Protein AF-0000000075252808 (afdb_homodimer)

Nearest PDB structures (foldseek):
  4cqo-assembly1_C  TM=2.650E-01  e=9.625E+00  Homo sapiens

pLDDT: mean 73.55, std 28.65, range [17.86, 97.75]

Organism: NCBI:txid864142

Secondary structure (DSSP, 8-state):
-HHHHHHHHT-HHHHHHHHTT--GGGTT---HHHHTT-TT--SS-THHHHHHHHHHHHHHHHH---HHHHHHHHHHHHHHHHHHHHHHHHH-TT-HHHHHHHHHHHHHHHHHHT--TT---PPP-----HHHHHHHHHHHHHHHHIIIIIT-HHHHH-HHHHHHHHHHHHHHHHHHHHHHHT--S-EEE-TTTTB-SSS-BGGGHHHHT---PPPP-----------TT-----------------------SGGGGGGGSGGGGSHHHHHHHHHHHHHHHHHHHHHTTTTTHHHHTTS--/-HHHHHHHHT-HHHHHHHHTT--GGGTT---HHHHTT-TT--SS-THHHHHHHHHHHHHHHHH---HHHHHHHHHHHHHHHHHHHHHHHHH-TT-HHHHHHHHHHHHHHHHHHT--TT---PPP-----HHHHHHHHHHHHHHHHIIIIIT-HHHHH-HHHHHHHHHHHHHHHHHHHHHHHT--S-EEE-TTTTB-SSS-BGGGHHHHT---PPPP-----------TTGGGTTTS----------------SGGGGGGGSGGGGSHHHHHHHHHHHHHHHHHHHHHHHHHHHHHHTTS--

Structure (mmCIF, N/CA/C/O backbone):
data_AF-0000000075252808-model_v1
#
loop_
_entity.id
_entity.type
_entity.pdbx_description
1 polymer 'PIR Superfamily Protein'
#
loop_
_atom_site.group_PDB
_atom_site.id
_atom_site.type_symbol
_atom_site.label_atom_id
_atom_site.label_alt_id
_atom_site.label_comp_id
_atom_site.label_asym_id
_atom_site.label_entity_id
_atom_site.label_seq_id
_atom_site.pdbx_PDB_ins_code
_atom_site.Cartn_x
_atom_site.Cartn_y
_atom_site.Cartn_z
_atom_site.occupancy
_atom_site.B_iso_or_equiv
_atom_site.auth_seq_id
_atom_site.auth_comp_id
_atom_site.auth_asym_id
_atom_site.auth_atom_id
_atom_site.pdbx_PDB_model_num
ATOM 1 N N . MET A 1 1 ? 24.047 12.023 12.789 1 57.78 1 MET A N 1
ATOM 2 C CA . MET A 1 1 ? 22.703 11.469 12.672 1 57.78 1 MET A CA 1
ATOM 3 C C . MET A 1 1 ? 21.688 12.336 13.406 1 57.78 1 MET A C 1
ATOM 5 O O . MET A 1 1 ? 20.672 12.742 12.828 1 57.78 1 MET A O 1
ATOM 9 N N . ALA A 1 2 ? 21.953 12.781 14.562 1 61.34 2 ALA A N 1
ATOM 10 C CA . ALA A 1 2 ? 21.047 13.586 15.367 1 61.34 2 ALA A CA 1
ATOM 11 C C . ALA A 1 2 ? 20.812 14.953 14.727 1 61.34 2 ALA A C 1
ATOM 13 O O . ALA A 1 2 ? 19.672 15.43 14.664 1 61.34 2 ALA A O 1
ATOM 14 N N . LYS A 1 3 ? 21.875 15.523 14.156 1 70.06 3 LYS A N 1
ATOM 15 C CA . LYS A 1 3 ? 21.734 16.844 13.547 1 70.06 3 LYS A CA 1
ATOM 16 C C . LYS A 1 3 ? 20.828 16.766 12.305 1 70.06 3 LYS A C 1
ATOM 18 O O . LYS A 1 3 ? 20.016 17.656 12.086 1 70.06 3 LYS A O 1
ATOM 23 N N . ASN A 1 4 ? 20.984 15.734 11.539 1 73.81 4 ASN A N 1
ATOM 24 C CA . ASN A 1 4 ? 20.188 15.578 10.328 1 73.81 4 ASN A CA 1
ATOM 25 C C . ASN A 1 4 ? 18.719 15.312 10.648 1 73.81 4 ASN A C 1
ATOM 27 O O . ASN A 1 4 ? 17.828 15.805 9.945 1 73.81 4 ASN A O 1
ATOM 31 N N . GLU A 1 5 ? 18.516 14.625 11.742 1 80.38 5 GLU A N 1
ATOM 32 C CA . GLU A 1 5 ? 17.141 14.43 12.203 1 80.38 5 GLU A CA 1
ATOM 33 C C . GLU A 1 5 ? 16.5 15.75 12.625 1 80.38 5 GLU A C 1
ATOM 35 O O . GLU A 1 5 ? 15.312 15.961 12.414 1 80.38 5 GLU A O 1
ATOM 40 N N . SER A 1 6 ? 17.391 16.594 13.055 1 82.69 6 SER A N 1
ATOM 41 C CA . SER A 1 6 ? 16.922 17.922 13.453 1 82.69 6 SER A CA 1
ATOM 42 C C . SER A 1 6 ? 16.469 18.734 12.242 1 82.69 6 SER A C 1
ATOM 44 O O . SER A 1 6 ? 15.461 19.438 12.297 1 82.69 6 SER A O 1
ATOM 46 N N . LYS A 1 7 ? 17.141 18.594 11.062 1 88.38 7 LYS A N 1
ATOM 47 C CA . LYS A 1 7 ? 16.781 19.312 9.859 1 88.38 7 LYS A CA 1
ATOM 48 C C . LYS A 1 7 ? 15.391 18.906 9.367 1 88.38 7 LYS A C 1
ATOM 50 O O . LYS A 1 7 ? 14.641 19.734 8.844 1 88.38 7 LYS A O 1
ATOM 55 N N . ILE A 1 8 ? 15.07 17.672 9.555 1 90.06 8 ILE A N 1
ATOM 56 C CA . ILE A 1 8 ? 13.773 17.156 9.133 1 90.06 8 ILE A CA 1
ATOM 57 C C . ILE A 1 8 ? 12.695 17.625 10.102 1 90.06 8 ILE A C 1
ATOM 59 O O . ILE A 1 8 ? 11.617 18.047 9.68 1 90.06 8 ILE A O 1
ATOM 63 N N . SER A 1 9 ? 13.008 17.625 11.422 1 90.06 9 SER A N 1
ATOM 64 C CA . SER A 1 9 ? 12.039 18.047 12.43 1 90.06 9 SER A CA 1
ATOM 65 C C . SER A 1 9 ? 11.781 19.547 12.352 1 90.06 9 SER A C 1
ATOM 67 O O . SER A 1 9 ? 10.758 20.031 12.844 1 90.06 9 SER A O 1
ATOM 69 N N . ASP A 1 10 ? 12.758 20.266 11.734 1 91.19 10 ASP A N 1
ATOM 70 C CA . ASP A 1 10 ? 12.656 21.734 11.664 1 91.19 10 ASP A CA 1
ATOM 71 C C . ASP A 1 10 ? 11.891 22.156 10.414 1 91.19 10 ASP A C 1
ATOM 73 O O . ASP A 1 10 ? 11.703 23.359 10.18 1 91.19 10 ASP A O 1
ATOM 77 N N . ILE A 1 11 ? 11.422 21.203 9.625 1 92 11 ILE A N 1
ATOM 78 C CA . ILE A 1 11 ? 10.57 21.531 8.492 1 92 11 ILE A CA 1
ATOM 79 C C . ILE A 1 11 ? 9.281 22.203 8.992 1 92 11 ILE A C 1
ATOM 81 O O . ILE A 1 11 ? 8.594 21.656 9.859 1 92 11 ILE A O 1
ATOM 85 N N . PRO A 1 12 ? 8.992 23.344 8.492 1 91.44 12 PRO A N 1
ATOM 86 C CA . PRO A 1 12 ? 7.871 24.125 9.023 1 91.44 12 PRO A CA 1
ATOM 87 C C . PRO A 1 12 ? 6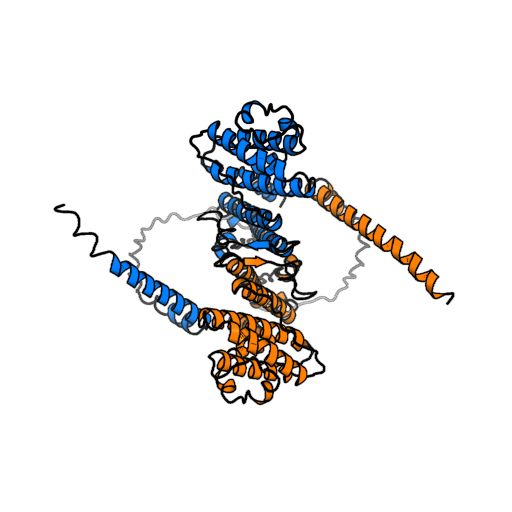.562 23.328 9.055 1 91.44 12 PRO A C 1
ATOM 89 O O . PRO A 1 12 ? 5.824 23.391 10.039 1 91.44 12 PRO A O 1
ATOM 92 N N . GLU A 1 13 ? 6.305 22.547 8.008 1 92.12 13 GLU A N 1
ATOM 93 C CA . GLU A 1 13 ? 5.078 21.75 7.938 1 92.12 13 GLU A CA 1
ATOM 94 C C . GLU A 1 13 ? 5.031 20.703 9.047 1 92.12 13 GLU A C 1
ATOM 96 O O . GLU A 1 13 ? 3.957 20.375 9.555 1 92.12 13 GLU A O 1
ATOM 101 N N . PHE A 1 14 ? 6.156 20.25 9.375 1 93.69 14 PHE A N 1
ATOM 102 C CA . PHE A 1 14 ? 6.223 19.25 10.438 1 93.69 14 PHE A CA 1
ATOM 103 C C . PHE A 1 14 ? 5.977 19.891 11.797 1 93.69 14 PHE A C 1
ATOM 105 O O . PHE A 1 14 ? 5.301 19.312 12.648 1 93.69 14 PHE A O 1
ATOM 112 N N . ILE A 1 15 ? 6.547 21.031 11.984 1 92.19 15 ILE A N 1
ATOM 113 C CA . ILE A 1 15 ? 6.309 21.781 13.211 1 92.19 15 ILE A CA 1
ATOM 114 C C . ILE A 1 15 ? 4.816 22.078 13.352 1 92.19 15 ILE A C 1
ATOM 116 O O . ILE A 1 15 ? 4.238 21.891 14.43 1 92.19 15 ILE A O 1
ATOM 120 N N . PHE A 1 16 ? 4.219 22.547 12.266 1 93.94 16 PHE A N 1
ATOM 121 C CA . PHE A 1 16 ? 2.783 22.812 12.281 1 93.94 16 PHE A CA 1
ATOM 122 C C . PHE A 1 16 ? 2.008 21.562 12.672 1 93.94 16 PHE A C 1
ATOM 124 O O . PHE A 1 16 ? 1.173 21.609 13.578 1 93.94 16 PHE A O 1
ATOM 131 N N . TYR A 1 17 ? 2.328 20.453 12.023 1 95.56 17 TYR A N 1
ATOM 132 C CA . TYR A 1 17 ? 1.595 19.219 12.273 1 95.56 17 TYR A CA 1
ATOM 133 C C . TYR A 1 17 ? 1.733 18.781 13.727 1 95.56 17 TYR A C 1
ATOM 135 O O . TYR A 1 17 ? 0.749 18.406 14.359 1 95.56 17 TYR A O 1
ATOM 143 N N . ASN A 1 18 ? 2.885 18.844 14.242 1 93.56 18 ASN A N 1
ATOM 144 C CA . ASN A 1 18 ? 3.129 18.422 15.617 1 93.56 18 ASN A CA 1
ATOM 145 C C . ASN A 1 18 ? 2.381 19.297 16.609 1 93.56 18 ASN A C 1
ATOM 147 O O . ASN A 1 18 ? 1.974 18.828 17.672 1 93.56 18 ASN A O 1
ATOM 151 N N . ASN A 1 19 ? 2.17 20.453 16.281 1 93.75 19 ASN A N 1
ATOM 152 C CA . ASN A 1 19 ? 1.507 21.406 17.172 1 93.75 19 ASN A CA 1
ATOM 153 C C . ASN A 1 19 ? -0.006 21.203 17.172 1 93.75 19 ASN A C 1
ATOM 155 O O . ASN A 1 19 ? -0.709 21.766 18.031 1 93.75 19 ASN A O 1
ATOM 159 N N . LEU A 1 20 ? -0.493 20.438 16.219 1 96.06 20 LEU A N 1
ATOM 160 C CA . LEU A 1 20 ? -1.932 20.203 16.141 1 96.06 20 LEU A CA 1
ATOM 161 C C . LEU A 1 20 ? -2.42 19.422 17.359 1 96.06 20 LEU A C 1
ATOM 163 O O . LEU A 1 20 ? -3.617 19.406 17.656 1 96.06 20 LEU A O 1
ATOM 167 N N . GLU A 1 21 ? -1.544 18.734 18.031 1 92.62 21 GLU A N 1
ATOM 168 C CA . GLU A 1 21 ? -1.899 17.875 19.156 1 92.62 21 GLU A CA 1
ATOM 169 C C . GLU A 1 21 ? -2.053 18.703 20.438 1 92.62 21 GLU A C 1
ATOM 171 O O . GLU A 1 21 ? -2.562 18.203 21.438 1 92.62 21 GLU A O 1
ATOM 176 N N . GLU A 1 22 ? -1.665 19.891 20.359 1 84.75 22 GLU A N 1
ATOM 177 C CA . GLU A 1 22 ? -1.722 20.75 21.547 1 84.75 22 GLU A CA 1
ATOM 178 C C . GLU A 1 22 ? -3.162 20.969 22 1 84.75 22 GLU A C 1
ATOM 180 O O . GLU A 1 22 ? -4.012 21.375 21.203 1 84.75 22 GLU A O 1
ATOM 185 N N . THR A 1 23 ? -3.443 20.734 23.203 1 84.25 23 THR A N 1
ATOM 186 C CA . THR A 1 23 ? -4.824 20.797 23.656 1 84.25 23 THR A CA 1
ATOM 187 C C . THR A 1 23 ? -5.008 21.906 24.688 1 84.25 23 THR A C 1
ATOM 189 O O . THR A 1 23 ? -6.121 22.406 24.891 1 84.25 23 THR A O 1
ATOM 192 N N . THR A 1 24 ? -4 22.297 25.344 1 86.56 24 THR A N 1
ATOM 193 C CA . THR A 1 24 ? -4.129 23.188 26.484 1 86.56 24 THR A CA 1
ATOM 194 C C . THR A 1 24 ? -4.645 24.562 26.031 1 86.56 24 THR A C 1
ATOM 196 O O . THR A 1 24 ? -5.527 25.141 26.672 1 86.56 24 THR A O 1
ATOM 199 N N . GLN A 1 25 ? -4.219 25 24.984 1 86.31 25 GLN A N 1
ATOM 200 C CA . GLN A 1 25 ? -4.539 26.359 24.547 1 86.31 25 GLN A CA 1
ATOM 201 C C . GLN A 1 25 ? -5.934 26.422 23.922 1 86.31 25 GLN A C 1
ATOM 203 O O . GLN A 1 25 ? -6.5 27.516 23.781 1 86.31 25 GLN A O 1
ATOM 208 N N . SER A 1 26 ? -6.496 25.297 23.594 1 89.5 26 SER A N 1
ATOM 209 C CA . SER A 1 26 ? -7.805 25.281 22.953 1 89.5 26 SER A CA 1
ATOM 210 C C . SER A 1 26 ? -8.93 25.297 23.984 1 89.5 26 SER A C 1
ATOM 212 O O . SER A 1 26 ? -10.086 25.547 23.641 1 89.5 26 SER A O 1
ATOM 214 N N . ARG A 1 27 ? -8.648 25.125 25.25 1 88.75 27 ARG A N 1
ATOM 215 C CA . ARG A 1 27 ? -9.664 24.922 26.266 1 88.75 27 ARG A CA 1
ATOM 216 C C . ARG A 1 27 ? -10.492 26.188 26.484 1 88.75 27 ARG A C 1
ATOM 218 O O . ARG A 1 27 ? -11.68 26.109 26.797 1 88.75 27 ARG A O 1
ATOM 225 N N . ASP A 1 28 ? -9.93 27.312 26.219 1 87.69 28 ASP A N 1
ATOM 226 C CA . ASP A 1 28 ? -10.586 28.562 26.547 1 87.69 28 ASP A CA 1
ATOM 227 C C . ASP A 1 28 ? -11.281 29.172 25.328 1 87.69 28 ASP A C 1
ATOM 229 O O . ASP A 1 28 ? -11.805 30.281 25.391 1 87.69 28 ASP A O 1
ATOM 233 N N . ILE A 1 29 ? -11.312 28.453 24.312 1 91.19 29 ILE A N 1
ATOM 234 C CA . ILE A 1 29 ? -11.945 28.953 23.094 1 91.19 29 ILE A CA 1
ATOM 235 C C . ILE A 1 29 ? -13.461 29 23.297 1 91.19 29 ILE A C 1
ATOM 237 O O . ILE A 1 29 ? -14.062 28.031 23.75 1 91.19 29 ILE A O 1
ATOM 241 N N . ASP A 1 30 ? -13.977 30.109 23.062 1 90.25 30 ASP A N 1
ATOM 242 C CA . ASP A 1 30 ? -15.43 30.234 23.047 1 90.25 30 ASP A CA 1
ATOM 243 C C . ASP A 1 30 ? -16.016 29.719 21.734 1 90.25 30 ASP A C 1
ATOM 245 O O . ASP A 1 30 ? -15.812 30.312 20.672 1 90.25 30 ASP A O 1
ATOM 249 N N . ILE A 1 31 ? -16.781 28.688 21.797 1 93.12 31 ILE A N 1
ATOM 250 C CA . ILE A 1 31 ? -17.234 28.016 20.594 1 93.12 31 ILE A CA 1
ATOM 251 C C . ILE A 1 31 ? -18.531 28.641 20.109 1 93.12 31 ILE A C 1
ATOM 253 O O . ILE A 1 31 ? -18.969 28.422 18.969 1 93.12 31 ILE A O 1
ATOM 257 N N . LYS A 1 32 ? -19.141 29.5 20.906 1 90.5 32 LYS A N 1
ATOM 258 C CA . LYS A 1 32 ? -20.469 30.031 20.594 1 90.5 32 LYS A CA 1
ATOM 259 C C . LYS A 1 32 ? -20.453 30.828 19.297 1 90.5 32 LYS A C 1
ATOM 261 O O . LYS A 1 32 ? -21.406 30.734 18.5 1 90.5 32 LYS A O 1
ATOM 266 N N . GLU A 1 33 ? -19.438 31.547 19.141 1 89.25 33 GLU A N 1
ATOM 267 C CA . GLU A 1 33 ? -19.359 32.375 17.953 1 89.25 33 GLU A CA 1
ATOM 268 C C . GLU A 1 33 ? -19.328 31.547 16.672 1 89.25 33 GLU A C 1
ATOM 270 O O . GLU A 1 33 ? -19.75 32.031 15.617 1 89.25 33 GLU A O 1
ATOM 275 N N . TYR A 1 34 ? -18.953 30.312 16.828 1 92.25 34 TYR A N 1
ATOM 276 C CA . TYR A 1 34 ? -18.797 29.453 15.664 1 92.25 34 TYR A CA 1
ATOM 277 C C . TYR A 1 34 ? -20 28.516 15.508 1 92.25 34 TYR A C 1
ATOM 279 O O . TYR A 1 34 ? -20.125 27.812 14.5 1 92.25 34 TYR A O 1
ATOM 287 N N . MET A 1 35 ? -20.891 28.531 16.453 1 92.88 35 MET A N 1
ATOM 288 C CA . MET A 1 35 ? -21.984 27.562 16.469 1 92.88 35 MET A CA 1
ATOM 289 C C . MET A 1 35 ? -23.297 28.203 16.031 1 92.88 35 MET A C 1
ATOM 291 O O . MET A 1 35 ? -24.328 27.531 15.953 1 92.88 35 MET A O 1
ATOM 295 N N . ASN A 1 36 ? -23.312 29.469 15.727 1 88 36 ASN A N 1
ATOM 296 C CA . ASN A 1 36 ? -24.531 30.25 15.523 1 88 36 ASN A CA 1
ATOM 297 C C . ASN A 1 36 ? -25.422 29.625 14.453 1 88 36 ASN A C 1
ATOM 299 O O . ASN A 1 36 ? -26.656 29.625 14.586 1 88 36 ASN A O 1
ATOM 303 N N . THR A 1 37 ? -24.922 29.016 13.445 1 92.75 37 THR A N 1
ATOM 304 C CA . THR A 1 37 ? -25.734 28.469 12.359 1 92.75 37 THR A CA 1
ATOM 305 C C . THR A 1 37 ? -25.875 26.969 12.5 1 92.75 37 THR A C 1
ATOM 307 O O . THR A 1 37 ? -26.531 26.312 11.672 1 92.75 37 THR A O 1
ATOM 310 N N . CYS A 1 38 ? -25.25 26.344 13.586 1 95.75 38 CYS A N 1
ATOM 311 C CA . CYS A 1 38 ? -25.234 24.891 13.742 1 95.75 38 CYS A CA 1
ATOM 312 C C . CYS A 1 38 ? -26.375 24.422 14.625 1 95.75 38 CYS A C 1
ATOM 314 O O . CYS A 1 38 ? -26.156 23.906 15.727 1 95.75 38 CYS A O 1
ATOM 316 N N . ASN A 1 39 ? -27.578 24.344 14.109 1 94.38 39 ASN A N 1
ATOM 317 C CA . ASN A 1 39 ? -28.812 24.109 14.875 1 94.38 39 ASN A CA 1
ATOM 318 C C . ASN A 1 39 ? -28.953 22.656 15.297 1 94.38 39 ASN A C 1
ATOM 320 O O . ASN A 1 39 ? -29.609 22.344 16.281 1 94.38 39 ASN A O 1
ATOM 324 N N . THR A 1 40 ? -28.312 21.766 14.586 1 95.19 40 THR A N 1
ATOM 325 C CA . THR A 1 40 ? -28.469 20.344 14.875 1 95.19 40 THR A CA 1
ATOM 326 C C . THR A 1 40 ? -27.391 19.875 15.844 1 95.19 40 THR A C 1
ATOM 328 O O . THR A 1 40 ? -27.375 18.719 16.266 1 95.19 40 THR A O 1
ATOM 331 N N . CYS A 1 41 ? -26.469 20.828 16.125 1 96.12 41 CYS A N 1
ATOM 332 C CA . CYS A 1 41 ? -25.406 20.5 17.078 1 96.12 41 CYS A CA 1
ATOM 333 C C . CYS A 1 41 ? -25.891 20.688 18.516 1 96.12 41 CYS A C 1
ATOM 335 O O . CYS A 1 41 ? -26.141 21.812 18.938 1 96.12 41 CYS A O 1
ATOM 337 N N . ILE A 1 42 ? -26.016 19.562 19.188 1 92.81 42 ILE A N 1
ATOM 338 C CA . ILE A 1 42 ? -26.562 19.609 20.531 1 92.81 42 ILE A CA 1
ATOM 339 C C . ILE A 1 42 ? -25.438 19.469 21.547 1 92.81 42 ILE A C 1
ATOM 341 O O . ILE A 1 42 ? -24.734 18.438 21.594 1 92.81 42 ILE A O 1
ATOM 345 N N . LEU A 1 43 ? -25.391 20.469 22.438 1 90.75 43 LEU A N 1
ATOM 346 C CA . LEU A 1 43 ? -24.422 20.469 23.531 1 90.75 43 LEU A CA 1
ATOM 347 C C . LEU A 1 43 ? -25.109 20.484 24.875 1 90.75 43 LEU A C 1
ATOM 349 O O . LEU A 1 43 ? -26.25 20.938 25 1 90.75 43 LEU A O 1
ATOM 353 N N . PRO A 1 44 ? -24.531 19.922 26.016 1 92.06 44 PRO A N 1
ATOM 354 C CA . PRO A 1 44 ? -23.172 19.406 26.109 1 92.06 44 PRO A CA 1
ATOM 355 C C . PRO A 1 44 ? -23.016 18.016 25.5 1 92.06 44 PRO A C 1
ATOM 357 O O . PRO A 1 44 ? -23.953 17.203 25.547 1 92.06 44 PRO A O 1
ATOM 360 N N . SER A 1 45 ? -21.797 17.781 24.828 1 93.75 45 SER A N 1
ATOM 361 C CA . SER A 1 45 ? -21.406 16.516 24.219 1 93.75 45 SER A CA 1
ATOM 362 C C . SER A 1 45 ? -19.891 16.328 24.234 1 93.75 45 SER A C 1
ATOM 364 O O . SER A 1 45 ? -19.156 17.312 24.266 1 93.75 45 SER A O 1
ATOM 366 N N . PRO A 1 46 ? -19.5 15.055 24.219 1 95.31 46 PRO A N 1
ATOM 367 C CA . PRO A 1 46 ? -18.047 14.82 24.172 1 95.31 46 PRO A CA 1
ATOM 368 C C . PRO A 1 46 ? -17.391 15.469 22.953 1 95.31 46 PRO A C 1
ATOM 370 O O . PRO A 1 46 ? -16.172 15.695 22.969 1 95.31 46 PRO A O 1
ATOM 373 N N . VAL A 1 47 ? -18.172 15.812 21.984 1 97 47 VAL A N 1
ATOM 374 C CA . VAL A 1 47 ? -17.656 16.359 20.734 1 97 47 VAL A CA 1
ATOM 375 C C . VAL A 1 47 ? -17.141 17.781 20.969 1 97 47 VAL A C 1
ATOM 377 O O . VAL A 1 47 ? -16.375 18.312 20.156 1 97 47 VAL A O 1
ATOM 380 N N . GLU A 1 48 ? -17.516 18.406 22.078 1 96 48 GLU A N 1
ATOM 381 C CA . GLU A 1 48 ? -17.203 19.797 22.375 1 96 48 GLU A CA 1
ATOM 382 C C . GLU A 1 48 ? -15.695 20.031 22.453 1 96 48 GLU A C 1
ATOM 384 O O . GLU A 1 48 ? -15.188 21.031 21.969 1 96 48 GLU A O 1
ATOM 389 N N . SER A 1 49 ? -15.023 19.125 23.094 1 94.56 49 SER A N 1
ATOM 390 C CA . SER A 1 49 ? -13.578 19.25 23.219 1 94.56 49 SER A CA 1
ATOM 391 C C . SER A 1 49 ? -12.898 19.234 21.844 1 94.56 49 SER A C 1
ATOM 393 O O . SER A 1 49 ? -11.93 19.969 21.625 1 94.56 49 SER A O 1
ATOM 395 N N . TYR A 1 50 ? -13.383 18.422 20.969 1 95.94 50 TYR A N 1
ATOM 396 C CA . TYR A 1 50 ? -12.852 18.359 19.609 1 95.94 50 TYR A CA 1
ATOM 397 C C . TYR A 1 50 ? -13.18 19.625 18.844 1 95.94 50 TYR A C 1
ATOM 399 O O . TYR A 1 50 ? -12.352 20.125 18.078 1 95.94 50 TYR A O 1
ATOM 407 N N . ILE A 1 51 ? -14.352 20.188 19.062 1 96.81 51 ILE A N 1
ATOM 408 C CA . ILE A 1 51 ? -14.75 21.438 18.438 1 96.81 51 ILE A CA 1
ATOM 409 C C . ILE A 1 51 ? -13.75 22.531 18.812 1 96.81 51 ILE A C 1
ATOM 411 O O . ILE A 1 51 ? -13.25 23.25 17.922 1 96.81 51 ILE A O 1
ATOM 415 N N . ARG A 1 52 ? -13.453 22.672 20.047 1 96.56 52 ARG A N 1
ATOM 416 C CA . ARG A 1 52 ? -12.523 23.688 20.516 1 96.56 52 ARG A CA 1
ATOM 417 C C . ARG A 1 52 ? -11.156 23.516 19.875 1 96.56 52 ARG A C 1
ATOM 419 O O . ARG A 1 52 ? -10.555 24.484 19.406 1 96.56 52 ARG A O 1
ATOM 426 N N . ARG A 1 53 ? -10.672 22.312 19.797 1 96.75 53 ARG A N 1
ATOM 427 C CA . ARG A 1 53 ? -9.359 22.031 19.219 1 96.75 53 ARG A CA 1
ATOM 428 C C . ARG A 1 53 ? -9.344 22.328 17.719 1 96.75 53 ARG A C 1
ATOM 430 O O . ARG A 1 53 ? -8.367 22.844 17.188 1 96.75 53 ARG A O 1
ATOM 437 N N . ILE A 1 54 ? -10.422 21.969 17.047 1 96.88 54 ILE A N 1
ATOM 438 C CA . ILE A 1 54 ? -10.531 22.219 15.617 1 96.88 54 ILE A CA 1
ATOM 439 C C . ILE A 1 54 ? -10.523 23.719 15.352 1 96.88 54 ILE A C 1
ATOM 441 O O . ILE A 1 54 ? -9.812 24.188 14.469 1 96.88 54 ILE A O 1
ATOM 445 N N . ILE A 1 55 ? -11.258 24.453 16.141 1 95.56 55 ILE A N 1
ATOM 446 C CA . ILE A 1 55 ? -11.305 25.906 15.992 1 95.56 55 ILE A CA 1
ATOM 447 C C . ILE A 1 55 ? -9.914 26.484 16.219 1 95.56 55 ILE A C 1
ATOM 449 O O . ILE A 1 55 ? -9.43 27.297 15.422 1 95.56 55 ILE A O 1
ATOM 453 N N . TYR A 1 56 ? -9.297 26.062 17.266 1 95 56 TYR A N 1
ATOM 454 C CA . TYR A 1 56 ? -7.965 26.547 17.625 1 95 56 TYR A CA 1
ATOM 455 C C . TYR A 1 56 ? -6.973 26.297 16.5 1 95 56 TYR A C 1
ATOM 457 O O . TYR A 1 56 ? -6.27 27.203 16.047 1 95 56 TYR A O 1
ATOM 465 N N . ASN A 1 57 ? -6.93 25.094 16.031 1 95.12 57 ASN A N 1
ATOM 466 C CA . ASN A 1 57 ? -5.977 24.688 15.008 1 95.12 57 ASN A CA 1
ATOM 467 C C . ASN A 1 57 ? -6.285 25.344 13.664 1 95.12 57 ASN A C 1
ATOM 469 O O . ASN A 1 57 ? -5.375 25.688 12.914 1 95.12 57 ASN A O 1
ATOM 473 N N . TYR A 1 58 ? -7.551 25.5 13.336 1 93.62 58 TYR A N 1
ATOM 474 C CA . TYR A 1 58 ? -7.934 26.172 12.102 1 93.62 58 TYR A CA 1
ATOM 475 C C . TYR A 1 58 ? -7.504 27.641 12.125 1 93.62 58 TYR A C 1
ATOM 477 O O . TYR A 1 58 ? -7.012 28.172 11.125 1 93.62 58 TYR A O 1
ATOM 485 N N . ASN A 1 59 ? -7.723 28.266 13.25 1 91.12 59 ASN A N 1
ATOM 486 C CA . ASN A 1 59 ? -7.297 29.641 13.398 1 91.12 59 ASN A CA 1
ATOM 487 C C . ASN A 1 59 ? -5.781 29.781 13.273 1 91.12 59 ASN A C 1
ATOM 489 O O . ASN A 1 59 ? -5.285 30.75 12.68 1 91.12 59 ASN A O 1
ATOM 493 N N . LYS A 1 60 ? -5.117 28.859 13.836 1 90.12 60 LYS A N 1
ATOM 494 C CA . LYS A 1 60 ? -3.662 28.844 13.703 1 90.12 60 LYS A CA 1
ATOM 495 C C . LYS A 1 60 ? -3.246 28.688 12.242 1 90.12 60 LYS A C 1
ATOM 497 O O . LYS A 1 60 ? -2.299 29.344 11.789 1 90.12 60 LYS A O 1
ATOM 502 N N . LEU A 1 61 ? -3.908 27.797 11.477 1 91.56 61 LEU A N 1
ATOM 503 C CA . LEU A 1 61 ? -3.674 27.641 10.047 1 91.56 61 LEU A CA 1
ATOM 504 C C . LEU A 1 61 ? -3.85 28.969 9.312 1 91.56 61 LEU A C 1
ATOM 506 O O . LEU A 1 61 ? -3.014 29.344 8.492 1 91.56 61 LEU A O 1
ATOM 510 N N . ASN A 1 62 ? -4.816 29.672 9.656 1 87.62 62 ASN A N 1
ATOM 511 C CA . ASN A 1 62 ? -5.164 30.906 8.961 1 87.62 62 ASN A CA 1
ATOM 512 C C . ASN A 1 62 ? -4.23 32.062 9.352 1 87.62 62 ASN A C 1
ATOM 514 O O . ASN A 1 62 ? -4.074 33.031 8.602 1 87.62 62 ASN A O 1
ATOM 518 N N . SER A 1 63 ? -3.711 31.938 10.461 1 81.75 63 SER A N 1
ATOM 519 C CA . SER A 1 63 ? -2.791 32.969 10.906 1 81.75 63 SER A CA 1
ATOM 520 C C . SER A 1 63 ? -1.412 32.812 10.281 1 81.75 63 SER A C 1
ATOM 522 O O . SER A 1 63 ? -0.587 33.719 10.32 1 81.75 63 SER A O 1
ATOM 524 N N . SER A 1 64 ? -1.314 31.594 9.758 1 73.06 64 SER A N 1
ATOM 525 C CA . SER A 1 64 ? -0.025 31.359 9.117 1 73.06 64 SER A CA 1
ATOM 526 C C . SER A 1 64 ? 0.126 32.188 7.848 1 73.06 64 SER A C 1
ATOM 528 O O . SER A 1 64 ? -0.823 32.344 7.074 1 73.06 64 SER A O 1
ATOM 530 N N . LEU A 1 65 ? 1.05 32.969 7.672 1 64.31 65 LEU A N 1
ATOM 531 C CA . LEU A 1 65 ? 1.257 34 6.637 1 64.31 65 LEU A CA 1
ATOM 532 C C . LEU A 1 65 ? 1.904 33.375 5.398 1 64.31 65 LEU A C 1
ATOM 534 O O . LEU A 1 65 ? 1.962 34 4.344 1 64.31 65 LEU A O 1
ATOM 538 N N . ASP A 1 66 ? 2.297 32.281 5.5 1 73.38 66 ASP A N 1
ATOM 539 C CA . ASP A 1 66 ? 3.02 31.75 4.34 1 73.38 66 ASP A CA 1
ATOM 540 C C . ASP A 1 66 ? 2.08 31.016 3.395 1 73.38 66 ASP A C 1
ATOM 542 O O . ASP A 1 66 ? 1.62 29.906 3.707 1 73.38 66 ASP A O 1
ATOM 546 N N . GLU A 1 67 ? 1.784 31.656 2.316 1 71.56 67 GLU A N 1
ATOM 547 C CA . GLU A 1 67 ? 0.889 31.125 1.295 1 71.56 67 GLU A CA 1
ATOM 548 C C . GLU A 1 67 ? 1.417 29.812 0.736 1 71.56 67 GLU A C 1
ATOM 550 O O . GLU A 1 67 ? 0.64 28.891 0.444 1 71.56 67 GLU A O 1
ATOM 555 N N . SER A 1 68 ? 2.721 29.734 0.712 1 75.88 68 SER A N 1
ATOM 556 C CA . SER A 1 68 ? 3.332 28.578 0.051 1 75.88 68 SER A CA 1
ATOM 557 C C . SER A 1 68 ? 3.1 27.297 0.844 1 75.88 68 SER A C 1
ATOM 559 O O . SER A 1 68 ? 3.068 26.203 0.273 1 75.88 68 SER A O 1
ATOM 561 N N . THR A 1 69 ? 2.846 27.469 2.168 1 86.75 69 THR A N 1
ATOM 562 C CA . THR A 1 69 ? 2.709 26.281 2.994 1 86.75 69 THR A CA 1
ATOM 563 C C . THR A 1 69 ? 1.247 26.031 3.361 1 86.75 69 THR A C 1
ATOM 565 O O . THR A 1 69 ? 0.909 25 3.939 1 86.75 69 THR A O 1
ATOM 568 N N . TYR A 1 70 ? 0.424 26.938 2.965 1 89.5 70 TYR A N 1
ATOM 569 C CA . TYR A 1 70 ? -0.97 26.875 3.391 1 89.5 70 TYR A CA 1
ATOM 570 C C . TYR A 1 70 ? -1.619 25.578 2.922 1 89.5 70 TYR A C 1
ATOM 572 O O . TYR A 1 70 ? -2.293 24.891 3.699 1 89.5 70 TYR A O 1
ATOM 580 N N . SER A 1 71 ? -1.406 25.25 1.656 1 90.81 71 SER A N 1
ATOM 581 C CA . SER A 1 71 ? -2.039 24.062 1.094 1 90.81 71 SER A CA 1
ATOM 582 C C . SER A 1 71 ? -1.588 22.797 1.821 1 90.81 71 SER A C 1
ATOM 584 O O . SER A 1 71 ? -2.402 21.922 2.113 1 90.81 71 SER A O 1
ATOM 586 N N . ILE A 1 72 ? -0.375 22.734 2.146 1 93.56 72 ILE A N 1
ATOM 587 C CA . ILE A 1 72 ? 0.169 21.578 2.84 1 93.56 72 ILE A CA 1
ATOM 588 C C . ILE A 1 72 ? -0.349 21.531 4.277 1 93.56 72 ILE A C 1
ATOM 590 O O . ILE A 1 72 ? -0.777 20.484 4.766 1 93.56 72 ILE A O 1
ATOM 594 N N . ASN A 1 73 ? -0.331 22.703 4.883 1 94.12 73 ASN A N 1
ATOM 595 C CA . ASN A 1 73 ? -0.817 22.781 6.254 1 94.12 73 ASN A CA 1
ATOM 596 C C . ASN A 1 73 ? -2.305 22.438 6.344 1 94.12 73 ASN A C 1
ATOM 598 O O . ASN A 1 73 ? -2.754 21.828 7.309 1 94.12 73 ASN A O 1
ATOM 602 N N . CYS A 1 74 ? -2.992 22.859 5.348 1 95.06 74 CYS A N 1
ATOM 603 C CA . CYS A 1 74 ? -4.402 22.5 5.289 1 95.06 74 CYS A CA 1
ATOM 604 C C . CYS A 1 74 ? -4.566 20.984 5.223 1 95.06 74 CYS A C 1
ATOM 606 O O . CYS A 1 74 ? -5.387 20.406 5.945 1 95.06 74 CYS A O 1
ATOM 608 N N . ARG A 1 75 ? -3.797 20.297 4.41 1 94.94 75 ARG A N 1
ATOM 609 C CA . ARG A 1 75 ? -3.881 18.844 4.32 1 94.94 75 ARG A CA 1
ATOM 610 C C . ARG A 1 75 ? -3.506 18.188 5.645 1 94.94 75 ARG A C 1
ATOM 612 O O . ARG A 1 75 ? -4.172 17.266 6.094 1 94.94 75 ARG A O 1
ATOM 619 N N . TYR A 1 76 ? -2.504 18.703 6.305 1 96.44 76 TYR A N 1
ATOM 620 C CA . TYR A 1 76 ? -2.08 18.172 7.59 1 96.44 76 TYR A CA 1
ATOM 621 C C . TYR A 1 76 ? -3.168 18.344 8.641 1 96.44 76 TYR A C 1
ATOM 623 O O . TYR A 1 76 ? -3.422 17.438 9.438 1 96.44 76 TYR A O 1
ATOM 631 N N . LEU A 1 77 ? -3.777 19.484 8.602 1 96.5 77 LEU A N 1
ATOM 632 C CA . LEU A 1 77 ? -4.906 19.703 9.5 1 96.5 77 LEU A CA 1
ATOM 633 C C . LEU A 1 77 ? -6.023 18.703 9.219 1 96.5 77 LEU A C 1
ATOM 635 O O . LEU A 1 77 ? -6.602 18.141 10.148 1 96.5 77 LEU A O 1
ATOM 639 N N . LYS A 1 78 ? -6.297 18.469 7.984 1 96.62 78 LYS A N 1
ATOM 640 C CA . LYS A 1 78 ? -7.316 17.5 7.605 1 96.62 78 LYS A CA 1
ATOM 641 C C . LYS A 1 78 ? -6.965 16.109 8.109 1 96.62 78 LYS A C 1
ATOM 643 O O . LYS A 1 78 ? -7.816 15.414 8.672 1 96.62 78 LYS A O 1
ATOM 648 N N . TYR A 1 79 ? -5.691 15.719 7.867 1 97.06 79 TYR A N 1
ATOM 649 C CA . TYR A 1 79 ? -5.27 14.414 8.375 1 97.06 79 TYR A CA 1
ATOM 650 C C . TYR A 1 79 ? -5.523 14.305 9.867 1 97.06 79 TYR A C 1
ATOM 652 O O . TYR A 1 79 ? -5.996 13.273 10.352 1 97.06 79 TYR A O 1
ATOM 660 N N . TRP A 1 80 ? -5.168 15.344 10.516 1 97.62 80 TRP A N 1
ATOM 661 C CA . TRP A 1 80 ? -5.367 15.367 11.961 1 97.62 80 TRP A CA 1
ATOM 662 C C . TRP A 1 80 ? -6.848 15.25 12.312 1 97.62 80 TRP A C 1
ATOM 664 O O . TRP A 1 80 ? -7.223 14.469 13.188 1 97.62 80 TRP A O 1
ATOM 674 N N . VAL A 1 81 ? -7.688 15.977 11.633 1 97.62 81 VAL A N 1
ATOM 675 C CA . VAL A 1 81 ? -9.117 15.961 11.898 1 97.62 81 VAL A CA 1
ATOM 676 C C . VAL A 1 81 ? -9.688 14.578 11.609 1 97.62 81 VAL A C 1
ATOM 678 O O . VAL A 1 81 ? -10.508 14.062 12.375 1 97.62 81 VAL A O 1
ATOM 681 N N . TYR A 1 82 ? -9.281 13.984 10.516 1 96.62 82 TYR A N 1
ATOM 682 C CA . TYR A 1 82 ? -9.75 12.648 10.164 1 96.62 82 TYR A CA 1
ATOM 683 C C . TYR A 1 82 ? -9.367 11.641 11.242 1 96.62 82 TYR A C 1
ATOM 685 O O . TYR A 1 82 ? -10.172 10.781 11.609 1 96.62 82 TYR A O 1
ATOM 693 N N . ARG A 1 83 ? -8.18 11.758 11.703 1 96 83 ARG A N 1
ATOM 694 C CA . ARG A 1 83 ? -7.723 10.859 12.758 1 96 83 ARG A CA 1
ATOM 695 C C . ARG A 1 83 ? -8.523 11.07 14.039 1 96 83 ARG A C 1
ATOM 697 O O . ARG A 1 83 ? -8.938 10.102 14.688 1 96 83 ARG A O 1
ATOM 704 N N . GLU A 1 84 ? -8.781 12.289 14.414 1 96.31 84 GLU A N 1
ATOM 705 C CA . GLU A 1 84 ? -9.539 12.602 15.625 1 96.31 84 GLU A CA 1
ATOM 706 C C . GLU A 1 84 ? -10.984 12.125 15.508 1 96.31 84 GLU A C 1
ATOM 708 O O . GLU A 1 84 ? -11.594 11.727 16.5 1 96.3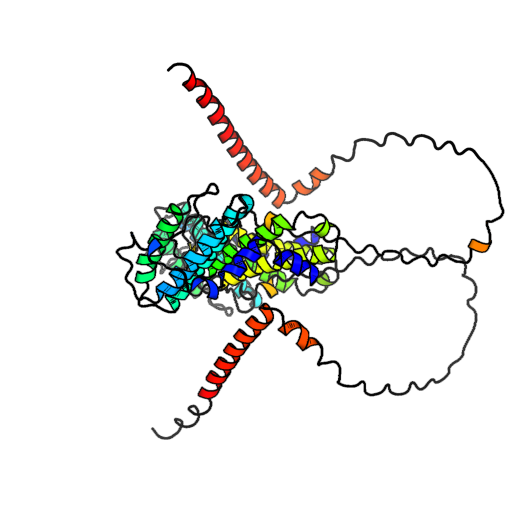1 84 GLU A O 1
ATOM 713 N N . LYS A 1 85 ? -11.469 12.242 14.32 1 96.62 85 LYS A N 1
ATOM 714 C CA . LYS A 1 85 ? -12.805 11.695 14.102 1 96.62 85 LYS A CA 1
ATOM 715 C C . LYS A 1 85 ? -12.852 10.203 14.438 1 96.62 85 LYS A C 1
ATOM 717 O O . LYS A 1 85 ? -13.766 9.742 15.125 1 96.62 85 LYS A O 1
ATOM 722 N N . LYS A 1 86 ? -11.891 9.523 13.906 1 93.81 86 LYS A N 1
ATOM 723 C CA . LYS A 1 86 ? -11.828 8.094 14.18 1 93.81 86 LYS A CA 1
ATOM 724 C C . LYS A 1 86 ? -11.664 7.824 15.672 1 93.81 86 LYS A C 1
ATOM 726 O O . LYS A 1 86 ? -12.297 6.918 16.219 1 93.81 86 LYS A O 1
ATOM 731 N N . ASN A 1 87 ? -10.875 8.586 16.328 1 93.88 87 ASN A N 1
ATOM 732 C CA . ASN A 1 87 ? -10.711 8.461 17.766 1 93.88 87 ASN A CA 1
ATOM 733 C C . ASN A 1 87 ? -12.023 8.734 18.5 1 93.88 87 ASN A C 1
ATOM 735 O O . ASN A 1 87 ? -12.359 8.023 19.453 1 93.88 87 ASN A O 1
ATOM 739 N N . TYR A 1 88 ? -12.695 9.758 18.031 1 96.25 88 TYR A N 1
ATOM 740 C CA . TYR A 1 88 ? -13.992 10.094 18.609 1 96.25 88 TYR A CA 1
ATOM 741 C C . TYR A 1 88 ? -14.969 8.93 18.469 1 96.25 88 TYR A C 1
ATOM 743 O O . TYR A 1 88 ? -15.648 8.562 19.422 1 96.25 88 TYR A O 1
ATOM 751 N N . GLU A 1 89 ? -15.016 8.328 17.312 1 94.44 89 GLU A N 1
ATOM 752 C CA . GLU A 1 89 ? -15.922 7.223 17.016 1 94.44 89 GLU A CA 1
ATOM 753 C C . GLU A 1 89 ? -15.609 6.016 17.906 1 94.44 89 GLU A C 1
ATOM 755 O O . GLU A 1 89 ? -16.531 5.348 18.391 1 94.44 89 GLU A O 1
ATOM 760 N N . ILE A 1 90 ? -14.383 5.77 18.078 1 92.44 90 ILE A N 1
ATOM 761 C CA . ILE A 1 90 ? -13.961 4.648 18.906 1 92.44 90 ILE A CA 1
ATOM 762 C C . ILE A 1 90 ? -14.344 4.906 20.359 1 92.44 90 ILE A C 1
ATOM 764 O O . ILE A 1 90 ? -14.82 4.008 21.047 1 92.44 90 ILE A O 1
ATOM 768 N N . GLY A 1 91 ? -14.219 6.09 20.812 1 94.94 91 GLY A N 1
ATOM 769 C CA . GLY A 1 91 ? -14.453 6.434 22.219 1 94.94 91 GLY A CA 1
ATOM 770 C C . GLY A 1 91 ? -15.914 6.688 22.531 1 94.94 91 GLY A C 1
ATOM 771 O O . GLY A 1 91 ? -16.312 6.641 23.703 1 94.94 91 GLY A O 1
ATOM 772 N N . ASN A 1 92 ? -16.594 7.012 21.484 1 95.5 92 ASN A N 1
ATOM 773 C CA . ASN A 1 92 ? -18 7.363 21.672 1 95.5 92 ASN A CA 1
ATOM 774 C C . ASN A 1 92 ? -18.891 6.691 20.625 1 95.5 92 ASN A C 1
ATOM 776 O O . ASN A 1 92 ? -19.578 7.367 19.859 1 95.5 92 ASN A O 1
ATOM 780 N N . PRO A 1 93 ? -19.031 5.383 20.594 1 93.69 93 PRO A N 1
ATOM 781 C CA . PRO A 1 93 ? -19.719 4.641 19.531 1 93.69 93 PRO A CA 1
ATOM 782 C C . PRO A 1 93 ? -21.219 4.965 19.469 1 93.69 93 PRO A C 1
ATOM 784 O O . PRO A 1 93 ? -21.828 4.809 18.406 1 93.69 93 PRO A O 1
ATOM 787 N N . THR A 1 94 ? -21.859 5.473 20.5 1 95.38 94 THR A N 1
ATOM 788 C CA . THR A 1 94 ? -23.281 5.746 20.531 1 95.38 94 THR A CA 1
ATOM 789 C C . THR A 1 94 ? -23.562 7.215 20.219 1 95.38 94 THR A C 1
ATOM 791 O O . THR A 1 94 ? -24.719 7.629 20.141 1 95.38 94 THR A O 1
ATOM 794 N N . LYS A 1 95 ? -22.516 7.996 20 1 95.88 95 LYS A N 1
ATOM 795 C CA . LYS A 1 95 ? -22.703 9.43 19.797 1 95.88 95 LYS A CA 1
ATOM 796 C C . LYS A 1 95 ? -22.047 9.891 18.5 1 95.88 95 LYS A C 1
ATOM 798 O O . LYS A 1 95 ? -21.484 10.984 18.438 1 95.88 95 LYS A O 1
ATOM 803 N N . LEU A 1 96 ? -22.078 9.109 17.484 1 94.19 96 LEU A N 1
ATOM 804 C CA . LEU A 1 96 ? -21.453 9.391 16.188 1 94.19 96 LEU A CA 1
ATOM 805 C C . LEU A 1 96 ? -22.156 10.555 15.492 1 94.19 96 LEU A C 1
ATOM 807 O O . LEU A 1 96 ? -21.516 11.32 14.766 1 94.19 96 LEU A O 1
ATOM 811 N N . SER A 1 97 ? -23.438 10.609 15.758 1 95.44 97 SER A N 1
ATOM 812 C CA . SER A 1 97 ? -24.234 11.648 15.109 1 95.44 97 SER A CA 1
ATOM 813 C C . SER A 1 97 ? -23.812 13.039 15.547 1 95.44 97 SER A C 1
ATOM 815 O O . SER A 1 97 ? -23.953 14.008 14.805 1 95.44 97 SER A O 1
ATOM 817 N N . ASP A 1 98 ? -23.266 13.164 16.75 1 96.56 98 ASP A N 1
ATOM 818 C CA . ASP A 1 98 ? -22.812 14.461 17.25 1 96.56 98 ASP A CA 1
ATOM 819 C C . ASP A 1 98 ? -21.703 15.039 16.359 1 96.56 98 ASP A C 1
ATOM 821 O O . ASP A 1 98 ? -21.734 16.219 16.016 1 96.56 98 ASP A O 1
ATOM 825 N N . TRP A 1 99 ? -20.75 14.164 16.016 1 96.75 99 TRP A N 1
ATOM 826 C CA . TRP A 1 99 ? -19.703 14.617 15.117 1 96.75 99 TRP A CA 1
ATOM 827 C C . TRP A 1 99 ? -20.281 15.078 13.789 1 96.75 99 TRP A C 1
ATOM 829 O O . TRP A 1 99 ? -19.953 16.156 13.297 1 96.75 99 TRP A O 1
ATOM 839 N N . ARG A 1 100 ? -21.188 14.297 13.234 1 95.12 100 ARG A N 1
ATOM 840 C CA . ARG A 1 100 ? -21.766 14.539 11.922 1 95.12 100 ARG A CA 1
ATOM 841 C C . ARG A 1 100 ? -22.594 15.82 11.922 1 95.12 100 ARG A C 1
ATOM 843 O O . ARG A 1 100 ? -22.656 16.531 10.914 1 95.12 100 ARG A O 1
ATOM 850 N N . ASN A 1 101 ? -23.141 16.094 13.016 1 95.94 101 ASN A N 1
ATOM 851 C CA . ASN A 1 101 ? -24.031 17.25 13.133 1 95.94 101 ASN A CA 1
ATOM 852 C C . ASN A 1 101 ? -23.25 18.531 13.438 1 95.94 101 ASN A C 1
ATOM 854 O O . ASN A 1 101 ? -23.672 19.625 13.047 1 95.94 101 ASN A O 1
ATOM 858 N N . CYS A 1 102 ? -22.188 18.391 14.078 1 97.25 102 CYS A N 1
ATOM 859 C CA . CYS A 1 102 ? -21.516 19.578 14.602 1 97.25 102 CYS A CA 1
ATOM 860 C C . CYS A 1 102 ? -20.344 19.969 13.719 1 97.25 102 CYS A C 1
ATOM 862 O O . CYS A 1 102 ? -20.234 21.125 13.289 1 97.25 102 CYS A O 1
ATOM 864 N N . ILE A 1 103 ? -19.438 19.031 13.406 1 96.75 103 ILE A N 1
ATOM 865 C CA . ILE A 1 103 ? -18.125 19.359 12.883 1 96.75 103 ILE A CA 1
ATOM 866 C C . ILE A 1 103 ? -18.25 19.938 11.477 1 96.75 103 ILE A C 1
ATOM 868 O O . ILE A 1 103 ? -17.641 20.969 11.164 1 96.75 103 ILE A O 1
ATOM 872 N N . PRO A 1 104 ? -19.094 19.344 10.547 1 95.56 104 PRO A N 1
ATOM 873 C CA . PRO A 1 104 ? -19.219 19.953 9.227 1 95.56 104 PRO A CA 1
ATOM 874 C C . PRO A 1 104 ? -19.719 21.391 9.289 1 95.56 104 PRO A C 1
ATOM 876 O O . PRO A 1 104 ? -19.25 22.25 8.547 1 95.56 104 PRO A O 1
ATOM 879 N N . CYS A 1 105 ? -20.625 21.641 10.172 1 96.44 105 CYS A N 1
ATOM 880 C CA . CYS A 1 105 ? -21.188 22.984 10.328 1 96.44 105 CYS A CA 1
ATOM 881 C C . CYS A 1 105 ? -20.141 23.953 10.867 1 96.44 105 CYS A C 1
ATOM 883 O O . CYS A 1 105 ? -19.969 25.047 10.32 1 96.44 105 CYS A O 1
ATOM 885 N N . ILE A 1 106 ? -19.453 23.547 11.875 1 96 106 ILE A N 1
ATOM 886 C CA . ILE A 1 106 ? -18.406 24.375 12.469 1 96 106 ILE A CA 1
ATOM 887 C C . ILE A 1 106 ? -17.328 24.672 11.43 1 96 106 ILE A C 1
ATOM 889 O O . ILE A 1 106 ? -16.859 25.812 11.312 1 96 106 ILE A O 1
ATOM 893 N N . TRP A 1 107 ? -16.953 23.641 10.641 1 95.69 107 TRP A N 1
ATOM 894 C CA . TRP A 1 107 ? -15.938 23.797 9.609 1 95.69 107 TRP A CA 1
ATOM 895 C C . TRP A 1 107 ? -16.375 24.828 8.57 1 95.69 107 TRP A C 1
ATOM 897 O O . TRP A 1 107 ? -15.586 25.688 8.18 1 95.69 107 TRP A O 1
ATOM 907 N N . LYS A 1 108 ? -17.578 24.781 8.156 1 93.62 108 LYS A N 1
ATOM 908 C CA . LYS A 1 108 ? -18.125 25.734 7.199 1 93.62 108 LYS A CA 1
ATOM 909 C C . LYS A 1 108 ? -18.062 27.156 7.75 1 93.62 108 LYS A C 1
ATOM 911 O O . LYS A 1 108 ? -17.703 28.094 7.031 1 93.62 108 LYS A O 1
ATOM 916 N N . ASN A 1 109 ? -18.453 27.344 8.945 1 93.81 109 ASN A N 1
ATOM 917 C CA . ASN A 1 109 ? -18.406 28.656 9.586 1 93.81 109 ASN A CA 1
ATOM 918 C C . ASN A 1 109 ? -16.984 29.188 9.68 1 93.81 109 ASN A C 1
ATOM 920 O O . ASN A 1 109 ? -16.75 30.375 9.516 1 93.81 109 ASN A O 1
ATOM 924 N N . LEU A 1 110 ? -16.047 28.281 9.992 1 93.88 110 LEU A N 1
ATOM 925 C CA . LEU A 1 110 ? -14.641 28.656 10.039 1 93.88 110 LEU A CA 1
ATOM 926 C C . LEU A 1 110 ? -14.156 29.141 8.672 1 93.88 110 LEU A C 1
ATOM 928 O O . LEU A 1 110 ? -13.43 30.125 8.578 1 93.88 110 LEU A O 1
ATOM 932 N N . GLN A 1 111 ? -14.539 28.438 7.594 1 91.44 111 GLN A N 1
ATOM 933 C CA . GLN A 1 111 ? -14.18 28.828 6.234 1 91.44 111 GLN A CA 1
ATOM 934 C C . GLN A 1 111 ? -14.734 30.203 5.891 1 91.44 111 GLN A C 1
ATOM 936 O O . GLN A 1 111 ? -14.062 31.016 5.242 1 91.44 111 GLN A O 1
ATOM 941 N N . THR A 1 112 ? -15.922 30.391 6.316 1 89.19 112 THR A N 1
ATOM 942 C CA . THR A 1 112 ? -16.594 31.656 6.004 1 89.19 112 THR A CA 1
ATOM 943 C C . THR A 1 112 ? -15.969 32.812 6.773 1 89.19 112 THR A C 1
ATOM 945 O O . THR A 1 112 ? -15.844 33.906 6.242 1 89.19 112 THR A O 1
ATOM 948 N N . LYS A 1 113 ? -15.586 32.562 7.957 1 86.56 113 LYS A N 1
ATOM 949 C CA . LYS A 1 113 ? -15.008 33.594 8.812 1 86.56 113 LYS A CA 1
ATOM 950 C C . LYS A 1 113 ? -13.578 33.906 8.391 1 86.56 113 LYS A C 1
ATOM 952 O O . LYS A 1 113 ? -13.109 35.031 8.578 1 86.56 113 LYS A O 1
ATOM 957 N N . ASN A 1 114 ? -12.953 32.906 8 1 76.94 114 ASN A N 1
ATOM 958 C CA . ASN A 1 114 ? -11.531 33.062 7.707 1 76.94 114 ASN A CA 1
ATOM 959 C C . ASN A 1 114 ? -11.273 33.125 6.203 1 76.94 114 ASN A C 1
ATOM 961 O O . ASN A 1 114 ? -10.508 32.344 5.664 1 76.94 114 ASN A O 1
ATOM 965 N N . ILE A 1 115 ? -11.953 34 5.582 1 68.38 115 ILE A N 1
ATOM 966 C CA . ILE A 1 115 ? -11.68 34.156 4.16 1 68.38 115 ILE A CA 1
ATOM 967 C C . ILE A 1 115 ? -10.312 34.781 3.965 1 68.38 115 ILE A C 1
ATOM 969 O O . ILE A 1 115 ? -10.031 35.875 4.508 1 68.38 115 ILE A O 1
ATOM 973 N N . ASN A 1 116 ? -9.414 33.969 3.666 1 66.81 116 ASN A N 1
ATOM 974 C CA . ASN A 1 116 ? -8.078 34.5 3.395 1 66.81 116 ASN A CA 1
ATOM 975 C C . ASN A 1 116 ? -7.684 34.312 1.935 1 66.81 116 ASN A C 1
ATOM 977 O O . ASN A 1 116 ? -8.422 33.688 1.167 1 66.81 116 ASN A O 1
ATOM 981 N N . SER A 1 117 ? -6.723 35.062 1.665 1 68.12 117 SER A N 1
ATOM 982 C CA . SER A 1 117 ? -6.227 35.125 0.294 1 68.12 117 SER A CA 1
ATOM 983 C C . SER A 1 117 ? -5.664 33.75 -0.129 1 68.12 117 SER A C 1
ATOM 985 O O . SER A 1 117 ? -5.477 33.5 -1.32 1 68.12 117 SER A O 1
ATOM 987 N N . HIS A 1 118 ? -5.496 32.906 0.852 1 70.06 118 HIS A N 1
ATOM 988 C CA . HIS A 1 118 ? -4.789 31.672 0.529 1 70.06 118 HIS A CA 1
ATOM 989 C C . HIS A 1 118 ? -5.75 30.594 0.04 1 70.06 118 HIS A C 1
ATOM 991 O O . HIS A 1 118 ? -5.324 29.594 -0.52 1 70.06 118 HIS A O 1
ATOM 997 N N . GLY A 1 119 ? -7.098 30.859 0.164 1 74.69 119 GLY A N 1
ATOM 998 C CA . GLY A 1 119 ? -8.062 29.859 -0.281 1 74.69 119 GLY A CA 1
ATOM 999 C C . GLY A 1 119 ? -8.805 29.203 0.863 1 74.69 119 GLY A C 1
ATOM 1000 O O . GLY A 1 119 ? -8.664 29.609 2.02 1 74.69 119 GLY A O 1
ATOM 1001 N N . LYS A 1 120 ? -9.68 28.266 0.465 1 83.62 120 LYS A N 1
ATOM 1002 C CA . LYS A 1 120 ? -10.508 27.547 1.427 1 83.62 120 LYS A CA 1
ATOM 1003 C C . LYS A 1 120 ? -9.953 26.156 1.698 1 83.62 120 LYS A C 1
ATOM 1005 O O . LYS A 1 120 ? -9.531 25.453 0.772 1 83.62 120 LYS A O 1
ATOM 1010 N N . CYS A 1 121 ? -9.773 25.875 2.998 1 91.19 121 CYS A N 1
ATOM 1011 C CA . CYS A 1 121 ? -9.406 24.516 3.383 1 91.19 121 CYS A CA 1
ATOM 1012 C C . CYS A 1 121 ? -10.648 23.641 3.508 1 91.19 121 CYS A C 1
ATOM 1014 O O . CYS A 1 121 ? -11.414 23.781 4.465 1 91.19 121 CYS A O 1
ATOM 1016 N N . ASP A 1 122 ? -10.766 22.781 2.482 1 90.06 122 ASP A N 1
ATOM 1017 C CA . ASP A 1 122 ? -11.969 21.953 2.43 1 90.06 122 ASP A CA 1
ATOM 1018 C C . ASP A 1 122 ? -11.766 20.641 3.174 1 90.06 122 ASP A C 1
ATOM 1020 O O . ASP A 1 122 ? -10.664 20.094 3.18 1 90.06 122 ASP A O 1
ATOM 1024 N N . LEU A 1 123 ? -12.758 20.219 3.795 1 91.38 123 LEU A N 1
ATOM 1025 C CA . LEU A 1 123 ? -12.758 18.922 4.473 1 91.38 123 LEU A CA 1
ATOM 1026 C C . LEU A 1 123 ? -13.469 17.875 3.633 1 91.38 123 LEU A C 1
ATOM 1028 O O . LEU A 1 123 ? -14.586 18.094 3.16 1 91.38 123 LEU A O 1
ATOM 1032 N N . ASP A 1 124 ? -12.727 16.75 3.379 1 81.62 124 ASP A N 1
ATOM 1033 C CA . ASP A 1 124 ? -13.367 15.609 2.725 1 81.62 124 ASP A CA 1
ATOM 1034 C C . ASP A 1 124 ? -14.227 14.82 3.711 1 81.62 124 ASP A C 1
ATOM 1036 O O . ASP A 1 124 ? -13.836 14.625 4.863 1 81.62 124 ASP A O 1
ATOM 1040 N N . TYR A 1 125 ? -15.336 14.5 3.332 1 75.25 125 TYR A N 1
ATOM 1041 C CA . TYR A 1 125 ? -16.219 13.789 4.262 1 75.25 125 TYR A CA 1
ATOM 1042 C C . TYR A 1 125 ? -16.25 12.305 3.945 1 75.25 125 TYR A C 1
ATOM 1044 O O . TYR A 1 125 ? -17.25 11.625 4.223 1 75.25 125 TYR A O 1
ATOM 1052 N N . ASP A 1 126 ? -15.188 11.883 3.453 1 76.88 126 ASP A N 1
ATOM 1053 C CA . ASP A 1 126 ? -15.039 10.445 3.25 1 76.88 126 ASP A CA 1
ATOM 1054 C C . ASP A 1 126 ? -14.82 9.719 4.578 1 76.88 126 ASP A C 1
ATOM 1056 O O . ASP A 1 126 ? -14.344 10.32 5.543 1 76.88 126 ASP A O 1
ATOM 1060 N N . ASP A 1 127 ? -15.305 8.562 4.629 1 84.62 127 ASP A N 1
ATOM 1061 C CA . ASP A 1 127 ? -15.102 7.734 5.816 1 84.62 127 ASP A CA 1
ATOM 1062 C C . ASP A 1 127 ? -13.797 6.949 5.715 1 84.62 127 ASP A C 1
ATOM 1064 O O . ASP A 1 127 ? -13.812 5.723 5.586 1 84.62 127 ASP A O 1
ATOM 1068 N N . PHE A 1 128 ? -12.75 7.609 5.977 1 88.62 128 PHE A N 1
ATOM 1069 C CA . PHE A 1 128 ? -11.43 7.004 5.887 1 88.62 128 PHE A CA 1
ATOM 1070 C C . PHE A 1 128 ? -11.156 6.117 7.094 1 88.62 128 PHE A C 1
ATOM 1072 O O . PHE A 1 128 ? -11.508 6.465 8.219 1 88.62 128 PHE A O 1
ATOM 1079 N N . SER A 1 129 ? -10.531 5.008 6.801 1 91.38 129 SER A N 1
ATOM 1080 C CA . SER A 1 129 ? -9.938 4.273 7.91 1 91.38 129 SER A CA 1
ATOM 1081 C C . SER A 1 129 ? -8.672 4.957 8.414 1 91.38 129 SER A C 1
ATOM 1083 O O . SER A 1 129 ? -8.055 5.738 7.691 1 91.38 129 SER A O 1
ATOM 1085 N N . ASN A 1 130 ? -8.281 4.598 9.64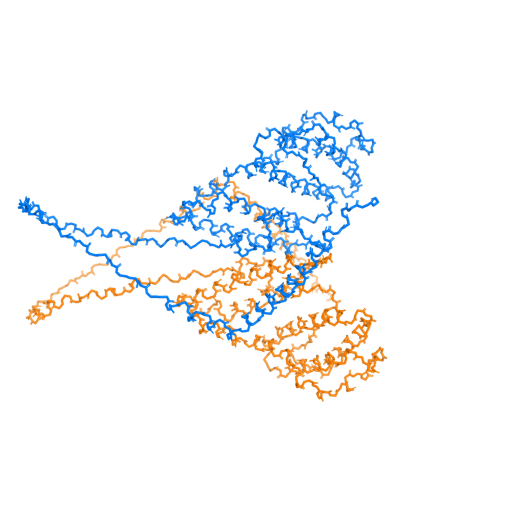1 1 93.81 130 ASN A N 1
ATOM 1086 C CA . ASN A 1 130 ? -7.051 5.145 10.195 1 93.81 130 ASN A CA 1
ATOM 1087 C C . ASN A 1 130 ? -5.84 4.781 9.344 1 93.81 130 ASN A C 1
ATOM 1089 O O . ASN A 1 130 ? -4.914 5.586 9.195 1 93.81 130 ASN A O 1
ATOM 1093 N N . ALA A 1 131 ? -5.879 3.645 8.805 1 94.56 131 ALA A N 1
ATOM 1094 C CA . ALA A 1 131 ? -4.773 3.188 7.969 1 94.56 131 ALA A CA 1
ATOM 1095 C C . ALA A 1 131 ? -4.621 4.07 6.734 1 94.56 131 ALA A C 1
ATOM 1097 O O . ALA A 1 131 ? -3.514 4.508 6.414 1 94.56 131 ALA A O 1
ATOM 1098 N N . ILE A 1 132 ? -5.727 4.375 6.117 1 94.75 132 ILE A N 1
ATOM 1099 C CA . ILE A 1 132 ? -5.703 5.176 4.898 1 94.75 132 ILE A CA 1
ATOM 1100 C C . ILE A 1 132 ? -5.242 6.598 5.223 1 94.75 132 ILE A C 1
ATOM 1102 O O . ILE A 1 132 ? -4.434 7.176 4.492 1 94.75 132 ILE A O 1
ATOM 1106 N N . ILE A 1 133 ? -5.727 7.145 6.324 1 96.06 133 ILE A N 1
ATOM 1107 C CA . ILE A 1 133 ? -5.324 8.477 6.77 1 96.06 133 ILE A CA 1
ATOM 1108 C C . ILE A 1 133 ? -3.814 8.508 6.984 1 96.06 133 ILE A C 1
ATOM 1110 O O . ILE A 1 133 ? -3.133 9.422 6.504 1 96.06 133 ILE A O 1
ATOM 1114 N N . SER A 1 134 ? -3.355 7.492 7.645 1 96.75 134 SER A N 1
ATOM 1115 C CA . SER A 1 134 ? -1.936 7.422 7.977 1 96.75 134 SER A CA 1
ATOM 1116 C C . SER A 1 134 ? -1.081 7.25 6.727 1 96.75 134 SER A C 1
ATOM 1118 O O . SER A 1 134 ? -0.024 7.875 6.598 1 96.75 134 SER A O 1
ATOM 1120 N N . MET A 1 135 ? -1.493 6.418 5.836 1 96.62 135 MET A N 1
ATOM 1121 C CA . MET A 1 135 ? -0.768 6.223 4.582 1 96.62 135 MET A CA 1
ATOM 1122 C C . MET A 1 135 ? -0.651 7.535 3.814 1 96.62 135 MET A C 1
ATOM 1124 O O . MET A 1 135 ? 0.428 7.883 3.332 1 96.62 135 MET A O 1
ATOM 1128 N N . LYS A 1 136 ? -1.75 8.25 3.699 1 96.44 136 LYS A N 1
ATOM 1129 C CA . LYS A 1 136 ? -1.757 9.539 3.014 1 96.44 136 LYS A CA 1
ATOM 1130 C C . LYS A 1 136 ? -0.798 10.523 3.682 1 96.44 136 LYS A C 1
ATOM 1132 O O . LYS A 1 136 ? -0.03 11.211 3.002 1 96.44 136 LYS A O 1
ATOM 1137 N N . ARG A 1 137 ? -0.889 10.562 4.949 1 97.44 137 ARG A N 1
ATOM 1138 C CA . ARG A 1 137 ? -0.038 11.461 5.723 1 97.44 137 ARG A CA 1
ATOM 1139 C C . ARG A 1 137 ? 1.438 11.141 5.504 1 97.44 137 ARG A C 1
ATOM 1141 O O . ARG A 1 137 ? 2.242 12.039 5.25 1 97.44 137 ARG A O 1
ATOM 1148 N N . GLU A 1 138 ? 1.784 9.852 5.59 1 97.69 138 GLU A N 1
ATOM 1149 C CA . GLU A 1 138 ? 3.176 9.445 5.422 1 97.69 138 GLU A CA 1
ATOM 1150 C C . GLU A 1 138 ? 3.695 9.82 4.035 1 97.69 138 GLU A C 1
ATOM 1152 O O . GLU A 1 138 ? 4.828 10.281 3.895 1 97.69 138 GLU A O 1
ATOM 1157 N N . LEU A 1 139 ? 2.873 9.586 3.068 1 97.69 139 LEU A N 1
ATOM 1158 C CA . LEU A 1 139 ? 3.244 9.953 1.707 1 97.69 139 LEU A CA 1
ATOM 1159 C C . LEU A 1 139 ? 3.477 11.461 1.598 1 97.69 139 LEU A C 1
ATOM 1161 O O . LEU A 1 139 ? 4.508 11.898 1.082 1 97.69 139 LEU A O 1
ATOM 1165 N N . ASP A 1 140 ? 2.568 12.25 2.119 1 97.56 140 ASP A N 1
ATOM 1166 C CA . ASP A 1 140 ? 2.639 13.711 2.072 1 97.56 140 ASP A CA 1
ATOM 1167 C C . ASP A 1 140 ? 3.854 14.227 2.842 1 97.56 140 ASP A C 1
ATOM 1169 O O . ASP A 1 140 ? 4.566 15.109 2.365 1 97.56 140 ASP A O 1
ATOM 1173 N N . MET A 1 141 ? 4.098 13.617 3.971 1 96.94 141 MET A N 1
ATOM 1174 C CA . MET A 1 141 ? 5.223 14.023 4.812 1 96.94 141 MET A CA 1
ATOM 1175 C C . MET A 1 141 ? 6.551 13.734 4.121 1 96.94 141 MET A C 1
ATOM 1177 O O . MET A 1 141 ? 7.461 14.562 4.145 1 96.94 141 MET A O 1
ATOM 1181 N N . PHE A 1 142 ? 6.68 12.664 3.465 1 97.38 142 PHE A N 1
ATOM 1182 C CA . PHE A 1 142 ? 7.945 12.398 2.791 1 97.38 142 PHE A CA 1
ATOM 1183 C C . PHE A 1 142 ? 8.125 13.312 1.589 1 97.38 142 PHE A C 1
ATOM 1185 O O . PHE A 1 142 ? 9.242 13.742 1.29 1 97.38 142 PHE A O 1
ATOM 1192 N N . CYS A 1 143 ? 7.004 13.57 0.888 1 96.94 143 CYS A N 1
ATOM 1193 C CA . CYS A 1 143 ? 7.09 14.539 -0.201 1 96.94 143 CYS A CA 1
ATOM 1194 C C . CYS A 1 143 ? 7.609 15.883 0.302 1 96.94 143 CYS A C 1
ATOM 1196 O O . CYS A 1 143 ? 8.422 16.531 -0.362 1 96.94 143 CYS A O 1
ATOM 1198 N N . SER A 1 144 ? 7.16 16.297 1.491 1 95.44 144 SER A N 1
ATOM 1199 C CA . SER A 1 144 ? 7.66 17.531 2.098 1 95.44 144 SER A CA 1
ATOM 1200 C C . SER A 1 144 ? 9.148 17.438 2.398 1 95.44 144 SER A C 1
ATOM 1202 O O . SER A 1 144 ? 9.906 18.375 2.143 1 95.44 144 SER A O 1
ATOM 1204 N N . ILE A 1 145 ? 9.602 16.297 2.934 1 95.38 145 ILE A N 1
ATOM 1205 C CA . ILE A 1 145 ? 11.016 16.094 3.209 1 95.38 145 ILE A CA 1
ATOM 1206 C C . ILE A 1 145 ? 11.82 16.203 1.913 1 95.38 145 ILE A C 1
ATOM 1208 O O . ILE A 1 145 ? 12.844 16.891 1.869 1 95.38 145 ILE A O 1
ATOM 1212 N N . LYS A 1 146 ? 11.328 15.562 0.917 1 95.06 146 LYS A N 1
ATOM 1213 C CA . LYS A 1 146 ? 12.008 15.578 -0.377 1 95.06 146 LYS A CA 1
ATOM 1214 C C . LYS A 1 146 ? 12.094 17 -0.931 1 95.06 146 LYS A C 1
ATOM 1216 O O . LYS A 1 146 ? 13.133 17.406 -1.451 1 95.06 146 LYS A O 1
ATOM 1221 N N . ASN A 1 147 ? 11.062 17.766 -0.808 1 93.19 147 ASN A N 1
ATOM 1222 C CA . ASN A 1 147 ? 11.016 19.125 -1.312 1 93.19 147 ASN A CA 1
ATOM 1223 C C . ASN A 1 147 ? 12.008 20.031 -0.585 1 93.19 147 ASN A C 1
ATOM 1225 O O . ASN A 1 147 ? 12.633 20.891 -1.2 1 93.19 147 ASN A O 1
ATOM 1229 N N . HIS A 1 148 ? 12.164 19.844 0.653 1 92.81 148 HIS A N 1
ATOM 1230 C CA . HIS A 1 148 ? 13.023 20.719 1.448 1 92.81 148 HIS A CA 1
ATOM 1231 C C . HIS A 1 148 ? 14.477 20.25 1.397 1 92.81 148 HIS A C 1
ATOM 1233 O O . HIS A 1 148 ? 15.398 21.078 1.412 1 92.81 148 HIS A O 1
ATOM 1239 N N . LEU A 1 149 ? 14.656 18.906 1.318 1 92.81 149 LEU A N 1
ATOM 1240 C CA . LEU A 1 149 ? 16 18.406 1.559 1 92.81 149 LEU A CA 1
ATOM 1241 C C . LEU A 1 149 ? 16.516 17.625 0.353 1 92.81 149 LEU A C 1
ATOM 1243 O O . LEU A 1 149 ? 17.734 17.5 0.161 1 92.81 149 LEU A O 1
ATOM 1247 N N . GLY A 1 150 ? 15.656 17.016 -0.417 1 89.88 150 GLY A N 1
ATOM 1248 C CA . GLY A 1 150 ? 16.031 16.062 -1.449 1 89.88 150 GLY A CA 1
ATOM 1249 C C . GLY A 1 150 ? 16.938 16.672 -2.508 1 89.88 150 GLY A C 1
ATOM 1250 O O . GLY A 1 150 ? 17.75 15.969 -3.117 1 89.88 150 GLY A O 1
ATOM 1251 N N . ASN A 1 151 ? 16.766 17.938 -2.697 1 88.06 151 ASN A N 1
ATOM 1252 C CA . ASN A 1 151 ? 17.562 18.594 -3.725 1 88.06 151 ASN A CA 1
ATOM 1253 C C . ASN A 1 151 ? 18.625 19.5 -3.111 1 88.06 151 ASN A C 1
ATOM 1255 O O . ASN A 1 151 ? 19.281 20.266 -3.822 1 88.06 151 ASN A O 1
ATOM 1259 N N . SER A 1 152 ? 18.781 19.453 -1.875 1 90.25 152 SER A N 1
ATOM 1260 C CA . SER A 1 152 ? 19.781 20.281 -1.224 1 90.25 152 SER A CA 1
ATOM 1261 C C . SER A 1 152 ? 21.188 19.797 -1.552 1 90.25 152 SER A C 1
ATOM 1263 O O . SER A 1 152 ? 21.422 18.594 -1.679 1 90.25 152 SER A O 1
ATOM 1265 N N . LYS A 1 153 ? 22.047 20.688 -1.658 1 91.31 153 LYS A N 1
ATOM 1266 C CA . LYS A 1 153 ? 23.438 20.359 -1.932 1 91.31 153 LYS A CA 1
ATOM 1267 C C . LYS A 1 153 ? 24.016 19.469 -0.835 1 91.31 153 LYS A C 1
ATOM 1269 O O . LYS A 1 153 ? 24.781 18.547 -1.116 1 91.31 153 LYS A O 1
ATOM 1274 N N . GLU A 1 154 ? 23.625 19.719 0.322 1 89.44 154 GLU A N 1
ATOM 1275 C CA . GLU A 1 154 ? 24.156 19 1.486 1 89.44 154 GLU A CA 1
ATOM 1276 C C . GLU A 1 154 ? 23.844 17.516 1.417 1 89.44 154 GLU A C 1
ATOM 1278 O O . GLU A 1 154 ? 24.703 16.688 1.732 1 89.44 154 GLU A O 1
ATOM 1283 N N . VAL A 1 155 ? 22.703 17.109 0.977 1 91.25 155 VAL A N 1
ATOM 1284 C CA . VAL A 1 155 ? 22.297 15.711 0.918 1 91.25 155 VAL A CA 1
ATOM 1285 C C . VAL A 1 155 ? 23.109 14.984 -0.151 1 91.25 155 VAL A C 1
ATOM 1287 O O . VAL A 1 155 ? 23.359 13.781 -0.037 1 91.25 155 VAL A O 1
ATOM 1290 N N . HIS A 1 156 ? 23.594 15.727 -1.062 1 91.62 156 HIS A N 1
ATOM 1291 C CA . HIS A 1 156 ? 24.297 15.094 -2.166 1 91.62 156 HIS A CA 1
ATOM 1292 C C . HIS A 1 156 ? 25.812 15.102 -1.921 1 91.62 156 HIS A C 1
ATOM 1294 O O . HIS A 1 156 ? 26.547 14.367 -2.574 1 91.62 156 HIS A O 1
ATOM 1300 N N . THR A 1 157 ? 26.281 15.938 -1.034 1 91.75 157 THR A N 1
ATOM 1301 C CA . THR A 1 157 ? 27.734 16.078 -0.851 1 91.75 157 THR A CA 1
ATOM 1302 C C . THR A 1 157 ? 28.156 15.547 0.516 1 91.75 157 THR A C 1
ATOM 1304 O O . THR A 1 157 ? 29.297 15.133 0.7 1 91.75 157 THR A O 1
ATOM 1307 N N . ASN A 1 158 ? 27.25 15.617 1.494 1 90.69 158 ASN A N 1
ATOM 1308 C CA . ASN A 1 158 ? 27.531 15.133 2.842 1 90.69 158 ASN A CA 1
ATOM 1309 C C . ASN A 1 158 ? 27.031 13.703 3.033 1 90.69 158 ASN A C 1
ATOM 1311 O O . ASN A 1 158 ? 25.812 13.453 3.004 1 90.69 158 ASN A O 1
ATOM 1315 N N . LYS A 1 159 ? 27.938 12.797 3.348 1 89.75 159 LYS A N 1
ATOM 1316 C CA . LYS A 1 159 ? 27.625 11.375 3.434 1 89.75 159 LYS A CA 1
ATOM 1317 C C . LYS A 1 159 ? 26.578 11.102 4.508 1 89.75 159 LYS A C 1
ATOM 1319 O O . LYS A 1 159 ? 25.641 10.344 4.281 1 89.75 159 LYS A O 1
ATOM 1324 N N . GLU A 1 160 ? 26.766 11.711 5.648 1 89.06 160 GLU A N 1
ATOM 1325 C CA . GLU A 1 160 ? 25.844 11.477 6.762 1 89.06 160 GLU A CA 1
ATOM 1326 C C . GLU A 1 160 ? 24.438 11.961 6.426 1 89.06 160 GLU A C 1
ATOM 1328 O O . GLU A 1 160 ? 23.453 11.273 6.723 1 89.06 160 GLU A O 1
ATOM 1333 N N . GLU A 1 161 ? 24.391 13.094 5.766 1 90.81 161 GLU A N 1
ATOM 1334 C CA . GLU A 1 161 ? 23.078 13.633 5.383 1 90.81 161 GLU A CA 1
ATOM 1335 C C . GLU A 1 161 ? 22.438 12.781 4.297 1 90.81 161 GLU A C 1
ATOM 1337 O O . GLU A 1 161 ? 21.219 12.562 4.32 1 90.81 161 GLU A O 1
ATOM 1342 N N . CYS A 1 162 ? 23.234 12.336 3.475 1 92.94 162 CYS A N 1
ATOM 1343 C CA . CYS A 1 162 ? 22.766 11.469 2.402 1 92.94 162 CYS A CA 1
ATOM 1344 C C . CYS A 1 162 ? 22.188 10.172 2.963 1 92.94 162 CYS A C 1
ATOM 1346 O O . CYS A 1 162 ? 21.078 9.789 2.623 1 92.94 162 CYS A O 1
ATOM 1348 N N . ILE A 1 163 ? 22.859 9.562 3.865 1 90 163 ILE A N 1
ATOM 1349 C CA . ILE A 1 163 ? 22.438 8.312 4.477 1 90 163 ILE A CA 1
ATOM 1350 C C . ILE A 1 163 ? 21.141 8.531 5.262 1 90 163 ILE A C 1
ATOM 1352 O O . ILE A 1 163 ? 20.219 7.723 5.195 1 90 163 ILE A O 1
ATOM 1356 N N . THR A 1 164 ? 21.141 9.617 5.918 1 92.25 164 THR A N 1
ATOM 1357 C CA . THR A 1 164 ? 19.969 9.938 6.711 1 92.25 164 THR A CA 1
ATOM 1358 C C . THR A 1 164 ? 18.734 10.102 5.812 1 92.25 164 THR A C 1
ATOM 1360 O O . THR A 1 164 ? 17.656 9.602 6.129 1 92.25 164 THR A O 1
ATOM 1363 N N . PHE A 1 165 ? 18.953 10.82 4.707 1 93.75 165 PHE A N 1
ATOM 1364 C CA . PHE A 1 165 ? 17.859 11.016 3.766 1 93.75 165 PHE A CA 1
ATOM 1365 C C . PHE A 1 165 ? 17.344 9.672 3.242 1 93.75 165 PHE A C 1
ATOM 1367 O O . PHE A 1 165 ? 16.141 9.43 3.232 1 93.75 165 PHE A O 1
ATOM 1374 N N . ASN A 1 166 ? 18.219 8.797 2.883 1 91.06 166 ASN A N 1
ATOM 1375 C CA . ASN A 1 166 ? 17.844 7.5 2.344 1 91.06 166 ASN A CA 1
ATOM 1376 C C . ASN A 1 166 ? 17.156 6.637 3.395 1 91.06 166 ASN A C 1
ATOM 1378 O O . ASN A 1 166 ? 16.203 5.918 3.088 1 91.06 166 ASN A O 1
ATOM 1382 N N . LYS A 1 167 ? 17.625 6.719 4.602 1 91.62 167 LYS A N 1
ATOM 1383 C CA . LYS A 1 167 ? 16.984 5.977 5.688 1 91.62 167 LYS A CA 1
ATOM 1384 C C . LYS A 1 167 ? 15.547 6.453 5.906 1 91.62 167 LYS A C 1
ATOM 1386 O O . LYS A 1 167 ? 14.648 5.645 6.145 1 91.62 167 LYS A O 1
ATOM 1391 N N . LYS A 1 168 ? 15.383 7.734 5.809 1 94.12 168 LYS A N 1
ATOM 1392 C CA . LYS A 1 168 ? 14.039 8.289 5.977 1 94.12 168 LYS A CA 1
ATOM 1393 C C . LYS A 1 168 ? 13.125 7.867 4.828 1 94.12 168 LYS A C 1
ATOM 1395 O O . LYS A 1 168 ? 11.953 7.551 5.047 1 94.12 168 LYS A O 1
ATOM 1400 N N . LYS A 1 169 ? 13.688 7.953 3.691 1 93.94 169 LYS A N 1
ATOM 1401 C CA . LYS A 1 169 ? 12.961 7.473 2.521 1 93.94 169 LYS A CA 1
ATOM 1402 C C . LYS A 1 169 ? 12.461 6.047 2.734 1 93.94 169 LYS A C 1
ATOM 1404 O O . LYS A 1 169 ? 11.273 5.766 2.549 1 93.94 169 LYS A O 1
ATOM 1409 N N . ASP A 1 170 ? 13.305 5.184 3.195 1 91.88 170 ASP A N 1
ATOM 1410 C CA . ASP A 1 170 ? 12.945 3.791 3.445 1 91.88 170 ASP A CA 1
ATOM 1411 C C . ASP A 1 170 ? 11.914 3.684 4.57 1 91.88 170 ASP A C 1
ATOM 1413 O O . ASP A 1 170 ? 10.984 2.887 4.492 1 91.88 170 ASP A O 1
ATOM 1417 N N . HIS A 1 171 ? 12.156 4.48 5.523 1 93.5 171 HIS A N 1
ATOM 1418 C CA . HIS A 1 171 ? 11.25 4.492 6.664 1 93.5 171 HIS A CA 1
ATOM 1419 C C . HIS A 1 171 ? 9.82 4.812 6.227 1 93.5 171 HIS A C 1
ATOM 1421 O O . HIS A 1 171 ? 8.891 4.078 6.555 1 93.5 171 HIS A O 1
ATOM 1427 N N . TYR A 1 172 ? 9.672 5.859 5.516 1 95.62 172 TYR A N 1
ATOM 1428 C CA . TYR A 1 172 ? 8.336 6.293 5.117 1 95.62 172 TYR A CA 1
ATOM 1429 C C . TYR A 1 172 ? 7.711 5.305 4.141 1 95.62 172 TYR A C 1
ATOM 1431 O O . TYR A 1 172 ? 6.508 5.031 4.211 1 95.62 172 TYR A O 1
ATOM 1439 N N . LEU A 1 173 ? 8.477 4.805 3.252 1 94.94 173 LEU A N 1
ATOM 1440 C CA . LEU A 1 173 ? 8 3.773 2.336 1 94.94 173 LEU A CA 1
ATOM 1441 C C . LEU A 1 173 ? 7.477 2.562 3.105 1 94.94 173 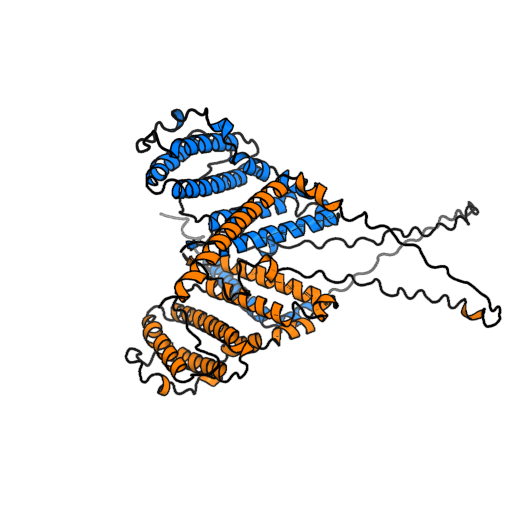LEU A C 1
ATOM 1443 O O . LEU A 1 173 ? 6.375 2.084 2.84 1 94.94 173 LEU A O 1
ATOM 1447 N N . ASN A 1 174 ? 8.227 2.121 4.043 1 93.5 174 ASN A N 1
ATOM 1448 C CA . ASN A 1 174 ? 7.84 0.98 4.863 1 93.5 174 ASN A CA 1
ATOM 1449 C C . ASN A 1 174 ? 6.586 1.277 5.68 1 93.5 174 ASN A C 1
ATOM 1451 O O . ASN A 1 174 ? 5.703 0.426 5.801 1 93.5 174 ASN A O 1
ATOM 1455 N N . MET A 1 175 ? 6.531 2.475 6.184 1 95.62 175 MET A N 1
ATOM 1456 C CA . MET A 1 175 ? 5.379 2.84 7 1 95.62 175 MET A CA 1
ATOM 1457 C C . MET A 1 175 ? 4.09 2.777 6.184 1 95.62 175 MET A C 1
ATOM 1459 O O . MET A 1 175 ? 3.064 2.297 6.672 1 95.62 175 MET A O 1
ATOM 1463 N N . ILE A 1 176 ? 4.152 3.252 4.949 1 96.81 176 ILE A N 1
ATOM 1464 C CA . ILE A 1 176 ? 2.979 3.211 4.086 1 96.81 176 ILE A CA 1
ATOM 1465 C C . ILE A 1 176 ? 2.498 1.77 3.936 1 96.81 176 ILE A C 1
ATOM 1467 O O . ILE A 1 176 ? 1.306 1.487 4.074 1 96.81 176 ILE A O 1
ATOM 1471 N N . LEU A 1 177 ? 3.381 0.903 3.744 1 95.81 177 LEU A N 1
ATOM 1472 C CA . LEU A 1 177 ? 3.033 -0.499 3.543 1 95.81 177 LEU A CA 1
ATOM 1473 C C . LEU A 1 177 ? 2.58 -1.14 4.852 1 95.81 177 LEU A C 1
ATOM 1475 O O . LEU A 1 177 ? 1.674 -1.977 4.855 1 95.81 177 LEU A O 1
ATOM 1479 N N . ILE A 1 178 ? 3.197 -0.774 5.965 1 94.44 178 ILE A N 1
ATOM 1480 C CA . ILE A 1 178 ? 2.787 -1.281 7.27 1 94.44 178 ILE A CA 1
ATOM 1481 C C . ILE A 1 178 ? 1.346 -0.865 7.559 1 94.44 178 ILE A C 1
ATOM 1483 O O . ILE A 1 178 ? 0.541 -1.675 8.023 1 94.44 178 ILE A O 1
ATOM 1487 N N . TYR A 1 179 ? 1.027 0.328 7.246 1 95.38 179 TYR A N 1
ATOM 1488 C CA . TYR A 1 179 ? -0.341 0.783 7.469 1 95.38 179 TYR A CA 1
ATOM 1489 C C . TYR A 1 179 ? -1.315 0.049 6.555 1 95.38 179 TYR A C 1
ATOM 1491 O O . TYR A 1 179 ? -2.428 -0.287 6.969 1 95.38 179 TYR A O 1
ATOM 1499 N N . LEU A 1 180 ? -0.909 -0.157 5.348 1 94.81 180 LEU A N 1
ATOM 1500 C CA . LEU A 1 180 ? -1.738 -0.925 4.426 1 94.81 180 LEU A CA 1
ATOM 1501 C C . LEU A 1 180 ? -2.084 -2.289 5.012 1 94.81 180 LEU A C 1
ATOM 1503 O O . LEU A 1 180 ? -3.217 -2.758 4.879 1 94.81 180 LEU A O 1
ATOM 1507 N N . SER A 1 181 ? -1.175 -2.867 5.668 1 92.94 181 SER A N 1
ATOM 1508 C CA . SER A 1 181 ? -1.359 -4.207 6.211 1 92.94 181 SER A CA 1
ATOM 1509 C C . SER A 1 181 ? -2.092 -4.168 7.547 1 92.94 181 SER A C 1
ATOM 1511 O O . SER A 1 181 ? -2.518 -5.207 8.062 1 92.94 181 SER A O 1
ATOM 1513 N N . SER A 1 182 ? -2.242 -3.01 8.086 1 90.94 182 SER A N 1
ATOM 1514 C CA . SER A 1 182 ? -2.781 -2.906 9.438 1 90.94 182 SER A CA 1
ATOM 1515 C C . SER A 1 182 ? -4.266 -2.557 9.422 1 90.94 182 SER A C 1
ATOM 1517 O O . SER A 1 182 ? -4.824 -2.137 10.43 1 90.94 182 SER A O 1
ATOM 1519 N N . ILE A 1 183 ? -4.863 -2.67 8.266 1 90.62 183 ILE A N 1
ATOM 1520 C CA . ILE A 1 183 ? -6.289 -2.379 8.219 1 90.62 183 ILE A CA 1
ATOM 1521 C C . ILE A 1 183 ? -7.051 -3.383 9.078 1 90.62 183 ILE A C 1
ATOM 1523 O O . ILE A 1 183 ? -6.914 -4.594 8.898 1 90.62 183 ILE A O 1
ATOM 1527 N N . PRO A 1 184 ? -7.852 -3.008 9.953 1 85.06 184 PRO A N 1
ATOM 1528 C CA . PRO A 1 184 ? -8.492 -3.916 10.906 1 85.06 184 PRO A CA 1
ATOM 1529 C C . PRO A 1 184 ? -9.758 -4.559 10.344 1 85.06 184 PRO A C 1
ATOM 1531 O O . PRO A 1 184 ? -10.203 -5.602 10.844 1 85.06 184 PRO A O 1
ATOM 1534 N N . ASN A 1 185 ? -10.477 -3.926 9.469 1 89.94 185 ASN A N 1
ATOM 1535 C CA . ASN A 1 185 ? -11.719 -4.398 8.859 1 89.94 185 ASN A CA 1
ATOM 1536 C C . ASN A 1 185 ? -11.766 -4.082 7.371 1 89.94 185 ASN A C 1
ATOM 1538 O O . ASN A 1 185 ? -10.812 -3.545 6.812 1 89.94 185 ASN A O 1
ATOM 1542 N N . ILE A 1 186 ? -12.891 -4.492 6.844 1 91.25 186 ILE A N 1
ATOM 1543 C CA . ILE A 1 186 ? -13.055 -4.227 5.422 1 91.25 186 ILE A CA 1
ATOM 1544 C C . ILE A 1 186 ? -13 -2.721 5.168 1 91.25 186 ILE A C 1
ATOM 1546 O O . ILE A 1 186 ? -13.703 -1.948 5.824 1 91.25 186 ILE A O 1
ATOM 1550 N N . THR A 1 187 ? -12.109 -2.363 4.32 1 91.62 187 THR A N 1
ATOM 1551 C CA . THR A 1 187 ? -11.828 -0.967 4.008 1 91.62 187 THR A CA 1
ATOM 1552 C C . THR A 1 187 ? -11.867 -0.732 2.5 1 91.62 187 THR A C 1
ATOM 1554 O O . THR A 1 187 ? -11.375 -1.56 1.726 1 91.62 187 THR A O 1
ATOM 1557 N N . TYR A 1 188 ? -12.469 0.368 2.188 1 91.06 188 TYR A N 1
ATOM 1558 C CA . TYR A 1 188 ? -12.5 0.623 0.752 1 91.06 188 TYR A CA 1
ATOM 1559 C C . TYR A 1 188 ? -11.383 1.566 0.339 1 91.06 188 TYR A C 1
ATOM 1561 O O . TYR A 1 188 ? -10.922 2.387 1.139 1 91.06 188 TYR A O 1
ATOM 1569 N N . LEU A 1 189 ? -10.992 1.392 -0.842 1 91.75 189 LEU A N 1
ATOM 1570 C CA . LEU A 1 189 ? -10.055 2.264 -1.538 1 91.75 189 LEU A CA 1
ATOM 1571 C C . LEU A 1 189 ? -10.711 2.92 -2.746 1 91.75 189 LEU A C 1
ATOM 1573 O O . LEU A 1 189 ? -11.516 2.287 -3.441 1 91.75 189 LEU A O 1
ATOM 1577 N N . LYS A 1 190 ? -10.461 4.172 -2.91 1 91.81 190 LYS A N 1
ATOM 1578 C CA . LYS A 1 190 ? -10.898 4.895 -4.105 1 91.81 190 LYS A CA 1
ATOM 1579 C C . LYS A 1 190 ? -9.695 5.34 -4.941 1 91.81 190 LYS A C 1
ATOM 1581 O O . LYS A 1 190 ? -8.609 5.562 -4.406 1 91.81 190 LYS A O 1
ATOM 1586 N N . PRO A 1 191 ? -10.25 5.562 -6.168 1 86.69 191 PRO A N 1
ATOM 1587 C CA . PRO A 1 191 ? -9.203 6.148 -7 1 86.69 191 PRO A CA 1
ATOM 1588 C C . PRO A 1 191 ? -8.727 7.504 -6.484 1 86.69 191 PRO A C 1
ATOM 1590 O O . PRO A 1 191 ? -9.508 8.242 -5.879 1 86.69 191 PRO A O 1
ATOM 1593 N N . GLN A 1 192 ? -7.504 7.824 -6.438 1 88.5 192 GLN A N 1
ATOM 1594 C CA . GLN A 1 192 ? -6.938 9.148 -6.184 1 88.5 192 GLN A CA 1
ATOM 1595 C C . GLN A 1 192 ? -6.562 9.312 -4.715 1 88.5 192 GLN A C 1
ATOM 1597 O O . GLN A 1 192 ? -6.02 10.344 -4.32 1 88.5 192 GLN A O 1
ATOM 1602 N N . PHE A 1 193 ? -7.008 8.297 -3.875 1 92.06 193 PHE A N 1
ATOM 1603 C CA . PHE A 1 193 ? -6.711 8.422 -2.453 1 92.06 193 PHE A CA 1
ATOM 1604 C C . PHE A 1 193 ? -5.254 8.805 -2.234 1 92.06 193 PHE A C 1
ATOM 1606 O O . PHE A 1 193 ? -4.93 9.508 -1.275 1 92.06 193 PHE A O 1
ATOM 1613 N N . PHE A 1 194 ? -4.492 8.391 -3.094 1 95.25 194 PHE A N 1
ATOM 1614 C CA . PHE A 1 194 ? -3.068 8.594 -2.857 1 95.25 194 PHE A CA 1
ATOM 1615 C C . PHE A 1 194 ? -2.477 9.547 -3.887 1 95.25 194 PHE A C 1
ATOM 1617 O O . PHE A 1 194 ? -1.28 9.492 -4.176 1 95.25 194 PHE A O 1
ATOM 1624 N N . HIS A 1 195 ? -3.324 10.273 -4.516 1 95.38 195 HIS A N 1
ATOM 1625 C CA . HIS A 1 195 ? -2.955 11.461 -5.285 1 95.38 195 HIS A CA 1
ATOM 1626 C C . HIS A 1 195 ? -3.068 12.727 -4.441 1 95.38 195 HIS A C 1
ATOM 1628 O O . HIS A 1 195 ? -4.129 13.352 -4.398 1 95.38 195 HIS A O 1
ATOM 1634 N N . ILE A 1 196 ? -2.053 13.062 -3.801 1 95.06 196 ILE A N 1
ATOM 1635 C CA . ILE A 1 196 ? -2.066 14.203 -2.889 1 95.06 196 ILE A CA 1
ATOM 1636 C C . ILE A 1 196 ? -2.1 15.508 -3.686 1 95.06 196 ILE A C 1
ATOM 1638 O O . ILE A 1 196 ? -2.949 16.359 -3.447 1 95.06 196 ILE A O 1
ATOM 1642 N N . ASN A 1 197 ? -1.233 15.648 -4.633 1 92.81 197 ASN A N 1
ATOM 1643 C CA . ASN A 1 197 ? -1.184 16.703 -5.641 1 92.81 197 ASN A CA 1
ATOM 1644 C C . ASN A 1 197 ? -0.34 16.281 -6.844 1 92.81 197 ASN A C 1
ATOM 1646 O O . ASN A 1 197 ? 0.066 15.125 -6.953 1 92.81 197 ASN A O 1
ATOM 1650 N N . ASP A 1 198 ? -0.026 17.141 -7.695 1 91.69 198 ASP A N 1
ATOM 1651 C CA . ASP A 1 198 ? 0.625 16.797 -8.961 1 91.69 198 ASP A CA 1
ATOM 1652 C C . 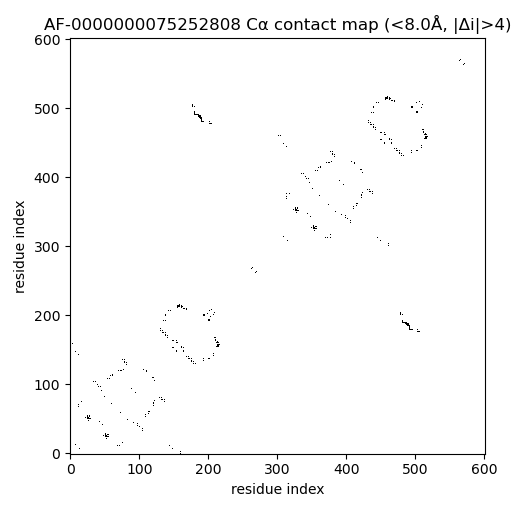ASP A 1 198 ? 2.057 16.312 -8.727 1 91.69 198 ASP A C 1
ATOM 1654 O O . ASP A 1 198 ? 2.58 15.508 -9.492 1 91.69 198 ASP A O 1
ATOM 1658 N N . ASP A 1 199 ? 2.617 16.781 -7.707 1 91.94 199 ASP A N 1
ATOM 1659 C CA . ASP A 1 199 ? 4.016 16.453 -7.465 1 91.94 199 ASP A CA 1
ATOM 1660 C C . ASP A 1 199 ? 4.145 15.32 -6.445 1 91.94 199 ASP A C 1
ATOM 1662 O O . ASP A 1 199 ? 5.223 14.742 -6.285 1 91.94 199 ASP A O 1
ATOM 1666 N N . CYS A 1 200 ? 3.057 15.023 -5.812 1 96.25 200 CYS A N 1
ATOM 1667 C CA . CYS A 1 200 ? 3.088 14.031 -4.746 1 96.25 200 CYS A CA 1
ATOM 1668 C C . CYS A 1 200 ? 1.966 13.016 -4.918 1 96.25 200 CYS A C 1
ATOM 1670 O O . CYS A 1 200 ? 0.825 13.273 -4.527 1 96.25 200 CYS A O 1
ATOM 1672 N N . SER A 1 201 ? 2.311 11.922 -5.496 1 96.25 201 SER A N 1
ATOM 1673 C CA . SER A 1 201 ? 1.379 10.836 -5.785 1 96.25 201 SER A CA 1
ATOM 1674 C C . SER A 1 201 ? 2.088 9.484 -5.785 1 96.25 201 SER A C 1
ATOM 1676 O O . SER A 1 201 ? 3.242 9.383 -6.207 1 96.25 201 SER A O 1
ATOM 1678 N N . LEU A 1 202 ? 1.42 8.461 -5.391 1 95.5 202 LEU A N 1
ATOM 1679 C CA . LEU A 1 202 ? 2.004 7.125 -5.426 1 95.5 202 LEU A CA 1
ATOM 1680 C C . LEU A 1 202 ? 2.277 6.691 -6.863 1 95.5 202 LEU A C 1
ATOM 1682 O O . LEU A 1 202 ? 3.059 5.766 -7.102 1 95.5 202 LEU A O 1
ATOM 1686 N N . GLU A 1 203 ? 1.624 7.32 -7.793 1 90.75 203 GLU A N 1
ATOM 1687 C CA . GLU A 1 203 ? 1.906 7.039 -9.195 1 90.75 203 GLU A CA 1
ATOM 1688 C C . GLU A 1 203 ? 3.354 7.375 -9.547 1 90.75 203 GLU A C 1
ATOM 1690 O O . GLU A 1 203 ? 3.908 6.828 -10.5 1 90.75 203 GLU A O 1
ATOM 1695 N N . LYS A 1 204 ? 3.861 8.25 -8.789 1 93.38 204 LYS A N 1
ATOM 1696 C CA . LYS A 1 204 ? 5.23 8.703 -9.023 1 93.38 204 LYS A CA 1
ATOM 1697 C C . LYS A 1 204 ? 6.184 8.133 -7.98 1 93.38 204 LYS A C 1
ATOM 1699 O O . LYS A 1 204 ? 7.152 8.789 -7.594 1 93.38 204 LYS A O 1
ATOM 1704 N N . VAL A 1 205 ? 5.871 7.008 -7.516 1 93.31 205 VAL A N 1
ATOM 1705 C CA . VAL A 1 205 ? 6.57 6.41 -6.383 1 93.31 205 VAL A CA 1
ATOM 1706 C C . VAL A 1 205 ? 8.055 6.262 -6.711 1 93.31 205 VAL A C 1
ATOM 1708 O O . VAL A 1 205 ? 8.914 6.492 -5.855 1 93.31 205 VAL A O 1
ATOM 1711 N N . ARG A 1 206 ? 8.43 5.941 -7.918 1 90.38 206 ARG A N 1
ATOM 1712 C CA . ARG A 1 206 ? 9.812 5.719 -8.32 1 90.38 206 ARG A CA 1
ATOM 1713 C C . ARG A 1 206 ? 10.625 7.008 -8.227 1 90.38 206 ARG A C 1
ATOM 1715 O O . ARG A 1 206 ? 11.82 6.977 -7.93 1 90.38 206 ARG A O 1
ATOM 1722 N N . THR A 1 207 ? 9.898 8.047 -8.492 1 92.75 207 THR A N 1
ATOM 1723 C CA . THR A 1 207 ? 10.562 9.344 -8.422 1 92.75 207 THR A CA 1
ATOM 1724 C C . THR A 1 207 ? 10.562 9.875 -6.988 1 92.75 207 THR A C 1
ATOM 1726 O O . THR A 1 207 ? 11.602 10.328 -6.496 1 92.75 207 THR A O 1
ATOM 1729 N N . ILE A 1 208 ? 9.484 9.766 -6.363 1 94.12 208 ILE A N 1
ATOM 1730 C CA . ILE A 1 208 ? 9.328 10.312 -5.023 1 94.12 208 ILE A CA 1
ATOM 1731 C C . ILE A 1 208 ? 10.258 9.578 -4.055 1 94.12 208 ILE A C 1
ATOM 1733 O O . ILE A 1 208 ? 10.945 10.211 -3.246 1 94.12 208 ILE A O 1
ATOM 1737 N N . PHE A 1 209 ? 10.328 8.281 -4.195 1 93.19 209 PHE A N 1
ATOM 1738 C CA . PHE A 1 209 ? 11.094 7.484 -3.242 1 93.19 209 PHE A CA 1
ATOM 1739 C C . PHE A 1 209 ? 12.398 7 -3.865 1 93.19 209 PHE A C 1
ATOM 1741 O O . PHE A 1 209 ? 12.898 5.926 -3.518 1 93.19 209 PHE A O 1
ATOM 1748 N N . SER A 1 210 ? 12.789 7.746 -4.766 1 89.94 210 SER A N 1
ATOM 1749 C CA . SER A 1 210 ? 14.109 7.441 -5.305 1 89.94 210 SER A CA 1
ATOM 1750 C C . SER A 1 210 ? 15.203 7.777 -4.301 1 89.94 210 SER A C 1
ATOM 1752 O O . SER A 1 210 ? 15.219 8.867 -3.727 1 89.94 210 SER A O 1
ATOM 1754 N N . GLY A 1 211 ? 16.078 6.848 -4.027 1 87.44 211 GLY A N 1
ATOM 1755 C CA . GLY A 1 211 ? 17.219 7.129 -3.162 1 87.44 211 GLY A CA 1
ATOM 1756 C C . GLY A 1 211 ? 18.281 7.98 -3.83 1 87.44 211 GLY A C 1
ATOM 1757 O O . GLY A 1 211 ? 18.203 8.234 -5.035 1 87.44 211 GLY A O 1
ATOM 1758 N N . ILE A 1 212 ? 19.078 8.492 -3.002 1 88.94 212 ILE A N 1
ATOM 1759 C CA . ILE A 1 212 ? 20.234 9.258 -3.467 1 88.94 212 ILE A CA 1
ATOM 1760 C C . ILE A 1 212 ? 21.5 8.438 -3.262 1 88.94 212 ILE A C 1
ATOM 1762 O O . ILE A 1 212 ? 21.688 7.801 -2.221 1 88.94 212 ILE A O 1
ATOM 1766 N N . THR A 1 213 ? 22.312 8.406 -4.312 1 87.62 213 THR A N 1
ATOM 1767 C CA . THR A 1 213 ? 23.609 7.762 -4.176 1 87.62 213 THR A CA 1
ATOM 1768 C C . THR A 1 213 ? 24.531 8.594 -3.295 1 87.62 213 THR A C 1
ATOM 1770 O O . THR A 1 213 ? 24.891 9.711 -3.65 1 87.62 213 THR A O 1
ATOM 1773 N N . CYS A 1 214 ? 24.969 7.965 -2.24 1 89.25 214 CYS A N 1
ATOM 1774 C CA . CYS A 1 214 ? 25.781 8.711 -1.277 1 89.25 214 CYS A CA 1
ATOM 1775 C C . CYS A 1 214 ? 27.234 8.758 -1.702 1 89.25 214 CYS A C 1
ATOM 1777 O O . CYS A 1 214 ? 27.75 7.801 -2.285 1 89.25 214 CYS A O 1
ATOM 1779 N N . PRO A 1 215 ? 27.891 9.914 -1.515 1 86.81 215 PRO A N 1
ATOM 1780 C CA . PRO A 1 215 ? 29.328 10 -1.812 1 86.81 215 PRO A CA 1
ATOM 1781 C C . PRO A 1 215 ? 30.156 9 -1.016 1 86.81 215 PRO A C 1
ATOM 1783 O O . PRO A 1 215 ? 29.781 8.625 0.098 1 86.81 215 PRO A O 1
ATOM 1786 N N . VAL A 1 216 ? 31.141 8.383 -1.755 1 76.81 216 VAL A N 1
ATOM 1787 C CA . VAL A 1 216 ? 32.062 7.465 -1.11 1 76.81 216 VAL A CA 1
ATOM 1788 C C . VAL A 1 216 ? 33.125 8.25 -0.336 1 76.81 216 VAL A C 1
ATOM 1790 O O . VAL A 1 216 ? 33.5 9.359 -0.728 1 76.81 216 VAL A O 1
ATOM 1793 N N . GLU A 1 217 ? 33.25 8.094 0.832 1 61.72 217 GLU A N 1
ATOM 1794 C CA . GLU A 1 217 ? 34.312 8.805 1.561 1 61.72 217 GLU A CA 1
ATOM 1795 C C . GLU A 1 217 ? 35.625 8.828 0.767 1 61.72 217 GLU A C 1
ATOM 1797 O O . GLU A 1 217 ? 36.062 7.797 0.261 1 61.72 217 GLU A O 1
ATOM 1802 N N . ASP A 1 218 ? 35.938 9.766 0.131 1 50.81 218 ASP A N 1
ATOM 1803 C CA . ASP A 1 218 ? 37.312 9.898 -0.336 1 50.81 218 ASP A CA 1
ATOM 1804 C C . ASP A 1 218 ? 38.312 9.352 0.697 1 50.81 218 ASP A C 1
ATOM 1806 O O . ASP A 1 218 ? 38.125 9.586 1.897 1 50.81 218 ASP A O 1
ATOM 1810 N N . GLU A 1 219 ? 38.969 8.195 0.494 1 43.69 219 GLU A N 1
ATOM 1811 C CA . GLU A 1 219 ? 40.188 8.078 1.297 1 43.69 219 GLU A CA 1
ATOM 1812 C C . GLU A 1 219 ? 40.875 9.43 1.441 1 43.69 219 GLU A C 1
ATOM 1814 O O . GLU A 1 219 ? 41.469 9.922 0.489 1 43.69 219 GLU A O 1
ATOM 1819 N N . LYS A 1 220 ? 40.406 10.398 1.8 1 41.19 220 LYS A N 1
ATOM 1820 C CA . LYS A 1 220 ? 41.281 11.539 1.984 1 41.19 220 LYS A CA 1
ATOM 1821 C C . LYS A 1 220 ? 42.75 11.086 2.121 1 41.19 220 LYS A C 1
ATOM 1823 O O . LYS A 1 220 ? 43 9.898 2.318 1 41.19 220 LYS A O 1
ATOM 1828 N N . ASN A 1 221 ? 43.531 12.016 2.68 1 37.69 221 ASN A N 1
ATOM 1829 C CA . ASN A 1 221 ? 44.938 12.359 2.82 1 37.69 221 ASN A CA 1
ATOM 1830 C C . ASN A 1 221 ? 45.688 11.305 3.629 1 37.69 221 ASN A C 1
ATOM 1832 O O . ASN A 1 221 ? 45.625 11.297 4.859 1 37.69 221 ASN A O 1
ATOM 1836 N N . VAL A 1 222 ? 45.656 10.141 3.346 1 34.78 222 VAL A N 1
ATOM 1837 C CA . VAL A 1 222 ? 46.969 9.758 3.83 1 34.78 222 VAL A CA 1
ATOM 1838 C C . VAL A 1 222 ? 48 10.844 3.484 1 34.78 222 VAL A C 1
ATOM 1840 O O . VAL A 1 222 ? 48.312 11.062 2.311 1 34.78 222 VAL A O 1
ATOM 1843 N N . ILE A 1 223 ? 47.938 11.984 4.156 1 33.72 223 ILE A N 1
ATOM 1844 C CA . ILE A 1 223 ? 49.062 12.891 4.145 1 33.72 223 ILE A CA 1
ATOM 1845 C C . ILE A 1 223 ? 50.344 12.109 3.893 1 33.72 223 ILE A C 1
ATOM 1847 O O . ILE A 1 223 ? 50.719 11.25 4.695 1 33.72 223 ILE A O 1
ATOM 1851 N N . THR A 1 224 ? 50.625 11.844 2.719 1 33.62 224 THR A N 1
ATOM 1852 C CA . THR A 1 224 ? 52.031 11.57 2.459 1 33.62 224 THR A CA 1
ATOM 1853 C C . THR A 1 224 ? 52.938 12.398 3.379 1 33.62 224 THR A C 1
ATOM 1855 O O . THR A 1 224 ? 52.812 13.617 3.449 1 33.62 224 THR A O 1
ATOM 1858 N N . SER A 1 225 ? 53.312 11.898 4.504 1 32.78 225 SER A N 1
ATOM 1859 C CA . SER A 1 225 ? 54.438 12.484 5.207 1 32.78 225 SER A CA 1
ATOM 1860 C C . SER A 1 225 ? 55.344 13.281 4.254 1 32.78 225 SER A C 1
ATOM 1862 O O . SER A 1 225 ? 55.844 12.734 3.268 1 32.78 225 SER A O 1
ATOM 1864 N N . GLN A 1 226 ? 54.906 14.539 4.062 1 30.14 226 GLN A N 1
ATOM 1865 C CA . GLN A 1 226 ? 55.875 15.461 3.488 1 30.14 226 GLN A CA 1
ATOM 1866 C C . GLN A 1 226 ? 57.281 15.094 3.912 1 30.14 226 GLN A C 1
ATOM 1868 O O . GLN A 1 226 ? 57.594 15 5.105 1 30.14 226 GLN A O 1
ATOM 1873 N N . ASP A 1 227 ? 57.906 14.344 3.125 1 28.84 227 ASP A N 1
ATOM 1874 C CA . ASP A 1 227 ? 59.344 14.25 3.207 1 28.84 227 ASP A CA 1
ATOM 1875 C C . ASP A 1 227 ? 59.969 15.625 3.402 1 28.84 227 ASP A C 1
ATOM 1877 O O . ASP A 1 227 ? 59.875 16.5 2.539 1 28.84 227 ASP A O 1
ATOM 1881 N N . CYS A 1 228 ? 59.938 16.234 4.648 1 30.27 228 CYS A N 1
ATOM 1882 C CA . CYS A 1 228 ? 60.656 17.406 5.098 1 30.27 228 CYS A CA 1
ATOM 1883 C C . CYS A 1 228 ? 62 17.531 4.387 1 30.27 228 CYS A C 1
ATOM 1885 O O . CYS A 1 228 ? 62.875 18.297 4.816 1 30.27 228 CYS A O 1
ATOM 1887 N N . THR A 1 229 ? 62.25 16.75 3.406 1 27.39 229 THR A N 1
ATOM 1888 C CA . THR A 1 229 ? 63.625 17.016 2.977 1 27.39 229 THR A CA 1
ATOM 1889 C C . THR A 1 229 ? 63.688 18.359 2.248 1 27.39 229 THR A C 1
ATOM 1891 O O . THR A 1 229 ? 64.688 19.078 2.379 1 27.39 229 THR A O 1
ATOM 1894 N N . SER A 1 230 ? 62.781 18.703 1.132 1 25.03 230 SER A N 1
ATOM 1895 C CA . SER A 1 230 ? 63.406 19.594 0.167 1 25.03 230 SER A CA 1
ATOM 1896 C C . SER A 1 230 ? 63.125 21.062 0.504 1 25.03 230 SER A C 1
ATOM 1898 O O . SER A 1 230 ? 62.031 21.547 0.302 1 25.03 230 SER A O 1
ATOM 1900 N N . GLU A 1 231 ? 63.219 21.688 1.621 1 25.7 231 GLU A N 1
ATOM 1901 C CA . GLU A 1 231 ? 63.312 23.109 1.854 1 25.7 231 GLU A CA 1
ATOM 1902 C C . GLU A 1 231 ? 64.188 23.781 0.783 1 25.7 231 GLU A C 1
ATOM 1904 O O . GLU A 1 231 ? 64.312 25.016 0.763 1 25.7 231 GLU A O 1
ATOM 1909 N N . ILE A 1 232 ? 65 23.172 -0.065 1 25.03 232 ILE A N 1
ATOM 1910 C CA . ILE A 1 232 ? 66.188 23.922 -0.525 1 25.03 232 ILE A CA 1
ATOM 1911 C C . ILE A 1 232 ? 65.812 24.766 -1.737 1 25.03 232 ILE A C 1
ATOM 1913 O O . ILE A 1 232 ? 66.188 25.938 -1.825 1 25.03 232 ILE A O 1
ATOM 1917 N N . GLU A 1 233 ? 65.312 24.234 -2.936 1 20.98 233 GLU A N 1
ATOM 1918 C CA . GLU A 1 233 ? 65.812 25 -4.09 1 20.98 233 GLU A CA 1
ATOM 1919 C C . GLU A 1 233 ? 64.812 26.078 -4.484 1 20.98 233 GLU A C 1
ATOM 1921 O O . GLU A 1 233 ? 63.688 25.797 -4.879 1 20.98 233 GLU A O 1
ATOM 1926 N N . ALA A 1 234 ? 64.562 27.203 -3.691 1 24.81 234 ALA A N 1
ATOM 1927 C CA . ALA A 1 234 ? 63.969 28.5 -4.016 1 24.81 234 ALA A CA 1
ATOM 1928 C C . ALA A 1 234 ? 64.375 28.938 -5.426 1 24.81 234 ALA A C 1
ATOM 1930 O O . ALA A 1 234 ? 64.125 30.078 -5.828 1 24.81 234 ALA A O 1
ATOM 1931 N N . ALA A 1 235 ? 65.062 28.109 -6.254 1 22.5 235 ALA A N 1
ATOM 1932 C CA . ALA A 1 235 ? 65.875 28.875 -7.156 1 22.5 235 ALA A CA 1
ATOM 1933 C C . ALA A 1 235 ? 65.062 29.578 -8.227 1 22.5 235 ALA A C 1
ATOM 1935 O O . ALA A 1 235 ? 65.188 30.797 -8.422 1 22.5 235 ALA A O 1
ATOM 1936 N N . LEU A 1 236 ? 64.875 29.109 -9.648 1 18.91 236 LEU A N 1
ATOM 1937 C CA . LEU A 1 236 ? 65.438 29.812 -10.797 1 18.91 236 LEU A CA 1
ATOM 1938 C C . LEU A 1 236 ? 64.312 30.484 -11.617 1 18.91 236 LEU A C 1
ATOM 1940 O O . LEU A 1 236 ? 64.438 31.672 -11.93 1 18.91 236 LEU A O 1
ATOM 1944 N N . SER A 1 237 ? 63.781 29.781 -12.773 1 17.86 237 SER A N 1
ATOM 1945 C CA . SER A 1 237 ? 63.75 30.312 -14.133 1 17.86 237 SER A CA 1
ATOM 1946 C C . SER A 1 237 ? 62.469 31.094 -14.391 1 17.86 237 SER A C 1
ATOM 1948 O O . SER A 1 237 ? 61.406 30.75 -13.859 1 17.86 237 SER A O 1
ATOM 1950 N N . THR A 1 238 ? 62.469 32.156 -15.25 1 20 238 THR A N 1
ATOM 1951 C CA . THR A 1 238 ? 62.062 33.344 -16 1 20 238 THR A CA 1
ATOM 1952 C C . THR A 1 238 ? 61.094 32.969 -17.109 1 20 238 THR A C 1
ATOM 1954 O O . THR A 1 238 ? 60.375 33.844 -17.609 1 20 238 THR A O 1
ATOM 1957 N N . ALA A 1 239 ? 61.156 31.844 -18.062 1 18.05 239 ALA A N 1
ATOM 1958 C CA . ALA A 1 239 ? 61 32.125 -19.484 1 18.05 239 ALA A CA 1
ATOM 1959 C C . ALA A 1 239 ? 59.5 32.125 -19.859 1 18.05 239 ALA A C 1
ATOM 1961 O O . ALA A 1 239 ? 58.75 31.219 -19.469 1 18.05 239 ALA A O 1
ATOM 1962 N N . ALA A 1 240 ? 58.906 33.062 -20.656 1 19.64 240 ALA A N 1
ATOM 1963 C CA . ALA A 1 240 ? 57.812 33.875 -21.156 1 19.64 240 ALA A CA 1
ATOM 1964 C C . ALA A 1 240 ? 57 33.125 -22.203 1 19.64 240 ALA A C 1
ATOM 1966 O O . ALA A 1 240 ? 55.906 33.531 -22.578 1 19.64 240 ALA A O 1
ATOM 1967 N N . GLN A 1 241 ? 57.438 31.938 -23 1 18.92 241 GLN A N 1
ATOM 1968 C CA . GLN A 1 241 ? 57.062 32.094 -24.406 1 18.92 241 GLN A CA 1
ATOM 1969 C C . GLN A 1 241 ? 55.625 31.703 -24.641 1 18.92 241 GLN A C 1
ATOM 1971 O O . GLN A 1 241 ? 55.062 30.922 -23.875 1 18.92 241 GLN A O 1
ATOM 1976 N N . SER A 1 242 ? 54.938 31.922 -25.938 1 19.45 242 SER A N 1
ATOM 1977 C CA . SER A 1 242 ? 53.812 32.438 -26.703 1 19.45 242 SER A CA 1
ATOM 1978 C C . SER A 1 242 ? 52.875 31.328 -27.188 1 19.45 242 SER A C 1
ATOM 1980 O O . SER A 1 242 ? 52 31.547 -28.016 1 19.45 242 SER A O 1
ATOM 1982 N N . TYR A 1 243 ? 52.75 30.062 -26.531 1 18.12 243 TYR A N 1
ATOM 1983 C CA . TYR A 1 243 ? 52.344 29.016 -27.469 1 18.12 243 TYR A CA 1
ATOM 1984 C C . TYR A 1 243 ? 50.875 29.094 -27.797 1 18.12 243 TYR A C 1
ATOM 1986 O O . TYR A 1 243 ? 50.031 29.172 -26.906 1 18.12 243 TYR A O 1
ATOM 1994 N N . HIS A 1 244 ? 50.469 29.5 -29.125 1 20.47 244 HIS A N 1
ATOM 1995 C CA . HIS A 1 244 ? 49.25 29.781 -29.859 1 20.47 244 HIS A CA 1
ATOM 1996 C C . HIS A 1 244 ? 48.438 28.516 -30.078 1 20.47 244 HIS A C 1
ATOM 1998 O O . HIS A 1 244 ? 48.875 27.609 -30.797 1 20.47 244 HIS A O 1
ATOM 2004 N N . CYS A 1 245 ? 47.719 27.984 -29.109 1 18.67 245 CYS A N 1
ATOM 2005 C CA . CYS A 1 245 ? 47.031 26.688 -29.109 1 18.67 245 CYS A CA 1
ATOM 2006 C C . CYS A 1 245 ? 45.844 26.688 -30.062 1 18.67 245 CYS A C 1
ATOM 2008 O O . CYS A 1 245 ? 44.969 27.531 -29.938 1 18.67 245 CYS A O 1
ATOM 2010 N N . GLU A 1 246 ? 46.094 26.016 -31.219 1 20.22 246 GLU A N 1
ATOM 2011 C CA . GLU A 1 246 ? 45.25 25.844 -32.406 1 20.22 246 GLU A CA 1
ATOM 2012 C C . GLU A 1 246 ? 44 25.062 -32.094 1 20.22 246 GLU A C 1
ATOM 2014 O O . GLU A 1 246 ? 43.969 24.234 -31.172 1 20.22 246 GLU A O 1
ATOM 2019 N N . PRO A 1 247 ? 42.812 25.391 -32.781 1 21.28 247 PRO A N 1
ATOM 2020 C CA . PRO A 1 247 ? 41.344 25.234 -32.656 1 21.28 247 PRO A CA 1
ATOM 2021 C C . PRO A 1 247 ? 40.875 23.797 -32.875 1 21.28 247 PRO A C 1
ATOM 2023 O O . PRO A 1 247 ? 41.25 23.172 -33.844 1 21.28 247 PRO A O 1
ATOM 2026 N N . CYS A 1 248 ? 40.688 22.953 -31.812 1 19.34 248 CYS A N 1
ATOM 2027 C CA . CYS A 1 248 ? 40.438 21.531 -31.859 1 19.34 248 CYS A CA 1
ATOM 2028 C C . CYS A 1 248 ? 39.188 21.219 -32.656 1 19.34 248 CYS A C 1
ATOM 2030 O O . CYS A 1 248 ? 38.156 21.875 -32.469 1 19.34 248 CYS A O 1
ATOM 2032 N N . PRO A 1 249 ? 39.375 20.406 -33.719 1 20.16 249 PRO A N 1
ATOM 2033 C CA . PRO A 1 249 ? 38.469 20.031 -34.812 1 20.16 249 PRO A CA 1
ATOM 2034 C C . PRO A 1 249 ? 37.219 19.328 -34.344 1 20.16 249 PRO A C 1
ATOM 2036 O O . PRO A 1 249 ? 37.188 18.828 -33.219 1 20.16 249 PRO A O 1
ATOM 2039 N N . GLU A 1 250 ? 36.094 19.219 -35.219 1 21.7 250 GLU A N 1
ATOM 2040 C CA . GLU A 1 250 ? 34.688 18.953 -35.375 1 21.7 250 GLU A CA 1
ATOM 2041 C C . GLU A 1 250 ? 34.344 17.484 -35.094 1 21.7 250 GLU A C 1
ATOM 2043 O O . GLU A 1 250 ? 34.781 16.609 -35.844 1 21.7 250 GLU A O 1
ATOM 2048 N N . LYS A 1 251 ? 34.344 17.031 -33.812 1 20.56 251 LYS A N 1
ATOM 2049 C CA . LYS A 1 251 ? 34.125 15.633 -33.5 1 20.56 251 LYS A CA 1
ATOM 2050 C C . LYS A 1 251 ? 32.781 15.141 -34 1 20.56 251 LYS A C 1
ATOM 2052 O O . LYS A 1 251 ? 31.766 15.828 -33.875 1 20.56 251 LYS A O 1
ATOM 2057 N N . SER A 1 252 ? 32.719 13.992 -34.812 1 18.61 252 SER A N 1
ATOM 2058 C CA . SER A 1 252 ? 31.766 13.305 -35.688 1 18.61 252 SER A CA 1
ATOM 2059 C C . SER A 1 252 ? 30.641 12.656 -34.906 1 18.61 252 SER A C 1
ATOM 2061 O O . SER A 1 252 ? 30.844 12.234 -33.75 1 18.61 252 SER A O 1
ATOM 2063 N N . ALA A 1 253 ? 29.281 12.68 -35.375 1 23.78 253 ALA A N 1
ATOM 2064 C CA . ALA A 1 253 ? 27.859 12.414 -35.156 1 23.78 253 ALA A CA 1
ATOM 2065 C C . ALA A 1 253 ? 27.609 10.938 -34.906 1 23.78 253 ALA A C 1
ATOM 2067 O O . ALA A 1 253 ? 26.453 10.516 -34.719 1 23.78 253 ALA A O 1
ATOM 2068 N N . THR A 1 254 ? 28.516 9.969 -34.906 1 21.77 254 THR A N 1
ATOM 2069 C CA . THR A 1 254 ? 28.172 8.578 -35.188 1 21.77 254 THR A CA 1
ATOM 2070 C C . THR A 1 254 ? 27.625 7.883 -33.969 1 21.77 254 THR A C 1
ATOM 2072 O O . THR A 1 254 ? 27.031 6.805 -34.062 1 21.77 254 THR A O 1
ATOM 2075 N N . GLU A 1 255 ? 27.938 8.297 -32.688 1 23.17 255 GLU A N 1
ATOM 2076 C CA . GLU A 1 255 ? 27.828 7.234 -31.703 1 23.17 255 GLU A CA 1
ATOM 2077 C C . GLU A 1 255 ? 26.391 7.047 -31.25 1 23.17 255 GLU A C 1
ATOM 2079 O O . GLU A 1 255 ? 26.125 6.324 -30.281 1 23.17 255 GLU A O 1
ATOM 2084 N N . SER A 1 256 ? 25.422 7.734 -31.781 1 23.16 256 SER A N 1
ATOM 2085 C CA . SER A 1 256 ? 24.094 7.684 -31.172 1 23.16 256 SER A CA 1
ATOM 2086 C C . SER A 1 256 ? 23.453 6.312 -31.375 1 23.16 256 SER A C 1
ATOM 2088 O O . SER A 1 256 ? 22.422 6.012 -30.766 1 23.16 256 SER A O 1
ATOM 2090 N N . LEU A 1 257 ? 23.797 5.492 -32.344 1 24.09 257 LEU A N 1
ATOM 2091 C CA . LEU A 1 257 ? 22.922 4.434 -32.844 1 24.09 257 LEU A CA 1
ATOM 2092 C C . LEU A 1 257 ? 22.984 3.209 -31.938 1 24.09 257 LEU A C 1
ATOM 2094 O O . LEU A 1 257 ? 22.156 2.309 -32.031 1 24.09 257 LEU A O 1
ATOM 2098 N N . THR A 1 258 ? 24.016 2.986 -31.141 1 24.27 258 THR A N 1
ATOM 2099 C CA . THR A 1 258 ? 24.219 1.626 -30.656 1 24.27 258 THR A CA 1
ATOM 2100 C C . THR A 1 258 ? 23.312 1.351 -29.453 1 24.27 258 THR A C 1
ATOM 2102 O O . THR A 1 258 ? 23.156 0.199 -29.031 1 24.27 258 THR A O 1
ATOM 2105 N N . CYS A 1 259 ? 22.875 2.355 -28.734 1 24.91 259 CYS A N 1
ATOM 2106 C CA . CYS A 1 259 ? 22.266 2.01 -27.453 1 24.91 259 CYS A CA 1
ATOM 2107 C C . CYS A 1 259 ? 20.859 1.445 -27.656 1 24.91 259 CYS A C 1
ATOM 2109 O O . CYS A 1 259 ? 20.203 1.039 -26.688 1 24.91 259 CYS A O 1
ATOM 2111 N N . ASN A 1 260 ? 20.188 1.716 -28.797 1 26.92 260 ASN A N 1
ATOM 2112 C CA . ASN A 1 260 ? 18.797 1.287 -28.969 1 26.92 260 ASN A CA 1
ATOM 2113 C C . ASN A 1 260 ? 18.688 -0.232 -29.078 1 26.92 260 ASN A C 1
ATOM 2115 O O . ASN A 1 260 ? 17.609 -0.791 -28.938 1 26.92 260 ASN A O 1
ATOM 2119 N N . SER A 1 261 ? 19.734 -0.885 -29.484 1 28.64 261 SER A N 1
ATOM 2120 C CA . SER A 1 261 ? 19.547 -2.279 -29.875 1 28.64 261 SER A CA 1
ATOM 2121 C C . SER A 1 261 ? 19.328 -3.168 -28.656 1 28.64 261 SER A C 1
ATOM 2123 O O . SER A 1 261 ? 18.734 -4.242 -28.766 1 28.64 261 SER A O 1
ATOM 2125 N N . SER A 1 262 ? 20.016 -2.898 -27.531 1 30.52 262 SER A N 1
ATOM 2126 C CA . SER A 1 262 ? 20.016 -4.008 -26.594 1 30.52 262 SER A CA 1
ATOM 2127 C C . SER A 1 262 ? 18.703 -4.062 -25.812 1 30.52 262 SER A C 1
ATOM 2129 O O . SER A 1 262 ? 18.453 -5.035 -25.094 1 30.52 262 SER A O 1
ATOM 2131 N N . TYR A 1 263 ? 17.984 -2.934 -25.734 1 26.36 263 TYR A N 1
ATOM 2132 C CA . TYR A 1 263 ? 16.844 -2.984 -24.828 1 26.36 263 TYR A CA 1
ATOM 2133 C C . TYR A 1 263 ? 15.68 -3.742 -25.469 1 26.36 263 TYR A C 1
ATOM 2135 O O . TYR A 1 263 ? 14.656 -3.982 -24.828 1 26.36 263 TYR A O 1
ATOM 2143 N N . GLN A 1 264 ? 15.625 -3.924 -26.812 1 32.84 264 GLN A N 1
ATOM 2144 C CA . GLN A 1 264 ? 14.453 -4.48 -27.484 1 32.84 264 GLN A CA 1
ATOM 2145 C C . GLN A 1 264 ? 14.281 -5.961 -27.156 1 32.84 264 GLN A C 1
ATOM 2147 O O . GLN A 1 264 ? 13.234 -6.543 -27.438 1 32.84 264 GLN A O 1
ATOM 2152 N N . PHE A 1 265 ? 15.359 -6.633 -26.734 1 32.28 265 PHE A N 1
ATOM 2153 C CA . PHE A 1 265 ? 15.203 -8.078 -26.641 1 32.28 265 PHE A CA 1
ATOM 2154 C C . PHE A 1 265 ? 14.68 -8.484 -25.266 1 32.28 265 PHE A C 1
ATOM 2156 O O . PHE A 1 265 ? 14.633 -9.672 -24.938 1 32.28 265 PHE A O 1
ATOM 2163 N N . THR A 1 266 ? 14.523 -7.555 -24.297 1 31.91 266 THR A N 1
ATOM 2164 C CA . THR A 1 266 ? 13.953 -8.062 -23.047 1 31.91 266 THR A CA 1
ATOM 2165 C C . THR A 1 266 ? 12.43 -7.941 -23.062 1 31.91 266 THR A C 1
ATOM 2167 O O . THR A 1 266 ? 11.883 -7.09 -23.766 1 31.91 266 THR A O 1
ATOM 2170 N N . PRO A 1 267 ? 11.656 -8.914 -22.562 1 35.88 267 PRO A N 1
ATOM 2171 C CA . PRO A 1 267 ? 10.195 -8.891 -22.531 1 35.88 267 PRO A CA 1
ATOM 2172 C C . PRO A 1 267 ? 9.633 -7.582 -21.969 1 35.88 267 PRO A C 1
ATOM 2174 O O . PRO A 1 267 ? 8.609 -7.094 -22.453 1 35.88 267 PRO A O 1
ATOM 2177 N N . PHE A 1 268 ? 10.297 -6.91 -21.078 1 36.62 268 PHE A N 1
ATOM 2178 C CA . PHE A 1 268 ? 9.812 -5.652 -20.531 1 36.62 268 PHE A CA 1
ATOM 2179 C C . PHE A 1 268 ? 9.945 -4.527 -21.547 1 36.62 268 PHE A C 1
ATOM 2181 O O . PHE A 1 268 ? 9.07 -3.658 -21.641 1 36.62 268 PHE A O 1
ATOM 2188 N N . GLY A 1 269 ? 10.898 -4.582 -22.406 1 37.69 269 GLY A N 1
ATOM 2189 C CA . GLY A 1 269 ? 11.047 -3.625 -23.484 1 37.69 269 GLY A CA 1
ATOM 2190 C C . GLY A 1 269 ? 9.922 -3.697 -24.5 1 37.69 269 GLY A C 1
ATOM 2191 O O . GLY A 1 269 ? 9.422 -2.666 -24.953 1 37.69 269 GLY A O 1
ATOM 2192 N N . GLN A 1 270 ? 9.461 -4.879 -24.75 1 38.88 270 GLN A N 1
ATOM 2193 C CA . GLN A 1 270 ? 8.352 -5.074 -25.672 1 38.88 270 GLN A CA 1
ATOM 2194 C C . GLN A 1 270 ? 7.047 -4.531 -25.078 1 38.88 270 GLN A C 1
ATOM 2196 O O . GLN A 1 270 ? 6.262 -3.893 -25.797 1 38.88 270 GLN A O 1
ATOM 2201 N N . TRP A 1 271 ? 6.801 -4.75 -23.797 1 38.47 271 TRP A N 1
ATOM 2202 C CA . TRP A 1 271 ? 5.602 -4.273 -23.125 1 38.47 271 TRP A CA 1
ATOM 2203 C C . TRP A 1 271 ? 5.59 -2.75 -23.047 1 38.47 271 TRP A C 1
ATOM 2205 O O . TRP A 1 271 ? 4.578 -2.113 -23.359 1 38.47 271 TRP A O 1
ATOM 2215 N N . LEU A 1 272 ? 6.672 -2.045 -22.781 1 39.47 272 LEU A N 1
ATOM 2216 C CA . LEU A 1 272 ? 6.758 -0.588 -22.812 1 39.47 272 LEU A CA 1
ATOM 2217 C C . LEU A 1 272 ? 6.52 -0.06 -24.219 1 39.47 272 LEU A C 1
ATOM 2219 O O . LEU A 1 272 ? 5.816 0.935 -24.406 1 39.47 272 LEU A O 1
ATOM 2223 N N . HIS A 1 273 ? 6.91 -0.74 -25.203 1 38.44 273 HIS A N 1
ATOM 2224 C CA . HIS A 1 273 ? 6.719 -0.366 -26.609 1 38.44 273 HIS A CA 1
ATOM 2225 C C . HIS A 1 273 ? 5.246 -0.445 -27 1 38.44 273 HIS A C 1
ATOM 2227 O O . HIS A 1 273 ? 4.723 0.464 -27.641 1 38.44 273 HIS A O 1
ATOM 2233 N N . LYS A 1 274 ? 4.629 -1.438 -26.5 1 40.56 274 LYS A N 1
ATOM 2234 C CA . LYS A 1 274 ? 3.215 -1.592 -26.828 1 40.56 274 LYS A CA 1
ATOM 2235 C C . LYS A 1 274 ? 2.371 -0.536 -26.109 1 40.56 274 LYS A C 1
ATOM 2237 O O . LYS A 1 274 ? 1.441 0.02 -26.703 1 40.56 274 LYS A O 1
ATOM 2242 N N . ARG A 1 275 ? 2.666 -0.146 -24.938 1 37.22 275 ARG A N 1
ATOM 2243 C CA . ARG A 1 275 ? 1.917 0.861 -24.188 1 37.22 275 ARG A CA 1
ATOM 2244 C C . ARG A 1 275 ? 2.195 2.26 -24.734 1 37.22 275 ARG A C 1
ATOM 2246 O O . ARG A 1 275 ? 1.284 3.082 -24.844 1 37.22 275 ARG A O 1
ATOM 2253 N N . LEU A 1 276 ? 3.402 2.467 -25.094 1 39.38 276 LEU A N 1
ATOM 2254 C CA . LEU A 1 276 ? 3.717 3.746 -25.719 1 39.38 276 LEU A CA 1
ATOM 2255 C C . LEU A 1 276 ? 3.066 3.854 -27.094 1 39.38 276 LEU A C 1
ATOM 2257 O O . LEU A 1 276 ? 2.566 4.914 -27.469 1 39.38 276 LEU A O 1
ATOM 2261 N N . ARG A 1 277 ? 3.039 2.717 -27.797 1 37.47 277 ARG A N 1
ATOM 2262 C CA . ARG A 1 277 ? 2.385 2.711 -29.094 1 37.47 277 ARG A CA 1
ATOM 2263 C C . ARG A 1 277 ? 0.888 2.961 -28.953 1 37.47 277 ARG A C 1
ATOM 2265 O O . ARG A 1 277 ? 0.305 3.715 -29.734 1 37.47 277 ARG A O 1
ATOM 2272 N N . SER A 1 278 ? 0.311 2.404 -27.953 1 37.38 278 SER A N 1
ATOM 2273 C CA . SER A 1 278 ? -1.126 2.59 -27.781 1 37.38 278 SER A CA 1
ATOM 2274 C C . SER A 1 278 ? -1.449 4.016 -27.344 1 37.38 278 SER A C 1
ATOM 2276 O O . SER A 1 278 ? -2.418 4.613 -27.812 1 37.38 278 SER A O 1
ATOM 2278 N N . ARG A 1 279 ? -0.587 4.586 -26.5 1 37.34 279 ARG A N 1
ATOM 2279 C CA . ARG A 1 279 ? -0.764 5.996 -26.172 1 37.34 279 ARG A CA 1
ATOM 2280 C C . ARG A 1 279 ? -0.516 6.883 -27.391 1 37.34 279 ARG A C 1
ATOM 2282 O O . ARG A 1 279 ? -1.205 7.887 -27.594 1 37.34 279 ARG A O 1
ATOM 2289 N N . TYR A 1 280 ? 0.497 6.492 -28.172 1 34.84 280 TYR A N 1
ATOM 2290 C CA . TYR A 1 280 ? 0.754 7.227 -29.406 1 34.84 280 TYR A CA 1
ATOM 2291 C C . TYR A 1 280 ? -0.427 7.117 -30.359 1 34.84 280 TYR A C 1
ATOM 2293 O O . TYR A 1 280 ? -0.839 8.109 -30.969 1 34.84 280 TYR A O 1
ATOM 2301 N N . ILE A 1 281 ? -1.005 5.961 -30.375 1 38.41 281 ILE A N 1
ATOM 2302 C CA . ILE A 1 281 ? -2.162 5.789 -31.234 1 38.41 281 ILE A CA 1
ATOM 2303 C C . ILE A 1 281 ? -3.342 6.594 -30.688 1 38.41 281 ILE A C 1
ATOM 2305 O O . ILE A 1 281 ? -4.047 7.266 -31.453 1 38.41 281 ILE A O 1
ATOM 2309 N N . LEU A 1 282 ? -3.533 6.625 -29.406 1 33.28 282 LEU A N 1
ATOM 2310 C CA . LEU A 1 282 ? -4.629 7.383 -28.812 1 33.28 282 LEU A CA 1
ATOM 2311 C C . LEU A 1 282 ? -4.375 8.883 -28.922 1 33.28 282 LEU A C 1
ATOM 2313 O O . LEU A 1 282 ? -5.289 9.648 -29.234 1 33.28 282 LEU A O 1
ATOM 2317 N N . ARG A 1 283 ? -3.158 9.273 -28.734 1 34.59 283 ARG A N 1
ATOM 2318 C CA . ARG A 1 283 ? -2.883 10.695 -28.953 1 34.59 283 ARG A CA 1
ATOM 2319 C C . ARG A 1 283 ? -3.072 11.07 -30.422 1 34.59 283 ARG A C 1
ATOM 2321 O O . ARG A 1 283 ? -3.578 12.156 -30.719 1 34.59 283 ARG A O 1
ATOM 2328 N N . LYS A 1 284 ? -2.65 10.211 -31.25 1 34.81 284 LYS A N 1
ATOM 2329 C CA . LYS A 1 284 ? -2.852 10.531 -32.656 1 34.81 284 LYS A CA 1
ATOM 2330 C C . LYS A 1 284 ? -4.336 10.633 -33 1 34.81 284 LYS A C 1
ATOM 2332 O O . LYS A 1 284 ? -4.738 11.438 -33.844 1 34.81 284 LYS A O 1
ATOM 2337 N N . ASN A 1 285 ? -5.121 9.781 -32.312 1 32.22 285 ASN A N 1
ATOM 2338 C CA . ASN A 1 285 ? -6.539 9.898 -32.656 1 32.22 285 ASN A CA 1
ATOM 2339 C C . ASN A 1 285 ? -7.156 11.141 -32 1 32.22 285 ASN A C 1
ATOM 2341 O O . ASN A 1 285 ? -8.109 11.711 -32.562 1 32.22 285 ASN A O 1
ATOM 2345 N N . ILE A 1 286 ? -6.691 11.555 -30.812 1 34.19 286 ILE A N 1
ATOM 2346 C CA . ILE A 1 286 ? -7.277 12.758 -30.219 1 34.19 286 ILE A CA 1
ATOM 2347 C C . ILE A 1 286 ? -6.816 13.984 -31 1 34.19 286 ILE A C 1
ATOM 2349 O O . ILE A 1 286 ? -7.59 14.93 -31.203 1 34.19 286 ILE A O 1
ATOM 2353 N N . ASP A 1 287 ? -5.574 13.977 -31.422 1 33.19 287 ASP A N 1
ATOM 2354 C CA . ASP A 1 287 ? -5.176 15.172 -32.156 1 33.19 287 ASP A CA 1
ATOM 2355 C C . ASP A 1 287 ? -5.938 15.281 -33.469 1 33.19 287 ASP A C 1
ATOM 2357 O O . ASP A 1 287 ? -5.961 16.344 -34.094 1 33.19 287 ASP A O 1
ATOM 2361 N N . ASN A 1 288 ? -6.355 14.156 -33.969 1 32.47 288 ASN A N 1
ATOM 2362 C CA . ASN A 1 288 ? -7.066 14.367 -35.25 1 32.47 288 ASN A CA 1
ATOM 2363 C C . ASN A 1 288 ? -8.469 14.922 -35 1 32.47 288 ASN A C 1
ATOM 2365 O O . ASN A 1 288 ? -9.242 15.078 -35.938 1 32.47 288 ASN A O 1
ATOM 2369 N N . GLU A 1 289 ? -9.016 14.773 -33.844 1 31.25 289 GLU A N 1
ATOM 2370 C CA . GLU A 1 289 ? -10.359 15.344 -33.844 1 31.25 289 GLU A CA 1
ATOM 2371 C C . GLU A 1 289 ? -10.32 16.859 -34 1 31.25 289 GLU A C 1
ATOM 2373 O O . GLU A 1 289 ? -11.164 17.438 -34.688 1 31.25 289 GLU A O 1
ATOM 2378 N N . SER A 1 290 ? -9.477 17.516 -33.219 1 31.36 290 SER A N 1
ATOM 2379 C CA . SER A 1 290 ? -9.797 18.891 -32.875 1 31.36 290 SER A CA 1
ATOM 2380 C C . SER A 1 290 ? -9.422 19.859 -34 1 31.36 290 SER A C 1
ATOM 2382 O O . SER A 1 290 ? -9.523 21.078 -33.812 1 31.36 290 SER A O 1
ATOM 2384 N N . THR A 1 291 ? -8.742 19.5 -35.031 1 26.39 291 THR A N 1
ATOM 2385 C CA . THR A 1 291 ? -8.477 20.656 -35.906 1 26.39 291 THR A CA 1
ATOM 2386 C C . THR A 1 291 ? -9.773 21.203 -36.469 1 26.39 291 THR A C 1
ATOM 2388 O O . THR A 1 291 ? -9.938 22.406 -36.625 1 26.39 291 THR A O 1
ATOM 2391 N N . HIS A 1 292 ? -10.625 20.328 -37.094 1 26.7 292 HIS A N 1
ATOM 2392 C CA . HIS A 1 292 ? -11.57 20.969 -38 1 26.7 292 HIS A CA 1
ATOM 2393 C C . HIS A 1 292 ? -12.648 21.734 -37.25 1 26.7 292 HIS A C 1
ATOM 2395 O O . HIS A 1 292 ? -13.031 22.828 -37.656 1 26.7 292 HIS A O 1
ATOM 2401 N N . GLU A 1 293 ? -13.375 21.109 -36.281 1 28.62 293 GLU A N 1
ATOM 2402 C CA . GLU A 1 293 ? -14.68 21.688 -36 1 28.62 293 GLU A CA 1
ATOM 2403 C C . GLU A 1 293 ? -14.547 22.953 -35.156 1 28.62 293 GLU A C 1
ATOM 2405 O O . GLU A 1 293 ? -15.539 23.609 -34.844 1 28.62 293 GLU A O 1
ATOM 2410 N N . LEU A 1 294 ? -13.32 23.375 -34.75 1 23.42 294 LEU A N 1
ATOM 2411 C CA . LEU A 1 294 ? -13.32 24.688 -34.094 1 23.42 294 LEU A CA 1
ATOM 2412 C C . LEU A 1 294 ? -13.625 25.781 -35.125 1 23.42 294 LEU A C 1
ATOM 2414 O O . LEU A 1 294 ? -14.125 26.859 -34.75 1 23.42 294 LEU A O 1
ATOM 2418 N N . LEU A 1 295 ? -13.25 25.75 -36.344 1 25.17 295 LEU A N 1
ATOM 2419 C CA . LEU A 1 295 ? -13.273 26.953 -37.188 1 25.17 295 LEU A CA 1
ATOM 2420 C C . LEU A 1 295 ? -14.711 27.375 -37.5 1 25.17 295 LEU A C 1
ATOM 2422 O O . LEU A 1 295 ? -15.016 28.562 -37.562 1 25.17 295 LEU A O 1
ATOM 2426 N N . GLU A 1 296 ? -15.688 26.547 -37.938 1 27.64 296 GLU A N 1
ATOM 2427 C CA . GLU A 1 296 ? -16.828 27.062 -38.688 1 27.64 296 GLU A CA 1
ATOM 2428 C C . GLU A 1 296 ? -17.844 27.734 -37.75 1 27.64 296 GLU A C 1
ATOM 2430 O O . GLU A 1 296 ? -18.453 28.734 -38.094 1 27.64 296 GLU A O 1
ATOM 2435 N N . SER A 1 297 ? -18.328 27.203 -36.562 1 26.03 297 SER A N 1
ATOM 2436 C CA . SER A 1 297 ? -19.609 27.734 -36.125 1 26.03 297 SER A CA 1
ATOM 2437 C C . SER A 1 297 ? -19.453 29.094 -35.438 1 26.03 297 SER A C 1
ATOM 2439 O O . SER A 1 297 ? -19.469 29.188 -34.219 1 26.03 297 SER A O 1
ATOM 2441 N N . ASN A 1 298 ? -18.406 30.047 -35.656 1 23.8 298 ASN A N 1
ATOM 2442 C CA . ASN A 1 298 ? -18.375 31.469 -35.375 1 23.8 298 ASN A CA 1
ATOM 2443 C C . ASN A 1 298 ? -19.562 32.188 -36.031 1 23.8 298 ASN A C 1
ATOM 2445 O O . ASN A 1 298 ? -19.766 33.375 -35.781 1 23.8 298 ASN A O 1
ATOM 2449 N N . SER A 1 299 ? -19.953 32.156 -37.375 1 23.59 299 SER A N 1
ATOM 2450 C CA . SER A 1 299 ? -20.625 33.188 -38.125 1 23.59 299 SER A CA 1
ATOM 2451 C C . SER A 1 299 ? -22.016 33.5 -37.594 1 23.59 299 SER A C 1
ATOM 2453 O O . SER A 1 299 ? -22.375 34.656 -37.375 1 23.59 299 SER A O 1
ATOM 2455 N N . ARG A 1 300 ? -23.328 33.156 -38.312 1 29.12 300 ARG A N 1
ATOM 2456 C CA . ARG A 1 300 ? -24.609 33.781 -38.625 1 29.12 300 ARG A CA 1
ATOM 2457 C C . ARG A 1 300 ? -25.562 33.656 -37.438 1 29.12 300 ARG A C 1
ATOM 2459 O O . ARG A 1 300 ? -26.391 34.531 -37.188 1 29.12 300 ARG A O 1
ATOM 2466 N N . TYR A 1 301 ? -26.062 32.5 -36.875 1 24.31 301 TYR A N 1
ATOM 2467 C CA . TYR A 1 301 ? -27.219 32.781 -36.031 1 24.31 301 TYR A CA 1
ATOM 2468 C C . TYR A 1 301 ? -26.766 33.188 -34.625 1 24.31 301 TYR A C 1
ATOM 2470 O O . TYR A 1 301 ? -25.781 32.656 -34.125 1 24.31 301 TYR A O 1
ATOM 2478 N N . MET B 1 1 ? 25.344 -7.82 -14.352 1 64.62 1 MET B N 1
ATOM 2479 C CA . MET B 1 1 ? 23.906 -7.52 -14.219 1 64.62 1 MET B CA 1
ATOM 2480 C C . MET B 1 1 ? 23.062 -8.586 -14.914 1 64.62 1 MET B C 1
ATOM 2482 O O . MET B 1 1 ? 22.172 -9.172 -14.297 1 64.62 1 MET B O 1
ATOM 2486 N N . ALA B 1 2 ? 23.406 -8.977 -16.094 1 59.59 2 ALA B N 1
ATOM 2487 C CA . ALA B 1 2 ? 22.672 -9.969 -16.859 1 59.59 2 ALA B CA 1
ATOM 2488 C C . ALA B 1 2 ? 22.703 -11.336 -16.188 1 59.59 2 ALA B C 1
ATOM 2490 O O . ALA B 1 2 ? 21.688 -12.031 -16.109 1 59.59 2 ALA B O 1
ATOM 2491 N N . LYS B 1 3 ? 23.797 -11.648 -15.641 1 71.62 3 LYS B N 1
ATOM 2492 C CA . LYS B 1 3 ? 23.922 -12.953 -15.008 1 71.62 3 LYS B CA 1
ATOM 2493 C C . LYS B 1 3 ? 23.078 -13.031 -13.742 1 71.62 3 LYS B C 1
ATOM 2495 O O . LYS B 1 3 ? 22.438 -14.055 -13.484 1 71.62 3 LYS B O 1
ATOM 2500 N N . ASN B 1 4 ? 23.031 -12.031 -13.016 1 75.75 4 ASN B N 1
ATOM 2501 C CA . ASN B 1 4 ? 22.25 -11.992 -11.773 1 75.75 4 ASN B CA 1
ATOM 2502 C C . ASN B 1 4 ? 20.75 -12.008 -12.047 1 75.75 4 ASN B C 1
ATOM 2504 O O . ASN B 1 4 ? 19.984 -12.641 -11.312 1 75.75 4 ASN B O 1
ATOM 2508 N N . GLU B 1 5 ? 20.391 -11.375 -13.148 1 81.56 5 GLU B N 1
ATOM 2509 C CA . GLU B 1 5 ? 18.984 -11.438 -13.57 1 81.56 5 GLU B CA 1
ATOM 2510 C C . GLU B 1 5 ? 18.594 -12.859 -13.953 1 81.56 5 GLU B C 1
ATOM 2512 O O . GLU B 1 5 ? 17.469 -13.289 -13.703 1 81.56 5 GLU B O 1
ATOM 2517 N N . SER B 1 6 ? 19.578 -13.523 -14.445 1 84.19 6 SER B N 1
ATOM 2518 C CA . SER B 1 6 ? 19.344 -14.914 -14.812 1 84.19 6 SER B CA 1
ATOM 2519 C C . SER B 1 6 ? 19.094 -15.781 -13.586 1 84.19 6 SER B C 1
ATOM 2521 O O . SER B 1 6 ? 18.234 -16.656 -13.594 1 84.19 6 SER B O 1
ATOM 2523 N N . LYS B 1 7 ? 19.797 -15.516 -12.453 1 88.88 7 LYS B N 1
ATOM 2524 C CA . LYS B 1 7 ? 19.609 -16.281 -11.219 1 88.88 7 LYS B CA 1
ATOM 2525 C C . LYS B 1 7 ? 18.203 -16.125 -10.672 1 88.88 7 LYS B C 1
ATOM 2527 O O . LYS B 1 7 ? 17.641 -17.062 -10.117 1 88.88 7 LYS B O 1
ATOM 2532 N N . ILE B 1 8 ? 17.656 -14.961 -10.852 1 90.44 8 ILE B N 1
ATOM 2533 C CA . ILE B 1 8 ? 16.312 -14.68 -10.367 1 90.44 8 ILE B CA 1
ATOM 2534 C C . ILE B 1 8 ? 15.289 -15.336 -11.289 1 90.44 8 ILE B C 1
ATOM 2536 O O . ILE B 1 8 ? 14.32 -15.938 -10.812 1 90.44 8 ILE B O 1
ATOM 2540 N N . SER B 1 9 ? 15.523 -15.281 -12.609 1 90.25 9 SER B N 1
ATOM 2541 C CA . SER B 1 9 ? 14.594 -15.867 -13.562 1 90.25 9 SER B CA 1
ATOM 2542 C C . SER B 1 9 ? 14.602 -17.391 -13.477 1 90.25 9 SER B C 1
ATOM 2544 O O . SER B 1 9 ? 13.641 -18.047 -13.883 1 90.25 9 SER B O 1
ATOM 2546 N N . ASP B 1 10 ? 15.719 -17.938 -12.93 1 91.56 10 ASP B N 1
ATOM 2547 C CA . ASP B 1 10 ? 15.883 -19.391 -12.859 1 91.56 10 ASP B CA 1
ATOM 2548 C C . ASP B 1 10 ? 15.273 -19.953 -11.578 1 91.56 10 ASP B C 1
ATOM 2550 O O . ASP B 1 10 ? 15.328 -21.156 -11.336 1 91.56 10 ASP B O 1
ATOM 2554 N N . ILE B 1 11 ? 14.688 -19.078 -10.766 1 92.38 11 ILE B N 1
ATOM 2555 C CA . ILE B 1 11 ? 13.969 -19.562 -9.594 1 92.38 11 ILE B CA 1
ATOM 2556 C C . ILE B 1 11 ? 12.805 -20.453 -10.039 1 92.38 11 ILE B C 1
ATOM 2558 O O . ILE B 1 11 ? 11.992 -20.047 -10.875 1 92.38 11 ILE B O 1
ATOM 2562 N N . PRO B 1 12 ? 12.742 -21.625 -9.508 1 91.81 12 PRO B N 1
ATOM 2563 C CA . PRO B 1 12 ? 11.766 -22.594 -9.992 1 91.81 12 PRO B CA 1
ATOM 2564 C C . PRO B 1 12 ? 10.336 -22.062 -9.969 1 91.81 12 PRO B C 1
ATOM 2566 O O . PRO B 1 12 ? 9.586 -22.266 -10.922 1 91.81 12 PRO B O 1
ATOM 2569 N N . GLU B 1 13 ? 9.969 -21.328 -8.898 1 92.31 13 GLU B N 1
ATOM 2570 C CA . GLU B 1 13 ? 8.625 -20.781 -8.781 1 92.31 13 GLU B CA 1
ATOM 2571 C C . GLU B 1 13 ? 8.344 -19.781 -9.898 1 92.31 13 GLU B C 1
ATOM 2573 O O . GLU B 1 13 ? 7.203 -19.656 -10.359 1 92.31 13 GLU B O 1
ATOM 2578 N N . PHE B 1 14 ? 9.352 -19.141 -10.289 1 94.06 14 PHE B N 1
ATOM 2579 C CA . PHE B 1 14 ? 9.188 -18.156 -11.359 1 94.06 14 PHE B CA 1
ATOM 2580 C C . PHE B 1 14 ? 9.008 -18.859 -12.703 1 94.06 14 PHE B C 1
ATOM 2582 O O . PHE B 1 14 ? 8.211 -18.422 -13.531 1 94.06 14 PHE B O 1
ATOM 2589 N N . ILE B 1 15 ? 9.773 -19.875 -12.914 1 92.56 15 ILE B N 1
ATOM 2590 C CA . ILE B 1 15 ? 9.625 -20.672 -14.125 1 92.56 15 ILE B CA 1
ATOM 2591 C C . ILE B 1 15 ? 8.203 -21.234 -14.203 1 92.56 15 ILE B C 1
ATOM 2593 O O . ILE B 1 15 ? 7.555 -21.156 -15.25 1 92.56 15 ILE B O 1
ATOM 2597 N N . PHE B 1 16 ? 7.746 -21.781 -13.094 1 94 16 PHE B N 1
ATOM 2598 C CA . PHE B 1 16 ? 6.383 -22.297 -13.039 1 94 16 PHE B CA 1
ATOM 2599 C C . PHE B 1 16 ? 5.383 -21.203 -13.406 1 94 16 PHE B C 1
ATOM 2601 O O . PHE B 1 16 ? 4.527 -21.406 -14.273 1 94 16 PHE B O 1
ATOM 2608 N N . TYR B 1 17 ? 5.535 -20.062 -12.766 1 95.81 17 TYR B N 1
ATOM 2609 C CA . TYR B 1 17 ? 4.582 -18.984 -12.977 1 95.81 17 TYR B CA 1
ATOM 2610 C C . TYR B 1 17 ? 4.578 -18.547 -14.438 1 95.81 17 TYR B C 1
ATOM 2612 O O . TYR B 1 17 ? 3.518 -18.344 -15.031 1 95.81 17 TYR B O 1
ATOM 2620 N N . ASN B 1 18 ? 5.695 -18.406 -15.016 1 93.62 18 ASN B N 1
ATOM 2621 C CA . ASN B 1 18 ? 5.805 -17.953 -16.391 1 93.62 18 ASN B CA 1
ATOM 2622 C C . ASN B 1 18 ? 5.188 -18.969 -17.359 1 93.62 18 ASN B C 1
ATOM 2624 O O . ASN B 1 18 ? 4.668 -18.578 -18.406 1 93.62 18 ASN B O 1
ATOM 2628 N N . ASN B 1 19 ? 5.191 -20.125 -17.016 1 93.69 19 ASN B N 1
ATOM 2629 C CA . ASN B 1 19 ? 4.676 -21.172 -17.875 1 93.69 19 ASN B CA 1
ATOM 2630 C C . ASN B 1 19 ? 3.152 -21.266 -17.812 1 93.69 19 ASN B C 1
ATOM 2632 O O . ASN B 1 19 ? 2.527 -21.953 -18.625 1 93.69 19 ASN B O 1
ATOM 2636 N N . LEU B 1 20 ? 2.568 -20.578 -16.844 1 96.06 20 LEU B N 1
ATOM 2637 C CA . LEU B 1 20 ? 1.118 -20.625 -16.703 1 96.06 20 LEU B CA 1
ATOM 2638 C C . LEU B 1 20 ? 0.437 -19.969 -17.891 1 96.06 20 LEU B C 1
ATOM 2640 O O . LEU B 1 20 ? -0.75 -20.188 -18.141 1 96.06 20 LEU B O 1
ATOM 2644 N N . GLU B 1 21 ? 1.134 -19.141 -18.609 1 92.56 21 GLU B N 1
ATOM 2645 C CA . GLU B 1 21 ? 0.572 -18.391 -19.734 1 92.56 21 GLU B CA 1
ATOM 2646 C C . GLU B 1 21 ? 0.528 -19.25 -20.984 1 92.56 21 GLU B C 1
ATOM 2648 O O . GLU B 1 21 ? -0.108 -18.875 -21.984 1 92.56 21 GLU B O 1
ATOM 2653 N N . GLU B 1 22 ? 1.156 -20.344 -20.938 1 83.81 22 GLU B N 1
ATOM 2654 C CA . GLU B 1 22 ? 1.207 -21.219 -22.109 1 83.81 22 GLU B CA 1
ATOM 2655 C C . GLU B 1 22 ? -0.186 -21.703 -22.484 1 83.81 22 GLU B C 1
ATOM 2657 O O . GLU B 1 22 ? -0.901 -22.281 -21.656 1 83.81 22 GLU B O 1
ATOM 2662 N N . THR B 1 23 ? -0.555 -21.547 -23.672 1 84.25 23 THR B N 1
ATOM 2663 C CA . THR B 1 23 ? -1.919 -21.859 -24.094 1 84.25 23 THR B CA 1
ATOM 2664 C C . THR B 1 23 ? -1.93 -23.016 -25.094 1 84.25 23 THR B C 1
ATOM 2666 O O . THR B 1 23 ? -2.936 -23.703 -25.234 1 84.25 23 THR B O 1
ATOM 2669 N N . THR B 1 24 ? -0.892 -23.219 -25.797 1 86.12 24 THR B N 1
ATOM 2670 C CA . THR B 1 24 ? -0.892 -24.156 -26.922 1 86.12 24 THR B CA 1
ATOM 2671 C C . THR B 1 24 ? -1.139 -25.578 -26.438 1 86.12 24 THR B C 1
ATOM 2673 O O . THR B 1 24 ? -1.923 -26.312 -27.031 1 86.12 24 THR B O 1
ATOM 2676 N N . GLN B 1 25 ? -0.618 -25.906 -25.375 1 85.69 25 GLN B N 1
ATOM 2677 C CA . GLN B 1 25 ? -0.677 -27.281 -24.906 1 85.69 25 GLN B CA 1
ATOM 2678 C C . GLN B 1 25 ? -2.014 -27.578 -24.234 1 85.69 25 GLN B C 1
ATOM 2680 O O . GLN B 1 25 ? -2.373 -28.75 -24.047 1 85.69 25 GLN B O 1
ATOM 2685 N N . SER B 1 26 ? -2.752 -26.578 -23.891 1 88.94 26 SER B N 1
ATOM 2686 C CA . SER B 1 26 ? -4.012 -26.781 -23.188 1 88.94 26 SER B CA 1
ATOM 2687 C C . SER B 1 26 ? -5.164 -27.016 -24.156 1 88.94 26 SER B C 1
ATOM 2689 O O . SER B 1 26 ? -6.238 -27.469 -23.75 1 88.94 26 SER B O 1
ATOM 2691 N N . ARG B 1 27 ? -4.961 -26.812 -25.438 1 88.5 27 ARG B N 1
ATOM 2692 C CA . ARG B 1 27 ? -6.043 -26.812 -26.422 1 88.5 27 ARG B CA 1
ATOM 2693 C C . ARG B 1 27 ? -6.641 -28.219 -26.578 1 88.5 27 ARG B C 1
ATOM 2695 O O . ARG B 1 27 ? -7.832 -28.359 -26.844 1 88.5 27 ARG B O 1
ATOM 2702 N N . ASP B 1 28 ? -5.863 -29.203 -26.328 1 87.56 28 ASP B N 1
ATOM 2703 C CA . ASP B 1 28 ? -6.297 -30.562 -26.625 1 87.56 28 ASP B CA 1
ATOM 2704 C C . ASP B 1 28 ? -6.816 -31.266 -25.375 1 87.56 28 ASP B C 1
ATOM 2706 O O . ASP B 1 28 ? -7.137 -32.438 -25.406 1 87.56 28 ASP B O 1
ATOM 2710 N N . ILE B 1 29 ? -6.953 -30.562 -24.375 1 91.25 29 ILE B N 1
ATOM 2711 C CA . ILE B 1 29 ? -7.43 -31.156 -23.125 1 91.25 29 ILE B CA 1
ATOM 2712 C C . ILE B 1 29 ? -8.922 -31.469 -23.25 1 91.25 29 ILE B C 1
ATOM 2714 O O . ILE B 1 29 ? -9.711 -30.625 -23.688 1 91.25 29 ILE B O 1
ATOM 2718 N N . ASP B 1 30 ? -9.219 -32.625 -22.969 1 89.94 30 ASP B N 1
ATOM 2719 C CA . ASP B 1 30 ? -10.625 -33.031 -22.891 1 89.94 30 ASP B CA 1
ATOM 2720 C C . ASP B 1 30 ? -11.227 -32.594 -21.547 1 89.94 30 ASP B C 1
ATOM 2722 O O . ASP B 1 30 ? -10.875 -33.125 -20.5 1 89.94 30 ASP B O 1
ATOM 2726 N N . ILE B 1 31 ? -12.148 -31.719 -21.594 1 93.12 31 ILE B N 1
ATOM 2727 C CA . ILE B 1 31 ? -12.672 -31.125 -20.359 1 93.12 31 ILE B CA 1
ATOM 2728 C C . ILE B 1 31 ? -13.812 -31.969 -19.828 1 93.12 31 ILE B C 1
ATOM 2730 O O . ILE B 1 31 ? -14.227 -31.812 -18.672 1 93.12 31 ILE B O 1
ATOM 2734 N N . LYS B 1 32 ? -14.297 -32.938 -20.578 1 90.5 32 LYS B N 1
ATOM 2735 C CA . LYS B 1 32 ? -15.492 -33.688 -20.219 1 90.5 32 LYS B CA 1
ATOM 2736 C C . LYS B 1 32 ? -15.289 -34.438 -18.906 1 90.5 32 LYS B C 1
ATOM 2738 O O . LYS B 1 32 ? -16.188 -34.5 -18.062 1 90.5 32 LYS B O 1
ATOM 2743 N N . GLU B 1 33 ? -14.156 -34.969 -18.781 1 89.12 33 GLU B N 1
ATOM 2744 C CA . GLU B 1 33 ? -13.859 -35.75 -17.578 1 89.12 33 GLU B CA 1
ATOM 2745 C C . GLU B 1 33 ? -13.938 -34.906 -16.328 1 89.12 33 GLU B C 1
ATOM 2747 O O . GLU B 1 33 ? -14.219 -35.438 -15.234 1 89.12 33 GLU B O 1
ATOM 2752 N N . TYR B 1 34 ? -13.797 -33.656 -16.5 1 92.12 34 TYR B N 1
ATOM 2753 C CA . TYR B 1 34 ? -13.75 -32.75 -15.344 1 92.12 34 TYR B CA 1
ATOM 2754 C C . TYR B 1 34 ? -15.086 -32.062 -15.141 1 92.12 34 TYR B C 1
ATOM 2756 O O . TYR B 1 34 ? -15.289 -31.359 -14.141 1 92.12 34 TYR B O 1
ATOM 2764 N N . MET B 1 35 ? -16 -32.219 -16.062 1 92.5 35 MET B N 1
ATOM 2765 C CA . MET B 1 35 ? -17.25 -31.469 -16.047 1 92.5 35 MET B CA 1
ATOM 2766 C C . MET B 1 35 ? -18.391 -32.344 -15.531 1 92.5 35 MET B C 1
ATOM 2768 O O . MET B 1 35 ? -19.516 -31.859 -15.383 1 92.5 35 MET B O 1
ATOM 2772 N N . ASN B 1 36 ? -18.203 -33.562 -15.242 1 87.88 36 ASN B N 1
ATOM 2773 C CA . ASN B 1 36 ? -19.25 -34.562 -14.961 1 87.88 36 ASN B CA 1
ATOM 2774 C C . ASN B 1 36 ? -20.172 -34.062 -13.844 1 87.88 36 ASN B C 1
ATOM 2776 O O . ASN B 1 36 ? -21.391 -34.281 -13.914 1 87.88 36 ASN B O 1
ATOM 2780 N N . THR B 1 37 ? -19.75 -33.406 -12.844 1 92.38 37 THR B N 1
ATOM 2781 C CA . THR B 1 37 ? -20.594 -33 -11.719 1 92.38 37 THR B CA 1
ATOM 2782 C C . THR B 1 37 ? -21 -31.531 -11.859 1 92.38 37 THR B C 1
ATOM 2784 O O . THR B 1 37 ? -21.719 -31 -11.008 1 92.38 37 THR B O 1
ATOM 2787 N N . CYS B 1 38 ? -20.562 -30.844 -12.984 1 95.69 38 CYS B N 1
ATOM 2788 C CA . CYS B 1 38 ? -20.797 -29.406 -13.148 1 95.69 38 CYS B CA 1
ATOM 2789 C C . CYS B 1 38 ? -22.062 -29.156 -13.984 1 95.69 38 CYS B C 1
ATOM 2791 O O . CYS B 1 38 ? -21.969 -28.641 -15.102 1 95.69 38 CYS B O 1
ATOM 2793 N N . ASN B 1 39 ? -23.25 -29.297 -13.422 1 94.19 39 ASN B N 1
ATOM 2794 C CA . ASN B 1 39 ? -24.516 -29.297 -14.133 1 94.19 39 ASN B CA 1
ATOM 2795 C C . ASN B 1 39 ? -24.938 -27.891 -14.547 1 94.19 39 ASN B C 1
ATOM 2797 O O . ASN B 1 39 ? -25.688 -27.719 -15.508 1 94.19 39 ASN B O 1
ATOM 2801 N N . THR B 1 40 ? -24.453 -26.891 -13.852 1 95.12 40 THR B N 1
ATOM 2802 C CA . THR B 1 40 ? -24.875 -25.516 -14.141 1 95.12 40 THR B CA 1
ATOM 2803 C C . THR B 1 40 ? -23.938 -24.891 -15.172 1 95.12 40 THR B C 1
ATOM 2805 O O . THR B 1 40 ? -24.172 -23.75 -15.609 1 95.12 40 THR B O 1
ATOM 2808 N N . CYS B 1 41 ? -22.875 -25.672 -15.5 1 96.06 41 CYS B N 1
ATOM 2809 C CA . CYS B 1 41 ? -21.938 -25.172 -16.5 1 96.06 41 CYS B CA 1
ATOM 2810 C C . CYS B 1 41 ? -22.438 -25.469 -17.906 1 96.06 41 CYS B C 1
ATOM 2812 O O . CYS B 1 41 ? -22.516 -26.625 -18.312 1 96.06 41 CYS B O 1
ATOM 2814 N N . ILE B 1 42 ? -22.781 -24.391 -18.578 1 92.62 42 ILE B N 1
ATOM 2815 C CA . ILE B 1 42 ? -23.375 -24.547 -19.906 1 92.62 42 ILE B CA 1
ATOM 2816 C C . ILE B 1 42 ? -22.344 -24.219 -20.969 1 92.62 42 ILE B C 1
ATOM 2818 O O . ILE B 1 42 ? -21.875 -23.078 -21.062 1 92.62 42 ILE B O 1
ATOM 2822 N N . LEU B 1 43 ? -22.156 -25.234 -21.875 1 90.69 43 LEU B N 1
ATOM 2823 C CA . LEU B 1 43 ? -21.25 -25.078 -23 1 90.69 43 LEU B CA 1
ATOM 2824 C C . LEU B 1 43 ? -22 -25.234 -24.328 1 90.69 43 LEU B C 1
ATOM 2826 O O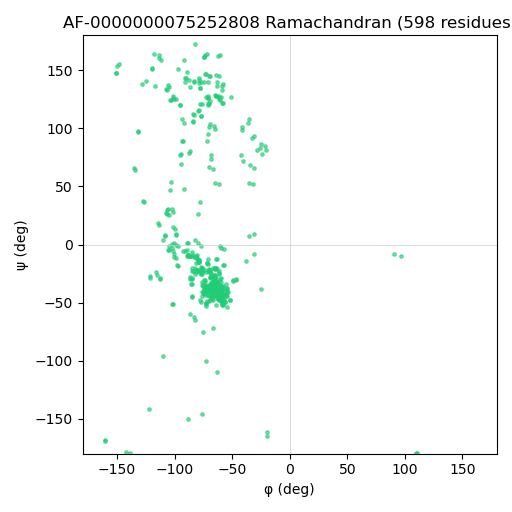 . LEU B 1 43 ? -23.031 -25.891 -24.375 1 90.69 43 LEU B O 1
ATOM 2830 N N . PRO B 1 44 ? -21.562 -24.594 -25.484 1 91.62 44 PRO B N 1
ATOM 2831 C CA . PRO B 1 44 ? -20.328 -23.844 -25.641 1 91.62 44 PRO B CA 1
ATOM 2832 C C . PRO B 1 44 ? -20.406 -22.438 -25.062 1 91.62 44 PRO B C 1
ATOM 2834 O O . PRO B 1 44 ? -21.484 -21.812 -25.078 1 91.62 44 PRO B O 1
ATOM 2837 N N . SER B 1 45 ? -19.219 -22 -24.422 1 93.44 45 SER B N 1
ATOM 2838 C CA . SER B 1 45 ? -19.047 -20.656 -23.859 1 93.44 45 SER B CA 1
ATOM 2839 C C . SER B 1 45 ? -17.594 -20.203 -23.953 1 93.44 45 SER B C 1
ATOM 2841 O O . SER B 1 45 ? -16.688 -21.031 -24.016 1 93.44 45 SER B O 1
ATOM 2843 N N . PRO B 1 46 ? -17.422 -18.875 -23.969 1 95.25 46 PRO B N 1
ATOM 2844 C CA . PRO B 1 46 ? -16.047 -18.375 -23.984 1 95.25 46 PRO B CA 1
ATOM 2845 C C . PRO B 1 46 ? -15.227 -18.875 -22.797 1 95.25 46 PRO B C 1
ATOM 2847 O O . PRO B 1 46 ? -13.992 -18.875 -22.859 1 95.25 46 PRO B O 1
ATOM 2850 N N . VAL B 1 47 ? -15.891 -19.344 -21.781 1 96.94 47 VAL B N 1
ATOM 2851 C CA . VAL B 1 47 ? -15.219 -19.766 -20.562 1 96.94 47 VAL B CA 1
ATOM 2852 C C . VAL B 1 47 ? -14.469 -21.078 -20.812 1 96.94 47 VAL B C 1
ATOM 2854 O O . VAL B 1 47 ? -13.594 -21.453 -20.031 1 96.94 47 VAL B O 1
ATOM 2857 N N . GLU B 1 48 ? -14.773 -21.781 -21.891 1 95.94 48 GLU B N 1
ATOM 2858 C CA . GLU B 1 48 ? -14.234 -23.094 -22.203 1 95.94 48 GLU B CA 1
ATOM 2859 C C . GLU B 1 48 ? -12.719 -23.047 -22.344 1 95.94 48 GLU B C 1
ATOM 2861 O O . GLU B 1 48 ? -12.016 -23.953 -21.875 1 95.94 48 GLU B O 1
ATOM 2866 N N . SER B 1 49 ? -12.25 -22.047 -23.031 1 94.44 49 SER B N 1
ATOM 2867 C CA . SER B 1 49 ? -10.805 -21.922 -23.219 1 94.44 49 SER B CA 1
ATOM 2868 C C . SER B 1 49 ? -10.086 -21.766 -21.891 1 94.44 49 SER B C 1
ATOM 2870 O O . SER B 1 49 ? -8.992 -22.297 -21.703 1 94.44 49 SER B O 1
ATOM 2872 N N . TYR B 1 50 ? -10.672 -21.031 -21 1 95.88 50 TYR B N 1
ATOM 2873 C CA . TYR B 1 50 ? -10.102 -20.844 -19.672 1 95.88 50 TYR B CA 1
ATOM 2874 C C . TYR B 1 50 ? -10.156 -22.141 -18.875 1 95.88 50 TYR B C 1
ATOM 2876 O O . TYR B 1 50 ? -9.227 -22.469 -18.141 1 95.88 50 TYR B O 1
ATOM 2884 N N . ILE B 1 51 ? -11.211 -22.891 -19.047 1 96.75 51 ILE B N 1
ATOM 2885 C CA . ILE B 1 51 ? -11.352 -24.188 -18.391 1 96.75 51 ILE B CA 1
ATOM 2886 C C . ILE B 1 51 ? -10.188 -25.094 -18.797 1 96.75 51 ILE B C 1
ATOM 2888 O O . ILE B 1 51 ? -9.523 -25.688 -17.938 1 96.75 51 ILE B O 1
ATOM 2892 N N . ARG B 1 52 ? -9.93 -25.188 -20.031 1 96.44 52 ARG B N 1
ATOM 2893 C CA . ARG B 1 52 ? -8.852 -26.031 -20.547 1 96.44 52 ARG B CA 1
ATOM 2894 C C . ARG B 1 52 ? -7.504 -25.594 -19.969 1 96.44 52 ARG B C 1
ATOM 2896 O O . ARG B 1 52 ? -6.719 -26.438 -19.531 1 96.44 52 ARG B O 1
ATOM 2903 N N . ARG B 1 53 ? -7.238 -24.328 -19.922 1 96.62 53 ARG B N 1
ATOM 2904 C CA . ARG B 1 53 ? -5.977 -23.812 -19.422 1 96.62 53 ARG B CA 1
ATOM 2905 C C . ARG B 1 53 ? -5.844 -24.078 -17.922 1 96.62 53 ARG B C 1
ATOM 2907 O O . ARG B 1 53 ? -4.758 -24.391 -17.438 1 96.62 53 ARG B O 1
ATOM 2914 N N . ILE B 1 54 ? -6.93 -23.906 -17.203 1 96.75 54 ILE B N 1
ATOM 2915 C CA . ILE B 1 54 ? -6.93 -24.141 -15.758 1 96.75 54 ILE B CA 1
ATOM 2916 C C . ILE B 1 54 ? -6.637 -25.625 -15.484 1 96.75 54 ILE B C 1
ATOM 2918 O O . ILE B 1 54 ? -5.812 -25.953 -14.633 1 96.75 54 ILE B O 1
ATOM 2922 N N . ILE B 1 55 ? -7.258 -26.484 -16.234 1 95.5 55 ILE B N 1
ATOM 2923 C CA . ILE B 1 55 ? -7.031 -27.922 -16.062 1 95.5 55 ILE B CA 1
ATOM 2924 C C . ILE B 1 55 ? -5.57 -28.25 -16.359 1 95.5 55 ILE B C 1
ATOM 2926 O O . ILE B 1 55 ? -4.914 -28.922 -15.57 1 95.5 55 ILE B O 1
ATOM 2930 N N . TYR B 1 56 ? -5.082 -27.734 -17.438 1 95.12 56 TYR B N 1
ATOM 2931 C CA . TYR B 1 56 ? -3.703 -27.969 -17.844 1 95.12 56 TYR B CA 1
ATOM 2932 C C . TYR B 1 56 ? -2.727 -27.516 -16.766 1 95.12 56 TYR B C 1
ATOM 2934 O O . TYR B 1 56 ? -1.849 -28.281 -16.359 1 95.12 56 TYR B O 1
ATOM 2942 N N . ASN B 1 57 ? -2.891 -26.328 -16.312 1 95.12 57 ASN B N 1
ATOM 2943 C CA . ASN B 1 57 ? -1.983 -25.734 -15.336 1 95.12 57 ASN B CA 1
ATOM 2944 C C . ASN B 1 57 ? -2.109 -26.406 -13.977 1 95.12 57 ASN B C 1
ATOM 2946 O O . ASN B 1 57 ? -1.115 -26.578 -13.266 1 95.12 57 ASN B O 1
ATOM 2950 N N . TYR B 1 58 ? -3.311 -26.781 -13.602 1 93.69 58 TYR B N 1
ATOM 2951 C CA . TYR B 1 58 ? -3.506 -27.5 -12.352 1 93.69 58 TYR B CA 1
ATOM 2952 C C . TYR B 1 58 ? -2.812 -28.859 -12.383 1 93.69 58 TYR B C 1
ATOM 2954 O O . TYR B 1 58 ? -2.186 -29.266 -11.406 1 93.69 58 TYR B O 1
ATOM 2962 N N . ASN B 1 59 ? -2.945 -29.531 -13.477 1 91 59 ASN B N 1
ATOM 29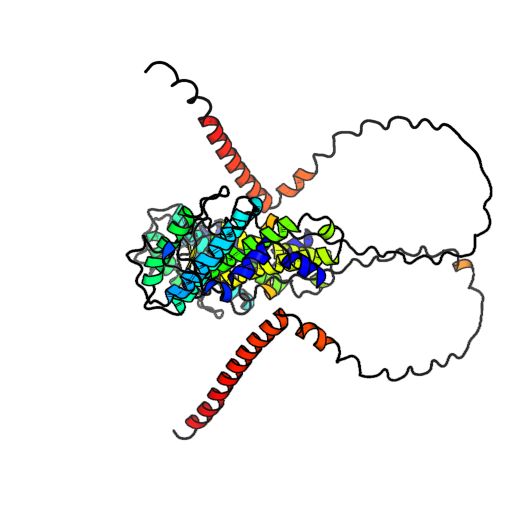63 C CA . ASN B 1 59 ? -2.275 -30.812 -13.633 1 91 59 ASN B CA 1
ATOM 2964 C C . ASN B 1 59 ? -0.758 -30.672 -13.578 1 91 59 ASN B C 1
ATOM 2966 O O . ASN B 1 59 ? -0.067 -31.516 -13.016 1 91 59 ASN B O 1
ATOM 2970 N N . LYS B 1 60 ? -0.296 -29.656 -14.188 1 90.19 60 LYS B N 1
ATOM 2971 C CA . LYS B 1 60 ? 1.134 -29.359 -14.125 1 90.19 60 LYS B CA 1
ATOM 2972 C C . LYS B 1 60 ? 1.579 -29.125 -12.68 1 90.19 60 LYS B C 1
ATOM 2974 O O . LYS B 1 60 ? 2.65 -29.578 -12.273 1 90.19 60 LYS B O 1
ATOM 2979 N N . LEU B 1 61 ? 0.799 -28.359 -11.875 1 91.75 61 LEU B N 1
ATOM 2980 C CA . LEU B 1 61 ? 1.064 -28.156 -10.453 1 91.75 61 LEU B CA 1
ATOM 2981 C C . LEU B 1 61 ? 1.169 -29.484 -9.711 1 91.75 61 LEU B C 1
ATOM 2983 O O . LEU B 1 61 ? 2.096 -29.688 -8.93 1 91.75 61 LEU B O 1
ATOM 2987 N N . ASN B 1 62 ? 0.323 -30.328 -10.008 1 87.69 62 ASN B N 1
ATOM 2988 C CA . ASN B 1 62 ? 0.237 -31.594 -9.289 1 87.69 62 ASN B CA 1
ATOM 2989 C C . ASN B 1 62 ? 1.345 -32.562 -9.711 1 87.69 62 ASN B C 1
ATOM 2991 O O . ASN B 1 62 ? 1.718 -33.469 -8.953 1 87.69 62 ASN B O 1
ATOM 2995 N N . SER B 1 63 ? 1.791 -32.375 -10.852 1 82.31 63 SER B N 1
ATOM 2996 C CA . SER B 1 63 ? 2.871 -33.219 -11.336 1 82.31 63 SER B CA 1
ATOM 2997 C C . SER B 1 63 ? 4.219 -32.781 -10.773 1 82.31 63 SER B C 1
ATOM 2999 O O . SER B 1 63 ? 5.195 -33.531 -10.828 1 82.31 63 SER B O 1
ATOM 3001 N N . SER B 1 64 ? 4.105 -31.562 -10.25 1 73.81 64 SER B N 1
ATOM 3002 C CA . SER B 1 64 ? 5.352 -31.078 -9.664 1 73.81 64 SER B CA 1
ATOM 3003 C C . SER B 1 64 ? 5.695 -31.844 -8.391 1 73.81 64 SER B C 1
ATOM 3005 O O . SER B 1 64 ? 4.816 -32.125 -7.574 1 73.81 64 SER B O 1
ATOM 3007 N N . LEU B 1 65 ? 6.781 -32.5 -8.242 1 64.38 65 LEU B N 1
ATOM 3008 C CA . LEU B 1 65 ? 7.191 -33.406 -7.199 1 64.38 65 LEU B CA 1
ATOM 3009 C C . LEU B 1 65 ? 7.789 -32.688 -6.012 1 64.38 65 LEU B C 1
ATOM 3011 O O . LEU B 1 65 ? 8.008 -33.281 -4.953 1 64.38 65 LEU B O 1
ATOM 3015 N N . ASP B 1 66 ? 7.945 -31.531 -6.152 1 73.5 66 ASP B N 1
ATOM 3016 C CA . ASP B 1 66 ? 8.617 -30.875 -5.039 1 73.5 66 ASP B CA 1
ATOM 3017 C C . ASP B 1 66 ? 7.605 -30.297 -4.051 1 73.5 66 ASP B C 1
ATOM 3019 O O . ASP B 1 66 ? 6.922 -29.312 -4.348 1 73.5 66 ASP B O 1
ATOM 3023 N N . GLU B 1 67 ? 7.508 -30.938 -2.916 1 72.25 67 GLU B N 1
ATOM 3024 C CA . GLU B 1 67 ? 6.582 -30.562 -1.852 1 72.25 67 GLU B CA 1
ATOM 3025 C C . GLU B 1 67 ? 6.879 -29.172 -1.332 1 72.25 67 GLU B C 1
ATOM 3027 O O . GLU B 1 67 ? 5.957 -28.406 -1.013 1 72.25 67 GLU B O 1
ATOM 3032 N N . SER B 1 68 ? 8.141 -28.844 -1.379 1 76.81 68 SER B N 1
ATOM 3033 C CA . SER B 1 68 ? 8.555 -27.594 -0.761 1 76.81 68 SER B CA 1
ATOM 3034 C C . SER B 1 68 ? 8.047 -26.391 -1.559 1 76.81 68 SER B C 1
ATOM 3036 O O . SER B 1 68 ? 7.832 -25.312 -1.001 1 76.81 68 SER B O 1
ATOM 3038 N N . THR B 1 69 ? 7.785 -26.641 -2.875 1 87.38 69 THR B N 1
ATOM 3039 C CA . THR B 1 69 ? 7.395 -25.516 -3.715 1 87.38 69 THR B CA 1
ATOM 3040 C C . THR B 1 69 ? 5.902 -25.547 -4.016 1 87.38 69 THR B C 1
ATOM 3042 O O . THR B 1 69 ? 5.352 -24.609 -4.59 1 87.38 69 THR B O 1
ATOM 3045 N N . TYR B 1 70 ? 5.262 -26.594 -3.578 1 90.12 70 TYR B N 1
ATOM 3046 C CA . TYR B 1 70 ? 3.863 -26.781 -3.941 1 90.12 70 TYR B CA 1
ATOM 3047 C C . TYR B 1 70 ? 3.004 -25.625 -3.451 1 90.12 70 TYR B C 1
ATOM 3049 O O . TYR B 1 70 ? 2.182 -25.094 -4.203 1 90.12 70 TYR B O 1
ATOM 3057 N N . SER B 1 71 ? 3.209 -25.266 -2.186 1 91.19 71 SER B N 1
ATOM 3058 C CA . SER B 1 71 ? 2.391 -24.203 -1.604 1 91.19 71 SER B CA 1
ATOM 3059 C C . SER B 1 71 ? 2.568 -22.891 -2.359 1 91.19 71 SER B C 1
ATOM 3061 O O . SER B 1 71 ? 1.595 -22.172 -2.617 1 91.19 71 SER B O 1
ATOM 3063 N N . ILE B 1 72 ? 3.748 -22.609 -2.734 1 93.94 72 ILE B N 1
ATOM 3064 C CA . ILE B 1 72 ? 4.039 -21.375 -3.461 1 93.94 72 ILE B CA 1
ATOM 3065 C C . ILE B 1 72 ? 3.457 -21.453 -4.871 1 93.94 72 ILE B C 1
ATOM 3067 O O . ILE B 1 72 ? 2.814 -20.516 -5.34 1 93.94 72 ILE B O 1
ATOM 3071 N N . ASN B 1 73 ? 3.648 -22.594 -5.496 1 94.38 73 ASN B N 1
ATOM 3072 C CA . ASN B 1 73 ? 3.125 -22.781 -6.844 1 94.38 73 ASN B CA 1
ATOM 3073 C C . ASN B 1 73 ? 1.6 -22.734 -6.863 1 94.38 73 ASN B C 1
ATOM 3075 O O . ASN B 1 73 ? 1.001 -22.219 -7.812 1 94.38 73 ASN B O 1
ATOM 3079 N N . CYS B 1 74 ? 1.061 -23.266 -5.832 1 95.25 74 CYS B N 1
ATOM 3080 C CA . CYS B 1 74 ? -0.389 -23.156 -5.707 1 95.25 74 CYS B CA 1
ATOM 3081 C C . CYS B 1 74 ? -0.831 -21.703 -5.645 1 95.25 74 CYS B C 1
ATOM 3083 O O . CYS B 1 74 ? -1.772 -21.297 -6.332 1 95.25 74 CYS B O 1
ATOM 3085 N N . ARG B 1 75 ? -0.172 -20.891 -4.863 1 95.06 75 ARG B N 1
ATOM 3086 C CA . ARG B 1 75 ? -0.522 -19.469 -4.777 1 95.06 75 ARG B CA 1
ATOM 3087 C C . ARG B 1 75 ? -0.327 -18.781 -6.121 1 95.06 75 ARG B C 1
ATOM 3089 O O . ARG B 1 75 ? -1.169 -17.984 -6.543 1 95.06 75 ARG B O 1
ATOM 3096 N N . TYR B 1 76 ? 0.726 -19.109 -6.836 1 96.5 76 TYR B N 1
ATOM 3097 C CA . TYR B 1 76 ? 0.99 -18.516 -8.141 1 96.5 76 TYR B CA 1
ATOM 3098 C C . TYR B 1 76 ? -0.09 -18.906 -9.141 1 96.5 76 TYR B C 1
ATOM 3100 O O . TYR B 1 76 ? -0.54 -18.078 -9.938 1 96.5 76 TYR B O 1
ATOM 3108 N N . LEU B 1 77 ? -0.48 -20.141 -9.07 1 96.5 77 LEU B N 1
ATOM 3109 C CA . LEU B 1 77 ? -1.588 -20.578 -9.914 1 96.5 77 LEU B CA 1
ATOM 3110 C C . LEU B 1 77 ? -2.857 -19.797 -9.586 1 96.5 77 LEU B C 1
ATOM 3112 O O . LEU B 1 77 ? -3.57 -19.344 -10.492 1 96.5 77 LEU B O 1
ATOM 3116 N N . LYS B 1 78 ? -3.109 -19.594 -8.344 1 96.62 78 LYS B N 1
ATOM 3117 C CA . LYS B 1 78 ? -4.277 -18.828 -7.922 1 96.62 78 LYS B CA 1
ATOM 3118 C C . LYS B 1 78 ? -4.211 -17.391 -8.445 1 96.62 78 LYS B C 1
ATOM 3120 O O . LYS B 1 78 ? -5.199 -16.875 -8.969 1 96.62 78 LYS B O 1
ATOM 3125 N N . TYR B 1 79 ? -3.016 -16.781 -8.266 1 97 79 TYR B N 1
ATOM 3126 C CA . TYR B 1 79 ? -2.865 -15.43 -8.797 1 97 79 TYR B CA 1
ATOM 3127 C C . TYR B 1 79 ? -3.197 -15.391 -10.289 1 97 79 TYR B C 1
ATOM 3129 O O . TYR B 1 79 ? -3.867 -14.461 -10.75 1 97 79 TYR B O 1
ATOM 3137 N N . TRP B 1 80 ? -2.699 -16.344 -10.945 1 97.56 80 TRP B N 1
ATOM 3138 C CA . TRP B 1 80 ? -2.953 -16.438 -12.383 1 97.56 80 TRP B CA 1
ATOM 3139 C C . TRP B 1 80 ? -4.445 -16.594 -12.664 1 97.56 80 TRP B C 1
ATOM 3141 O O . TRP B 1 80 ? -4.996 -15.898 -13.516 1 97.56 80 TRP B O 1
ATOM 3151 N N . VAL B 1 81 ? -5.105 -17.453 -11.93 1 97.5 81 VAL B N 1
ATOM 3152 C CA . VAL B 1 81 ? -6.527 -17.688 -12.125 1 97.5 81 VAL B CA 1
ATOM 3153 C C . VAL B 1 81 ? -7.32 -16.422 -11.82 1 97.5 81 VAL B C 1
ATOM 3155 O O . VAL B 1 81 ? -8.258 -16.078 -12.547 1 97.5 81 VAL B O 1
ATOM 3158 N N . TYR B 1 82 ? -6.984 -15.758 -10.742 1 96.56 82 TYR B N 1
ATOM 3159 C CA . TYR B 1 82 ? -7.668 -14.523 -10.383 1 96.56 82 TYR B CA 1
ATOM 3160 C C . TYR B 1 82 ? -7.527 -13.484 -11.477 1 96.56 82 TYR B C 1
ATOM 3162 O O . TYR B 1 82 ? -8.492 -12.781 -11.805 1 96.56 82 TYR B O 1
ATOM 3170 N N . ARG B 1 83 ? -6.379 -13.398 -12.008 1 95.88 83 ARG B N 1
ATOM 3171 C CA . ARG B 1 83 ? -6.141 -12.445 -13.086 1 95.88 83 ARG B CA 1
ATOM 3172 C C . ARG B 1 83 ? -6.949 -12.812 -14.328 1 95.88 83 ARG B C 1
ATOM 3174 O O . ARG B 1 83 ? -7.559 -11.945 -14.953 1 95.88 83 ARG B O 1
ATOM 3181 N N . GLU B 1 84 ? -6.992 -14.055 -14.68 1 96.19 84 GLU B N 1
ATOM 3182 C CA . GLU B 1 84 ? -7.734 -14.523 -15.852 1 96.19 84 GLU B CA 1
ATOM 3183 C C . GLU B 1 84 ? -9.234 -14.32 -15.664 1 96.19 84 GLU B C 1
ATOM 3185 O O . GLU B 1 84 ? -9.953 -14.047 -16.625 1 96.19 84 GLU B O 1
ATOM 3190 N N . LYS B 1 85 ? -9.633 -14.508 -14.461 1 96.5 85 LYS B N 1
ATOM 3191 C CA . LYS B 1 85 ? -11.031 -14.211 -14.18 1 96.5 85 LYS B CA 1
ATOM 3192 C C . LYS B 1 85 ? -11.359 -12.758 -14.516 1 96.5 85 LYS B C 1
ATOM 3194 O O . LYS B 1 85 ? -12.367 -12.477 -15.172 1 96.5 85 LYS B O 1
ATOM 3199 N N . LYS B 1 86 ? -10.539 -11.914 -14.055 1 93.56 86 LYS B N 1
ATOM 3200 C CA . LYS B 1 86 ? -10.75 -10.492 -14.336 1 93.56 86 LYS B CA 1
ATOM 3201 C C . LYS B 1 86 ? -10.703 -10.219 -15.836 1 93.56 86 LYS B C 1
ATOM 3203 O O . LYS B 1 86 ? -11.516 -9.453 -16.359 1 93.56 86 LYS B O 1
ATOM 3208 N N . ASN B 1 87 ? -9.805 -10.836 -16.516 1 93.56 87 ASN B N 1
ATOM 3209 C CA . ASN B 1 87 ? -9.734 -10.703 -17.969 1 93.56 87 ASN B CA 1
ATOM 3210 C C . ASN B 1 87 ? -11 -11.219 -18.641 1 93.56 87 ASN B C 1
ATOM 3212 O O . ASN B 1 87 ? -11.508 -10.594 -19.578 1 93.56 87 ASN B O 1
ATOM 3216 N N . TYR B 1 88 ? -11.445 -12.32 -18.125 1 96.19 88 TYR B N 1
ATOM 3217 C CA . TYR B 1 88 ? -12.68 -12.891 -18.641 1 96.19 88 TYR B CA 1
ATOM 3218 C C . TYR B 1 88 ? -13.852 -11.93 -18.469 1 96.19 88 TYR B C 1
ATOM 3220 O O . TYR B 1 88 ? -14.633 -11.703 -19.391 1 96.19 88 TYR B O 1
ATOM 3228 N N . GLU B 1 89 ? -13.953 -11.328 -17.312 1 94.44 89 GLU B N 1
ATOM 3229 C CA . GLU B 1 89 ? -15.031 -10.406 -16.984 1 94.44 89 GLU B CA 1
ATOM 3230 C C . GLU B 1 89 ? -15 -9.172 -17.875 1 94.44 89 GLU B C 1
ATOM 3232 O O . GLU B 1 89 ? -16.047 -8.688 -18.328 1 94.44 89 GLU B O 1
ATOM 3237 N N . ILE B 1 90 ? -13.859 -8.719 -18.109 1 92.19 90 ILE B N 1
ATOM 3238 C CA . ILE B 1 90 ? -13.688 -7.551 -18.969 1 92.19 90 ILE B CA 1
ATOM 3239 C C . ILE B 1 90 ? -14.078 -7.895 -20.406 1 92.19 90 ILE B C 1
ATOM 3241 O O . ILE B 1 90 ? -14.742 -7.109 -21.078 1 92.19 90 ILE B O 1
ATOM 3245 N N . GLY B 1 91 ? -13.766 -9.047 -20.859 1 94.88 91 GLY B N 1
ATOM 3246 C CA . GLY B 1 91 ? -13.984 -9.453 -22.25 1 94.88 91 GLY B CA 1
ATOM 3247 C C . GLY B 1 91 ? -15.391 -9.969 -22.484 1 94.88 91 GLY B C 1
ATOM 3248 O O . GLY B 1 91 ? -15.844 -10.023 -23.641 1 94.88 91 GLY B O 1
ATOM 3249 N N . ASN B 1 92 ? -15.953 -10.391 -21.406 1 95.69 92 ASN B N 1
ATOM 3250 C CA . ASN B 1 92 ? -17.281 -10.992 -21.516 1 95.69 92 ASN B CA 1
ATOM 3251 C C . ASN B 1 92 ? -18.234 -10.477 -20.453 1 95.69 92 ASN B C 1
ATOM 3253 O O . ASN B 1 92 ? -18.75 -11.25 -19.641 1 95.69 92 ASN B O 1
ATOM 3257 N N . PRO B 1 93 ? -18.594 -9.203 -20.422 1 93.62 93 PRO B N 1
ATOM 3258 C CA . PRO B 1 93 ? -19.359 -8.578 -19.328 1 93.62 93 PRO B CA 1
ATOM 3259 C C . PRO B 1 93 ? -20.766 -9.156 -19.188 1 93.62 93 PRO B C 1
ATOM 3261 O O . PRO B 1 93 ? -21.359 -9.086 -18.109 1 93.62 93 PRO B O 1
ATOM 3264 N N . THR B 1 94 ? -21.344 -9.812 -20.188 1 95.25 94 THR B N 1
ATOM 3265 C CA . THR B 1 94 ? -22.703 -10.336 -20.141 1 95.25 94 THR B CA 1
ATOM 3266 C C . THR B 1 94 ? -22.703 -11.82 -19.812 1 95.25 94 THR B C 1
ATOM 3268 O O . THR B 1 94 ? -23.766 -12.43 -19.656 1 95.25 94 THR B O 1
ATOM 3271 N N . LYS B 1 95 ? -21.531 -12.406 -19.625 1 95.75 95 LYS B N 1
ATOM 3272 C CA . LYS B 1 95 ? -21.453 -13.852 -19.406 1 95.75 95 LYS B CA 1
ATOM 3273 C C . LYS B 1 95 ? -20.656 -14.164 -18.141 1 95.75 95 LYS B C 1
ATOM 3275 O O . LYS B 1 95 ? -19.906 -15.133 -18.094 1 95.75 95 LYS B O 1
ATOM 3280 N N . LEU B 1 96 ? -20.781 -13.391 -17.125 1 94.06 96 LEU B N 1
ATOM 3281 C CA . LEU B 1 96 ? -20.062 -13.539 -15.875 1 94.06 96 LEU B CA 1
ATOM 3282 C C . LEU B 1 96 ? -20.5 -14.797 -15.141 1 94.06 96 LEU B C 1
ATOM 3284 O O . LEU B 1 96 ? -19.688 -15.422 -14.438 1 94.06 96 LEU B O 1
ATOM 3288 N N . SER B 1 97 ? -21.766 -15.094 -15.344 1 95.31 97 SER B N 1
ATOM 3289 C CA . SER B 1 97 ? -22.328 -16.25 -14.648 1 95.31 97 SER B CA 1
ATOM 3290 C C . SER B 1 97 ? -21.672 -17.547 -15.109 1 95.31 97 SER B C 1
ATOM 3292 O O . SER B 1 97 ? -21.609 -18.516 -14.352 1 95.31 97 SER B O 1
ATOM 3294 N N . ASP B 1 98 ? -21.156 -17.594 -16.328 1 96.44 98 ASP B N 1
ATOM 3295 C CA . ASP B 1 98 ? -20.5 -18.781 -16.844 1 96.44 98 ASP B CA 1
ATOM 3296 C C . ASP B 1 98 ? -19.281 -19.141 -16.016 1 96.44 98 ASP B C 1
ATOM 3298 O O . ASP B 1 98 ? -19.062 -20.297 -15.656 1 96.44 98 ASP B O 1
ATOM 3302 N N . TRP B 1 99 ? -18.469 -18.109 -15.719 1 96.62 99 TRP B N 1
ATOM 3303 C CA . TRP B 1 99 ? -17.312 -18.344 -14.859 1 96.62 99 TRP B CA 1
ATOM 3304 C C . TRP B 1 99 ? -17.75 -18.891 -13.5 1 96.62 99 TRP B C 1
ATOM 3306 O O . TRP B 1 99 ? -17.203 -19.891 -13.031 1 96.62 99 TRP B O 1
ATOM 3316 N N . ARG B 1 100 ? -18.75 -18.266 -12.898 1 94.94 100 ARG B N 1
ATOM 3317 C CA . ARG B 1 100 ? -19.219 -18.594 -11.555 1 94.94 100 ARG B CA 1
ATOM 3318 C C . ARG B 1 100 ? -19.797 -20.016 -11.516 1 94.94 100 ARG B C 1
ATOM 3320 O O . ARG B 1 100 ? -19.672 -20.703 -10.508 1 94.94 100 ARG B O 1
ATOM 3327 N N . ASN B 1 101 ? -20.328 -20.375 -12.602 1 95.75 101 ASN B N 1
ATOM 3328 C CA . ASN B 1 101 ? -21 -21.672 -12.672 1 95.75 101 ASN B CA 1
ATOM 3329 C C . ASN B 1 101 ? -20.031 -22.781 -13.008 1 95.75 101 ASN B C 1
ATOM 3331 O O . ASN B 1 101 ? -20.219 -23.938 -12.609 1 95.75 101 ASN B O 1
ATOM 3335 N N . CYS B 1 102 ? -19.016 -22.484 -13.688 1 97.12 102 CYS B N 1
ATOM 3336 C CA . CYS B 1 102 ? -18.172 -23.531 -14.234 1 97.12 102 CYS B CA 1
ATOM 3337 C C . CYS B 1 102 ? -16.906 -23.703 -13.414 1 97.12 102 CYS B C 1
ATOM 3339 O O . CYS B 1 102 ? -16.578 -24.797 -12.969 1 97.12 102 CYS B O 1
ATOM 3341 N N . ILE B 1 103 ? -16.156 -22.609 -13.141 1 96.69 103 ILE B N 1
ATOM 3342 C CA . ILE B 1 103 ? -14.773 -22.672 -12.688 1 96.69 103 ILE B CA 1
ATOM 3343 C C . ILE B 1 103 ? -14.727 -23.25 -11.273 1 96.69 103 ILE B C 1
ATOM 3345 O O . ILE B 1 103 ? -13.93 -24.141 -10.984 1 96.69 103 ILE B O 1
ATOM 3349 N N . PRO B 1 104 ? -15.617 -22.781 -10.305 1 95.44 104 PRO B N 1
ATOM 3350 C CA . PRO B 1 104 ? -15.562 -23.391 -8.969 1 95.44 104 PRO B CA 1
ATOM 3351 C C . PRO B 1 104 ? -15.812 -24.891 -8.992 1 95.44 104 PRO B C 1
ATOM 3353 O O . PRO B 1 104 ? -15.148 -25.641 -8.273 1 95.44 104 PRO B O 1
ATOM 3356 N N . CYS B 1 105 ? -16.688 -25.312 -9.844 1 96.31 105 CYS B N 1
ATOM 3357 C CA . CYS B 1 105 ? -17.016 -26.734 -9.953 1 96.31 105 CYS B CA 1
ATOM 3358 C C . CYS B 1 105 ? -15.844 -27.516 -10.531 1 96.31 105 CYS B C 1
ATOM 3360 O O . CYS B 1 105 ? -15.453 -28.547 -9.984 1 96.31 105 CYS B O 1
ATOM 3362 N N . ILE B 1 106 ? -15.289 -27.031 -11.57 1 95.81 106 ILE B N 1
ATOM 3363 C CA . ILE B 1 106 ? -14.141 -27.672 -12.203 1 95.81 106 ILE B CA 1
ATOM 3364 C C . ILE B 1 106 ? -12.984 -27.75 -11.219 1 95.81 106 ILE B C 1
ATOM 3366 O O . ILE B 1 106 ? -12.305 -28.781 -11.125 1 95.81 106 ILE B O 1
ATOM 3370 N N . TRP B 1 107 ? -12.766 -26.641 -10.469 1 95.5 107 TRP B N 1
ATOM 3371 C CA . TRP B 1 107 ? -11.68 -26.609 -9.484 1 95.5 107 TRP B CA 1
ATOM 3372 C C . TRP B 1 107 ? -11.875 -27.672 -8.422 1 95.5 107 TRP B C 1
ATOM 3374 O O . TRP B 1 107 ? -10.93 -28.375 -8.062 1 95.5 107 TRP B O 1
ATOM 3384 N N . LYS B 1 108 ? -13.062 -27.828 -7.941 1 93.56 108 LYS B N 1
ATOM 3385 C CA . LYS B 1 108 ? -13.375 -28.859 -6.949 1 93.56 108 LYS B CA 1
ATOM 3386 C C . LYS B 1 108 ? -13.086 -30.25 -7.492 1 93.56 108 LYS B C 1
ATOM 3388 O O . LYS B 1 108 ? -12.539 -31.094 -6.781 1 93.56 108 LYS B O 1
ATOM 3393 N N . ASN B 1 109 ? -13.492 -30.516 -8.688 1 93.81 109 ASN B N 1
ATOM 3394 C CA . ASN B 1 109 ? -13.234 -31.812 -9.312 1 93.81 109 ASN B CA 1
ATOM 3395 C C . ASN B 1 109 ? -11.742 -32.062 -9.469 1 93.81 109 ASN B C 1
ATOM 3397 O O . ASN B 1 109 ? -11.281 -33.219 -9.312 1 93.81 109 ASN B O 1
ATOM 3401 N N . LEU B 1 110 ? -11.008 -31.016 -9.836 1 93.81 110 LEU B N 1
ATOM 3402 C CA . LEU B 1 110 ? -9.555 -31.125 -9.945 1 93.81 110 LEU B CA 1
ATOM 3403 C C . LEU B 1 110 ? -8.93 -31.484 -8.602 1 93.81 110 LEU B C 1
ATOM 3405 O O . LEU B 1 110 ? -8.031 -32.312 -8.531 1 93.81 110 LEU B O 1
ATOM 3409 N N . GLN B 1 111 ? -9.398 -30.859 -7.508 1 91.38 111 GLN B N 1
ATOM 3410 C CA . GLN B 1 111 ? -8.906 -31.156 -6.168 1 91.38 111 GLN B CA 1
ATOM 3411 C C . GLN B 1 111 ? -9.188 -32.594 -5.789 1 91.38 111 GLN B C 1
ATOM 3413 O O . GLN B 1 111 ? -8.336 -33.281 -5.18 1 91.38 111 GLN B O 1
ATOM 3418 N N . THR B 1 112 ? -10.336 -33 -6.148 1 89.31 112 THR B N 1
ATOM 3419 C CA . THR B 1 112 ? -10.758 -34.375 -5.801 1 89.31 112 THR B CA 1
ATOM 3420 C C . THR B 1 112 ? -9.953 -35.406 -6.582 1 89.31 112 THR B C 1
ATOM 3422 O O . THR B 1 112 ? -9.594 -36.438 -6.047 1 89.31 112 THR B O 1
ATOM 3425 N N . LYS B 1 113 ? -9.672 -35.094 -7.793 1 87.06 113 LYS B N 1
ATOM 3426 C CA . LYS B 1 113 ? -8.945 -36.031 -8.664 1 87.06 113 LYS B CA 1
ATOM 3427 C C . LYS B 1 113 ? -7.465 -36.062 -8.305 1 87.06 113 LYS B C 1
ATOM 3429 O O . LYS B 1 113 ? -6.801 -37.094 -8.508 1 87.06 113 LYS B O 1
ATOM 3434 N N . ASN B 1 114 ? -7.008 -34.969 -7.93 1 78.75 114 ASN B N 1
ATOM 3435 C CA . ASN B 1 114 ? -5.57 -34.844 -7.703 1 78.75 114 ASN B CA 1
ATOM 3436 C C . ASN B 1 114 ? -5.238 -34.844 -6.215 1 78.75 114 ASN B C 1
ATOM 3438 O O . ASN B 1 114 ? -4.555 -33.938 -5.738 1 78.75 114 ASN B O 1
ATOM 3442 N N . ILE B 1 115 ? -5.785 -35.719 -5.531 1 69.25 115 ILE B N 1
ATOM 3443 C CA . ILE B 1 115 ? -5.434 -35.812 -4.117 1 69.25 115 ILE B CA 1
ATOM 3444 C C . ILE B 1 115 ? -3.973 -36.219 -3.977 1 69.25 115 ILE B C 1
ATOM 3446 O O . ILE B 1 115 ? -3.559 -37.25 -4.531 1 69.25 115 ILE B O 1
ATOM 3450 N N . ASN B 1 116 ? -3.211 -35.312 -3.705 1 67.19 116 ASN B N 1
ATOM 3451 C CA . ASN B 1 116 ? -1.803 -35.625 -3.494 1 67.19 116 ASN B CA 1
ATOM 3452 C C . ASN B 1 116 ? -1.363 -35.281 -2.068 1 67.19 116 ASN B C 1
ATOM 3454 O O . ASN B 1 116 ? -2.154 -34.781 -1.271 1 67.19 116 ASN B O 1
ATOM 3458 N N . SER B 1 117 ? -0.259 -35.875 -1.835 1 68 117 SER B N 1
ATOM 3459 C CA . SER B 1 117 ? 0.312 -35.781 -0.494 1 68 117 SER B CA 1
ATOM 3460 C C . SER B 1 117 ? 0.661 -34.344 -0.131 1 68 117 SER B C 1
ATOM 3462 O O . SER B 1 117 ? 0.865 -34.031 1.042 1 68 117 SER B O 1
ATOM 3464 N N . HIS B 1 118 ? 0.631 -33.531 -1.126 1 68.62 118 HIS B N 1
ATOM 3465 C CA . HIS B 1 118 ? 1.144 -32.188 -0.869 1 68.62 118 HIS B CA 1
ATOM 3466 C C . HIS B 1 118 ? 0.044 -31.266 -0.343 1 68.62 118 HIS B C 1
ATOM 3468 O O . HIS B 1 118 ? 0.328 -30.172 0.159 1 68.62 118 HIS B O 1
ATOM 3474 N N . GLY B 1 119 ? -1.249 -31.75 -0.379 1 74.38 119 GLY B N 1
ATOM 3475 C CA . GLY B 1 119 ? -2.342 -30.922 0.111 1 74.38 119 GLY B CA 1
ATOM 3476 C C . GLY B 1 119 ? -3.27 -30.438 -0.99 1 74.38 119 GLY B C 1
ATOM 3477 O O . GLY B 1 119 ? -3.152 -30.875 -2.139 1 74.38 119 GLY B O 1
ATOM 3478 N N . LYS B 1 120 ? -4.27 -29.672 -0.541 1 83.62 120 LYS B N 1
ATOM 3479 C CA . LYS B 1 120 ? -5.277 -29.141 -1.455 1 83.62 120 LYS B CA 1
ATOM 3480 C C . LYS B 1 120 ? -5.016 -27.688 -1.786 1 83.62 120 LYS B C 1
ATOM 3482 O O . LYS B 1 120 ? -4.68 -26.891 -0.901 1 83.62 120 LYS B O 1
ATOM 3487 N N . CYS B 1 121 ? -4.949 -27.422 -3.094 1 91.38 121 CYS B N 1
ATOM 3488 C CA . CYS B 1 121 ? -4.867 -26.031 -3.525 1 91.38 121 CYS B CA 1
ATOM 3489 C C . CYS B 1 121 ? -6.25 -25.406 -3.607 1 91.38 121 CYS B C 1
ATOM 3491 O O . CYS B 1 121 ? -7.008 -25.688 -4.539 1 91.38 121 CYS B O 1
ATOM 3493 N N . ASP B 1 122 ? -6.5 -24.562 -2.592 1 90.06 122 ASP B N 1
ATOM 3494 C CA . ASP B 1 122 ? -7.836 -23.984 -2.494 1 90.06 122 ASP B CA 1
ATOM 3495 C C . ASP B 1 122 ? -7.914 -22.656 -3.248 1 90.06 122 ASP B C 1
ATOM 3497 O O . ASP B 1 122 ? -6.941 -21.906 -3.293 1 90.06 122 ASP B O 1
ATOM 3501 N N . LEU B 1 123 ? -8.977 -22.438 -3.838 1 90.88 123 LEU B N 1
ATOM 3502 C CA . LEU B 1 123 ? -9.242 -21.172 -4.523 1 90.88 123 LEU B CA 1
ATOM 3503 C C . LEU B 1 123 ? -10.086 -20.25 -3.65 1 90.88 123 LEU B C 1
ATOM 3505 O O . LEU B 1 123 ? -11.117 -20.672 -3.117 1 90.88 123 LEU B O 1
ATOM 3509 N N . ASP B 1 124 ? -9.555 -19.016 -3.443 1 81 124 ASP B N 1
ATOM 3510 C CA . ASP B 1 124 ? -10.344 -18 -2.76 1 81 124 ASP B CA 1
ATOM 3511 C C . ASP B 1 124 ? -11.375 -17.391 -3.701 1 81 124 ASP B C 1
ATOM 3513 O O . ASP B 1 124 ? -11.086 -17.141 -4.875 1 81 124 ASP B O 1
ATOM 3517 N N . TYR B 1 125 ? -12.516 -17.25 -3.27 1 72.56 125 TYR B N 1
ATOM 3518 C CA . TYR B 1 125 ? -13.562 -16.734 -4.141 1 72.56 125 TYR B CA 1
ATOM 3519 C C . TYR B 1 125 ? -13.828 -15.258 -3.852 1 72.56 125 TYR B C 1
ATOM 3521 O O . TYR B 1 125 ? -14.93 -14.758 -4.102 1 72.56 125 TYR B O 1
ATOM 3529 N N . ASP B 1 126 ? -12.828 -14.664 -3.406 1 74.88 126 ASP B N 1
ATOM 3530 C CA . ASP B 1 126 ? -12.922 -13.219 -3.205 1 74.88 126 ASP B CA 1
ATOM 3531 C C . ASP B 1 126 ? -12.914 -12.484 -4.539 1 74.88 126 ASP B C 1
ATOM 3533 O O . ASP B 1 126 ? -12.383 -12.984 -5.535 1 74.88 126 ASP B O 1
ATOM 3537 N N . ASP B 1 127 ? -13.594 -11.422 -4.582 1 83.75 127 ASP B N 1
ATOM 3538 C CA . ASP B 1 127 ? -13.609 -10.57 -5.766 1 83.75 127 ASP B CA 1
ATOM 3539 C C . ASP B 1 127 ? -12.453 -9.57 -5.734 1 83.75 127 ASP B C 1
ATOM 3541 O O . ASP B 1 127 ? -12.664 -8.375 -5.543 1 83.75 127 ASP B O 1
ATOM 3545 N N . PHE B 1 128 ? -11.328 -10.055 -6.109 1 88.44 128 PHE B N 1
ATOM 3546 C CA . PHE B 1 128 ? -10.125 -9.234 -6.102 1 88.44 128 PHE B CA 1
ATOM 3547 C C . PHE B 1 128 ? -10.086 -8.32 -7.316 1 88.44 128 PHE B C 1
ATOM 3549 O O . PHE B 1 128 ? -10.438 -8.734 -8.422 1 88.44 128 PHE B O 1
ATOM 3556 N N . SER B 1 129 ? -9.664 -7.094 -7.051 1 91.06 129 SER B N 1
ATOM 3557 C CA . SER B 1 129 ? -9.266 -6.277 -8.195 1 91.06 129 SER B CA 1
ATOM 3558 C C . SER B 1 129 ? -7.918 -6.734 -8.75 1 91.06 129 SER B C 1
ATOM 3560 O O . SER B 1 129 ? -7.141 -7.391 -8.055 1 91.06 129 SER B O 1
ATOM 3562 N N . ASN B 1 130 ? -7.648 -6.336 -9.992 1 93.62 130 ASN B N 1
ATOM 3563 C CA . ASN B 1 130 ? -6.359 -6.66 -10.602 1 93.62 130 ASN B CA 1
ATOM 3564 C C . ASN B 1 130 ? -5.199 -6.078 -9.797 1 93.62 130 ASN B C 1
ATOM 3566 O O . ASN B 1 130 ? -4.145 -6.703 -9.68 1 93.62 130 ASN B O 1
ATOM 3570 N N . ALA B 1 131 ? -5.434 -4.957 -9.273 1 94.38 131 ALA B N 1
ATOM 3571 C CA . ALA B 1 131 ? -4.398 -4.293 -8.484 1 94.38 131 ALA B CA 1
ATOM 3572 C C . ALA B 1 131 ? -4.039 -5.117 -7.25 1 94.38 131 ALA B C 1
ATOM 3574 O O . ALA B 1 131 ? -2.857 -5.34 -6.969 1 94.38 131 ALA B O 1
ATOM 3575 N N . ILE B 1 132 ? -5.055 -5.605 -6.582 1 94.69 132 ILE B N 1
ATOM 3576 C CA . ILE B 1 132 ? -4.832 -6.367 -5.359 1 94.69 132 ILE B CA 1
ATOM 3577 C C . ILE B 1 132 ? -4.137 -7.688 -5.691 1 94.69 132 ILE B C 1
ATOM 3579 O O . ILE B 1 132 ? -3.207 -8.102 -4.992 1 94.69 132 ILE B O 1
ATOM 3583 N N . ILE B 1 133 ? -4.555 -8.336 -6.777 1 96.06 133 ILE B N 1
ATOM 3584 C CA . ILE B 1 133 ? -3.932 -9.578 -7.227 1 96.06 133 ILE B CA 1
ATOM 3585 C C . ILE B 1 133 ? -2.449 -9.336 -7.5 1 96.06 133 ILE B C 1
ATOM 3587 O O . ILE B 1 133 ? -1.597 -10.102 -7.043 1 96.06 133 ILE B O 1
ATOM 3591 N N . SER B 1 134 ? -2.201 -8.273 -8.188 1 96.69 134 SER B N 1
ATOM 3592 C CA . SER B 1 134 ? -0.832 -7.949 -8.57 1 96.69 134 SER B CA 1
ATOM 3593 C C . SER B 1 134 ? 0.021 -7.609 -7.355 1 96.69 134 SER B C 1
ATOM 3595 O O . SER B 1 134 ? 1.179 -8.023 -7.27 1 96.69 134 SER B O 1
ATOM 3597 N N . MET B 1 135 ? -0.509 -6.848 -6.457 1 96.62 135 MET B N 1
ATOM 3598 C CA . MET B 1 135 ? 0.214 -6.516 -5.234 1 96.62 135 MET B CA 1
ATOM 3599 C C . MET B 1 135 ? 0.601 -7.777 -4.469 1 96.62 135 MET B C 1
ATOM 3601 O O . MET B 1 135 ? 1.746 -7.922 -4.039 1 96.62 135 MET B O 1
ATOM 3605 N N . LYS B 1 136 ? -0.344 -8.68 -4.305 1 96.56 136 LYS B N 1
ATOM 3606 C CA . LYS B 1 136 ? -0.089 -9.938 -3.617 1 96.56 136 LYS B CA 1
ATOM 3607 C C . LYS B 1 136 ? 1.006 -10.734 -4.32 1 96.56 136 LYS B C 1
ATOM 3609 O O . LYS B 1 136 ? 1.915 -11.258 -3.672 1 96.56 136 LYS B O 1
ATOM 3614 N N . ARG B 1 137 ? 0.874 -10.797 -5.574 1 97.5 137 ARG B N 1
ATOM 3615 C CA . ARG B 1 137 ? 1.844 -11.539 -6.375 1 97.5 137 ARG B CA 1
ATOM 3616 C C . ARG B 1 137 ? 3.242 -10.953 -6.223 1 97.5 137 ARG B C 1
ATOM 3618 O O . ARG B 1 137 ? 4.207 -11.688 -5.992 1 97.5 137 ARG B O 1
ATOM 3625 N N . GLU B 1 138 ? 3.35 -9.625 -6.352 1 97.69 138 GLU B N 1
ATOM 3626 C CA . GLU B 1 138 ? 4.652 -8.969 -6.238 1 97.69 138 GLU B CA 1
ATOM 3627 C C . GLU B 1 138 ? 5.285 -9.227 -4.875 1 97.69 138 GLU B C 1
ATOM 3629 O O . GLU B 1 138 ? 6.488 -9.477 -4.781 1 97.69 138 GLU B O 1
ATOM 3634 N N . LEU B 1 139 ? 4.473 -9.125 -3.867 1 97.75 139 LEU B N 1
ATOM 3635 C CA . LEU B 1 139 ? 4.961 -9.406 -2.521 1 97.75 139 LEU B CA 1
ATOM 3636 C C . LEU B 1 139 ? 5.473 -10.844 -2.422 1 97.75 139 LEU B C 1
ATOM 3638 O O . LEU B 1 139 ? 6.59 -11.078 -1.957 1 97.75 139 LEU B O 1
ATOM 3642 N N . ASP B 1 140 ? 4.691 -11.789 -2.895 1 97.69 140 ASP B N 1
ATOM 3643 C CA . ASP B 1 140 ? 5.027 -13.203 -2.852 1 97.69 140 ASP B CA 1
ATOM 3644 C C . ASP B 1 140 ? 6.281 -13.5 -3.672 1 97.69 140 ASP B C 1
ATOM 3646 O O . ASP B 1 140 ? 7.156 -14.242 -3.229 1 97.69 140 ASP B O 1
ATOM 3650 N N . MET B 1 141 ? 6.375 -12.891 -4.812 1 96.94 141 MET B N 1
ATOM 3651 C CA . MET B 1 141 ? 7.516 -13.086 -5.699 1 96.94 141 MET B CA 1
ATOM 3652 C C . MET B 1 141 ? 8.797 -12.562 -5.062 1 96.94 141 MET B C 1
ATOM 3654 O O . MET B 1 141 ? 9.844 -13.219 -5.125 1 96.94 141 MET B O 1
ATOM 3658 N N . PHE B 1 142 ? 8.75 -11.469 -4.406 1 97.5 142 PHE B N 1
ATOM 3659 C CA . PHE B 1 142 ? 9.977 -10.977 -3.787 1 97.5 142 PHE B CA 1
ATOM 3660 C C . PHE B 1 142 ? 10.367 -11.844 -2.596 1 97.5 142 PHE B C 1
ATOM 3662 O O . PHE B 1 142 ? 11.555 -12.07 -2.346 1 97.5 142 PHE B O 1
ATOM 3669 N N . CYS B 1 143 ? 9.344 -12.281 -1.874 1 96.94 143 CYS B N 1
ATOM 3670 C CA . CYS B 1 143 ? 9.648 -13.211 -0.791 1 96.94 143 CYS B CA 1
ATOM 3671 C C . CYS B 1 143 ? 10.375 -14.438 -1.315 1 96.94 143 CYS B C 1
ATOM 3673 O O . CYS B 1 143 ? 11.32 -14.914 -0.687 1 96.94 143 CYS B O 1
ATOM 3675 N N . SER B 1 144 ? 9.953 -14.953 -2.463 1 95.56 144 SER B N 1
ATOM 3676 C CA . SER B 1 144 ? 10.648 -16.078 -3.09 1 95.56 144 SER B CA 1
ATOM 3677 C C . SER B 1 144 ? 12.086 -15.711 -3.447 1 95.56 144 SER B C 1
ATOM 3679 O O . SER B 1 144 ? 13 -16.5 -3.221 1 95.56 144 SER B O 1
ATOM 3681 N N . ILE B 1 145 ? 12.289 -14.523 -3.998 1 95.56 145 ILE B N 1
ATOM 3682 C CA . ILE B 1 145 ? 13.633 -14.062 -4.332 1 95.56 145 ILE B CA 1
ATOM 3683 C C . ILE B 1 145 ? 14.492 -14.023 -3.068 1 95.56 145 ILE B C 1
ATOM 3685 O O . ILE B 1 145 ? 15.625 -14.508 -3.064 1 95.56 145 ILE B O 1
ATOM 3689 N N . LYS B 1 146 ? 13.953 -13.453 -2.064 1 95.19 146 LYS B N 1
ATOM 3690 C CA . LYS B 1 146 ? 14.672 -13.336 -0.8 1 95.19 146 LYS B CA 1
ATOM 3691 C C . LYS B 1 146 ? 15.039 -14.711 -0.25 1 95.19 146 LYS B C 1
ATOM 3693 O O . LYS B 1 146 ? 16.156 -14.914 0.229 1 95.19 146 LYS B O 1
ATOM 3698 N N . ASN B 1 147 ? 14.156 -15.641 -0.335 1 93.25 147 ASN B N 1
ATOM 3699 C CA . ASN B 1 147 ? 14.383 -16.984 0.176 1 93.25 147 ASN B CA 1
ATOM 3700 C C . ASN B 1 147 ? 15.492 -17.703 -0.592 1 93.25 147 ASN B C 1
ATOM 3702 O O . ASN B 1 147 ? 16.281 -18.438 -0.004 1 93.25 147 ASN B O 1
ATOM 3706 N N . HIS B 1 148 ? 15.57 -17.516 -1.832 1 92.94 148 HIS B N 1
ATOM 3707 C CA . HIS B 1 148 ? 16.547 -18.219 -2.662 1 92.94 148 HIS B CA 1
ATOM 3708 C C . HIS B 1 148 ? 17.891 -17.5 -2.664 1 92.94 148 HIS B C 1
ATOM 3710 O O . HIS B 1 148 ? 18.938 -18.141 -2.713 1 92.94 148 HIS B O 1
ATOM 3716 N N . LEU B 1 149 ? 17.812 -16.125 -2.596 1 92.81 149 LEU B N 1
ATOM 3717 C CA . LEU B 1 149 ? 19.031 -15.391 -2.887 1 92.81 149 LEU B CA 1
ATOM 3718 C C . LEU B 1 149 ? 19.438 -14.523 -1.701 1 92.81 149 LEU B C 1
ATOM 3720 O O . LEU B 1 149 ? 20.609 -14.164 -1.56 1 92.81 149 LEU B O 1
ATOM 3724 N N . GLY B 1 150 ? 18.516 -14.094 -0.885 1 89.69 150 GLY B N 1
ATOM 3725 C CA . GLY B 1 150 ? 18.75 -13.086 0.131 1 89.69 150 GLY B CA 1
ATOM 3726 C C . GLY B 1 150 ? 19.797 -13.5 1.148 1 89.69 150 GLY B C 1
ATOM 3727 O O . GLY B 1 150 ? 20.5 -12.648 1.719 1 89.69 150 GLY B O 1
ATOM 3728 N N . ASN B 1 151 ? 19.875 -14.773 1.354 1 87.94 151 ASN B N 1
ATOM 3729 C CA . ASN B 1 151 ? 20.828 -15.25 2.346 1 87.94 151 ASN B CA 1
ATOM 3730 C C . ASN B 1 151 ? 22.016 -15.953 1.689 1 87.94 151 ASN B C 1
ATOM 3732 O O . ASN B 1 151 ? 22.844 -16.578 2.373 1 87.94 151 ASN B O 1
ATOM 3736 N N . SER B 1 152 ? 22.094 -15.898 0.446 1 90.25 152 SER B N 1
ATOM 3737 C CA . SER B 1 152 ? 23.219 -16.531 -0.245 1 90.25 152 SER B CA 1
ATOM 3738 C C . SER B 1 152 ? 24.531 -15.781 0.026 1 90.25 152 SER B C 1
ATOM 3740 O O . SER B 1 152 ? 24.531 -14.555 0.143 1 90.25 152 SER B O 1
ATOM 3742 N N . LYS B 1 153 ? 25.547 -16.5 0.109 1 91.19 153 LYS B N 1
ATOM 3743 C CA . LYS B 1 153 ? 26.859 -15.906 0.329 1 91.19 153 LYS B CA 1
ATOM 3744 C C . LYS B 1 153 ? 27.219 -14.93 -0.788 1 91.19 153 LYS B C 1
ATOM 3746 O O . LYS B 1 153 ? 27.812 -13.883 -0.534 1 91.19 153 LYS B O 1
ATOM 3751 N N . GLU B 1 154 ? 26.844 -15.25 -1.937 1 89.19 154 GLU B N 1
ATOM 3752 C CA . GLU B 1 154 ? 27.188 -14.469 -3.121 1 89.19 154 GLU B CA 1
ATOM 3753 C C . GLU B 1 154 ? 26.609 -13.062 -3.039 1 89.19 154 GLU B C 1
ATOM 3755 O O . GLU B 1 154 ? 27.281 -12.086 -3.396 1 89.19 154 GLU B O 1
ATOM 3760 N N . VAL B 1 155 ? 25.438 -12.875 -2.545 1 91.19 155 VAL B N 1
ATOM 3761 C CA . VAL B 1 155 ? 24.781 -11.578 -2.469 1 91.19 155 VAL B CA 1
ATOM 3762 C C . VAL B 1 155 ? 25.484 -10.703 -1.437 1 91.19 155 VAL B C 1
ATOM 3764 O O . VAL B 1 155 ? 25.516 -9.477 -1.565 1 91.19 155 VAL B O 1
ATOM 3767 N N . HIS B 1 156 ? 26.156 -11.328 -0.547 1 91.56 156 HIS B N 1
ATOM 3768 C CA . HIS B 1 156 ? 26.781 -10.57 0.525 1 91.56 156 HIS B CA 1
ATOM 3769 C C . HIS B 1 156 ? 28.25 -10.305 0.217 1 91.56 156 HIS B C 1
ATOM 3771 O O . HIS B 1 156 ? 28.875 -9.438 0.84 1 91.56 156 HIS B O 1
ATOM 3777 N N . THR B 1 157 ? 28.828 -11.039 -0.692 1 91.75 157 THR B N 1
ATOM 3778 C CA . THR B 1 157 ? 30.266 -10.914 -0.943 1 91.75 157 THR B CA 1
ATOM 3779 C C . THR B 1 157 ? 30.516 -10.328 -2.328 1 91.75 157 THR B C 1
ATOM 3781 O O . THR B 1 157 ? 31.562 -9.719 -2.566 1 91.75 157 THR B O 1
ATOM 3784 N N . ASN B 1 158 ? 29.609 -10.586 -3.258 1 90.69 158 ASN B N 1
ATOM 3785 C CA . ASN B 1 158 ? 29.734 -10.07 -4.617 1 90.69 158 ASN B CA 1
ATOM 3786 C C . ASN B 1 158 ? 28.953 -8.766 -4.793 1 90.69 158 ASN B C 1
ATOM 3788 O O . ASN B 1 158 ? 27.734 -8.758 -4.727 1 90.69 158 ASN B O 1
ATOM 3792 N N . LYS B 1 159 ? 29.672 -7.719 -5.156 1 89.69 159 LYS B N 1
ATOM 3793 C CA . LYS B 1 159 ? 29.094 -6.379 -5.234 1 89.69 159 LYS B CA 1
ATOM 3794 C C . LYS B 1 159 ? 27.969 -6.32 -6.262 1 89.69 159 LYS B C 1
ATOM 3796 O O . LYS B 1 159 ? 26.922 -5.742 -6.004 1 89.69 159 LYS B O 1
ATOM 3801 N N . GLU B 1 160 ? 28.219 -6.883 -7.418 1 89.31 160 GLU B N 1
ATOM 3802 C CA . GLU B 1 160 ? 27.234 -6.836 -8.492 1 89.31 160 GLU B CA 1
ATOM 3803 C C . GLU B 1 160 ? 25.953 -7.566 -8.102 1 89.31 160 GLU B C 1
ATOM 3805 O O . GLU B 1 160 ? 24.859 -7.082 -8.359 1 89.31 160 GLU B O 1
ATOM 3810 N N . GLU B 1 161 ? 26.156 -8.672 -7.414 1 91.12 161 GLU B N 1
ATOM 3811 C CA . GLU B 1 161 ? 25 -9.438 -6.969 1 91.12 161 GLU B CA 1
ATOM 3812 C C . GLU B 1 161 ? 24.234 -8.703 -5.867 1 91.12 161 GLU B C 1
ATOM 3814 O O . GLU B 1 161 ? 23 -8.695 -5.848 1 91.12 161 GLU B O 1
ATOM 3819 N N . CYS B 1 162 ? 24.984 -8.133 -5.074 1 93.06 162 CYS B N 1
ATOM 3820 C CA . CYS B 1 162 ? 24.406 -7.348 -3.988 1 93.06 162 CYS B CA 1
ATOM 3821 C C . CYS B 1 162 ? 23.578 -6.188 -4.531 1 93.06 162 CYS B C 1
ATOM 3823 O O . CYS B 1 162 ? 22.422 -6.012 -4.145 1 93.06 162 CYS B O 1
ATOM 3825 N N . ILE B 1 163 ? 24.062 -5.48 -5.473 1 89.94 163 ILE B N 1
ATOM 3826 C CA . ILE B 1 163 ? 23.391 -4.332 -6.07 1 89.94 163 ILE B CA 1
ATOM 3827 C C . ILE B 1 163 ? 22.141 -4.797 -6.801 1 89.94 163 ILE B C 1
ATOM 3829 O O . ILE B 1 163 ? 21.078 -4.168 -6.699 1 89.94 163 ILE B O 1
ATOM 3833 N N . THR B 1 164 ? 22.312 -5.875 -7.469 1 92.25 164 THR B N 1
ATOM 3834 C CA . THR B 1 164 ? 21.172 -6.406 -8.211 1 92.25 164 THR B CA 1
ATOM 3835 C C . THR B 1 164 ? 20.047 -6.781 -7.262 1 92.25 164 THR B C 1
ATOM 3837 O O . THR B 1 164 ? 18.875 -6.484 -7.535 1 92.25 164 THR B O 1
ATOM 3840 N N . PHE B 1 165 ? 20.422 -7.438 -6.16 1 93.75 165 PHE B N 1
ATOM 3841 C CA . PHE B 1 165 ? 19.406 -7.816 -5.176 1 93.75 165 PHE B CA 1
ATOM 3842 C C . PHE B 1 165 ? 18.688 -6.59 -4.637 1 93.75 165 PHE B C 1
ATOM 3844 O O . PHE B 1 165 ? 17.453 -6.562 -4.578 1 93.75 165 PHE B O 1
ATOM 3851 N N . ASN B 1 166 ? 19.422 -5.562 -4.312 1 91.31 166 ASN B N 1
ATOM 3852 C CA . ASN B 1 166 ? 18.828 -4.344 -3.762 1 91.31 166 ASN B CA 1
ATOM 3853 C C . ASN B 1 166 ? 17.953 -3.633 -4.789 1 91.31 166 ASN B C 1
ATOM 3855 O O . ASN B 1 166 ? 16.891 -3.098 -4.445 1 91.31 166 ASN B O 1
ATOM 3859 N N . LYS B 1 167 ? 18.375 -3.66 -6.012 1 91.5 167 LYS B N 1
ATOM 3860 C CA . LYS B 1 167 ? 17.562 -3.062 -7.074 1 91.5 167 LYS B CA 1
ATOM 3861 C C . LYS B 1 167 ? 16.234 -3.793 -7.227 1 91.5 167 LYS B C 1
ATOM 3863 O O . LYS B 1 167 ? 15.195 -3.162 -7.43 1 91.5 167 LYS B O 1
ATOM 3868 N N . LYS B 1 168 ? 16.312 -5.07 -7.129 1 94.19 168 LYS B N 1
ATOM 3869 C CA . LYS B 1 168 ? 15.094 -5.859 -7.238 1 94.19 168 LYS B CA 1
ATOM 3870 C C . LYS B 1 168 ? 14.164 -5.602 -6.051 1 94.19 168 LYS B C 1
ATOM 3872 O O . LYS B 1 168 ? 12.945 -5.504 -6.219 1 94.19 168 LYS B O 1
ATOM 3877 N N . LYS B 1 169 ? 14.781 -5.578 -4.922 1 93.94 169 LYS B N 1
ATOM 3878 C CA . LYS B 1 169 ? 14.031 -5.223 -3.723 1 93.94 169 LYS B CA 1
ATOM 3879 C C . LYS B 1 169 ? 13.266 -3.916 -3.92 1 93.94 169 LYS B C 1
ATOM 3881 O O . LYS B 1 169 ? 12.062 -3.854 -3.682 1 93.94 169 LYS B O 1
ATOM 3886 N N . ASP B 1 170 ? 13.914 -2.914 -4.434 1 91.81 170 ASP B N 1
ATOM 3887 C CA . ASP B 1 170 ? 13.289 -1.615 -4.676 1 91.81 170 ASP B CA 1
ATOM 3888 C C . ASP B 1 170 ? 12.219 -1.713 -5.754 1 91.81 170 ASP B C 1
ATOM 3890 O O . ASP B 1 170 ? 11.156 -1.093 -5.641 1 91.81 170 ASP B O 1
ATOM 3894 N N . HIS B 1 171 ? 12.562 -2.475 -6.699 1 93.5 171 HIS B N 1
ATOM 3895 C CA . HIS B 1 171 ? 11.625 -2.666 -7.797 1 93.5 171 HIS B CA 1
ATOM 3896 C C . HIS B 1 171 ? 10.305 -3.232 -7.297 1 93.5 171 HIS B C 1
ATOM 3898 O O . HIS B 1 171 ? 9.234 -2.68 -7.582 1 93.5 171 HIS B O 1
ATOM 3904 N N . TYR B 1 172 ? 10.375 -4.273 -6.57 1 95.81 172 TYR B N 1
ATOM 3905 C CA . TYR B 1 172 ? 9.164 -4.938 -6.113 1 95.81 172 TYR B CA 1
ATOM 3906 C C . TYR B 1 172 ? 8.414 -4.066 -5.109 1 95.81 172 TYR B C 1
ATOM 3908 O O . TYR B 1 172 ? 7.18 -4.012 -5.125 1 95.81 172 TYR B O 1
ATOM 3916 N N . LEU B 1 173 ? 9.109 -3.426 -4.262 1 95.06 173 LEU B N 1
ATOM 3917 C CA . LEU B 1 173 ? 8.492 -2.488 -3.33 1 95.06 173 LEU B CA 1
ATOM 3918 C C . LEU B 1 173 ? 7.727 -1.401 -4.078 1 95.06 173 LEU B C 1
ATOM 3920 O O . LEU B 1 173 ? 6.566 -1.125 -3.764 1 95.06 173 LEU B O 1
ATOM 3924 N N . ASN B 1 174 ? 8.328 -0.846 -5.055 1 93.44 174 ASN B N 1
ATOM 3925 C CA . ASN B 1 174 ? 7.703 0.192 -5.863 1 93.44 174 ASN B CA 1
ATOM 3926 C C . ASN B 1 174 ? 6.492 -0.343 -6.621 1 93.44 174 ASN B C 1
ATOM 3928 O O . ASN B 1 174 ? 5.461 0.327 -6.707 1 93.44 174 ASN B O 1
ATOM 3932 N N . MET B 1 175 ? 6.648 -1.531 -7.121 1 95.56 175 MET B N 1
ATOM 3933 C CA . MET B 1 175 ? 5.551 -2.113 -7.887 1 95.56 175 MET B CA 1
ATOM 3934 C C . MET B 1 175 ? 4.309 -2.277 -7.016 1 95.56 175 MET B C 1
ATOM 3936 O O . MET B 1 175 ? 3.193 -1.995 -7.461 1 95.56 175 MET B O 1
ATOM 3940 N N . ILE B 1 176 ? 4.508 -2.725 -5.785 1 96.81 176 ILE B N 1
ATOM 3941 C CA . ILE B 1 176 ? 3.385 -2.891 -4.871 1 96.81 176 ILE B CA 1
ATOM 3942 C C . ILE B 1 176 ? 2.656 -1.559 -4.699 1 96.81 176 ILE B C 1
ATOM 3944 O O . ILE B 1 176 ? 1.429 -1.498 -4.793 1 96.81 176 ILE B O 1
ATOM 3948 N N . LEU B 1 177 ? 3.363 -0.529 -4.543 1 95.81 177 LEU B N 1
ATOM 3949 C CA . LEU B 1 177 ? 2.773 0.789 -4.328 1 95.81 177 LEU B CA 1
ATOM 3950 C C . LEU B 1 177 ? 2.16 1.326 -5.617 1 95.81 177 LEU B C 1
ATOM 3952 O O . LEU B 1 177 ? 1.12 1.989 -5.586 1 95.81 177 LEU B O 1
ATOM 3956 N N . ILE B 1 178 ? 2.793 1.06 -6.77 1 94.44 178 ILE B N 1
ATOM 3957 C CA . ILE B 1 178 ? 2.244 1.47 -8.062 1 94.44 178 ILE B CA 1
ATOM 3958 C C . ILE B 1 178 ? 0.889 0.801 -8.281 1 94.44 178 ILE B C 1
ATOM 3960 O O . ILE B 1 178 ? -0.067 1.449 -8.711 1 94.44 178 ILE B O 1
ATOM 3964 N N . TYR B 1 179 ? 0.804 -0.422 -7.941 1 95.19 179 TYR B N 1
ATOM 3965 C CA . TYR B 1 179 ? -0.467 -1.117 -8.109 1 95.19 179 TYR B CA 1
ATOM 3966 C C . TYR B 1 179 ? -1.518 -0.573 -7.152 1 95.19 179 TYR B C 1
ATOM 3968 O O . TYR B 1 179 ? -2.693 -0.458 -7.508 1 95.19 179 TYR B O 1
ATOM 3976 N N . LEU B 1 180 ? -1.105 -0.263 -5.961 1 94.81 180 LEU B N 1
ATOM 3977 C CA . LEU B 1 180 ? -2.018 0.351 -5.004 1 94.81 180 LEU B CA 1
ATOM 3978 C C . LEU B 1 180 ? -2.629 1.626 -5.574 1 94.81 180 LEU B C 1
ATOM 3980 O O . LEU B 1 180 ? -3.816 1.893 -5.379 1 94.81 180 LEU B O 1
ATOM 3984 N N . SER B 1 181 ? -1.871 2.342 -6.281 1 92.88 181 SER B N 1
ATOM 3985 C CA . SER B 1 181 ? -2.312 3.625 -6.816 1 92.88 181 SER B CA 1
ATOM 3986 C C . SER B 1 181 ? -3.078 3.445 -8.125 1 92.88 181 SER B C 1
ATOM 3988 O O . SER B 1 181 ? -3.678 4.395 -8.633 1 92.88 181 SER B O 1
ATOM 3990 N N . SER B 1 182 ? -3.068 2.254 -8.648 1 90.75 182 SER B N 1
ATOM 3991 C CA . SER B 1 182 ? -3.635 2.041 -9.977 1 90.75 182 SER B CA 1
ATOM 3992 C C . SER B 1 182 ? -5.027 1.424 -9.898 1 90.75 182 SER B C 1
ATOM 3994 O O . SER B 1 182 ? -5.527 0.875 -10.883 1 90.75 182 SER B O 1
ATOM 3996 N N . ILE B 1 183 ? -5.594 1.471 -8.727 1 90.12 183 ILE B N 1
ATOM 3997 C CA . ILE B 1 183 ? -6.941 0.921 -8.617 1 90.12 183 ILE B CA 1
ATOM 3998 C C . ILE B 1 183 ? -7.906 1.762 -9.453 1 90.12 183 ILE B C 1
ATOM 4000 O O . ILE B 1 183 ? -7.961 2.984 -9.305 1 90.12 183 ILE B O 1
ATOM 4004 N N . PRO B 1 184 ? -8.672 1.239 -10.289 1 85.06 184 PRO B N 1
ATOM 4005 C CA . PRO B 1 184 ? -9.508 2.008 -11.219 1 85.06 184 PRO B CA 1
ATOM 4006 C C . PRO B 1 184 ? -10.844 2.428 -10.602 1 85.06 184 PRO B C 1
ATOM 4008 O O . PRO B 1 184 ? -11.477 3.375 -11.078 1 85.06 184 PRO B O 1
ATOM 4011 N N . ASN B 1 185 ? -11.383 1.708 -9.672 1 89.56 185 ASN B N 1
ATOM 4012 C CA . ASN B 1 185 ? -12.664 1.962 -9.016 1 89.56 185 ASN B CA 1
ATOM 4013 C C . ASN B 1 185 ? -12.609 1.624 -7.527 1 89.56 185 ASN B C 1
ATOM 4015 O O . ASN B 1 185 ? -11.547 1.272 -7.004 1 89.56 185 ASN B O 1
ATOM 4019 N N . ILE B 1 186 ? -13.781 1.822 -6.957 1 91.06 186 ILE B N 1
ATOM 4020 C CA . ILE B 1 186 ? -13.844 1.502 -5.535 1 91.06 186 ILE B CA 1
ATOM 4021 C C . ILE B 1 186 ? -13.461 0.039 -5.316 1 91.06 186 ILE B C 1
ATOM 4023 O O . ILE B 1 186 ? -14.016 -0.855 -5.961 1 91.06 186 ILE B O 1
ATOM 4027 N N . THR B 1 187 ? -12.461 -0.127 -4.531 1 91.44 187 THR B N 1
ATOM 4028 C CA . THR B 1 187 ? -11.906 -1.441 -4.227 1 91.44 187 THR B CA 1
ATOM 4029 C C . THR B 1 187 ? -11.883 -1.681 -2.717 1 91.44 187 THR B C 1
ATOM 4031 O O . THR B 1 187 ? -11.57 -0.773 -1.945 1 91.44 187 THR B O 1
ATOM 4034 N N . TYR B 1 188 ? -12.211 -2.945 -2.416 1 91.31 188 TYR B N 1
ATOM 4035 C CA . TYR B 1 188 ? -12.258 -3.256 -0.991 1 91.31 188 TYR B CA 1
ATOM 4036 C C . TYR B 1 188 ? -11.039 -4.074 -0.572 1 91.31 188 TYR B C 1
ATOM 4038 O O . TYR B 1 188 ? -10.617 -4.984 -1.29 1 91.31 188 TYR B O 1
ATOM 4046 N N . LEU B 1 189 ? -10.539 -3.631 0.521 1 92.31 189 LEU B N 1
ATOM 4047 C CA . LEU B 1 189 ? -9.438 -4.336 1.169 1 92.31 189 LEU B CA 1
ATOM 4048 C C . LEU B 1 189 ? -9.922 -5.086 2.404 1 92.31 189 LEU B C 1
ATOM 4050 O O . LEU B 1 189 ? -10.758 -4.574 3.158 1 92.31 189 LEU B O 1
ATOM 4054 N N . LYS B 1 190 ? -9.453 -6.258 2.533 1 92 190 LYS B N 1
ATOM 4055 C CA . LYS B 1 190 ? -9.711 -7.047 3.736 1 92 190 LYS B CA 1
ATOM 4056 C C . LYS B 1 190 ? -8.438 -7.25 4.547 1 92 190 LYS B C 1
ATOM 4058 O O . LYS B 1 190 ? -7.34 -7.266 3.988 1 92 190 LYS B O 1
ATOM 4063 N N . PRO B 1 191 ? -8.852 -7.547 5.785 1 87.19 191 PRO B N 1
ATOM 4064 C CA . PRO B 1 191 ? -7.688 -7.887 6.602 1 87.19 191 PRO B CA 1
ATOM 4065 C C . PRO B 1 191 ? -6.957 -9.133 6.102 1 87.19 191 PRO B C 1
ATOM 4067 O O . PRO B 1 191 ? -7.582 -10.031 5.527 1 87.19 191 PRO B O 1
ATOM 4070 N N . GLN B 1 192 ? -5.688 -9.211 6.09 1 88.44 192 GLN B N 1
ATOM 4071 C CA . GLN B 1 192 ? -4.855 -10.383 5.855 1 88.44 192 GLN B CA 1
ATOM 4072 C C . GLN B 1 192 ? -4.516 -10.531 4.375 1 88.44 192 GLN B C 1
ATOM 4074 O O . GLN B 1 192 ? -3.801 -11.461 3.988 1 88.44 192 GLN B O 1
ATOM 4079 N N . PHE B 1 193 ? -5.191 -9.648 3.529 1 92.12 193 PHE B N 1
ATOM 4080 C CA . PHE B 1 193 ? -4.934 -9.766 2.1 1 92.12 193 PHE B CA 1
ATOM 4081 C C . PHE B 1 193 ? -3.438 -9.859 1.825 1 92.12 193 PHE B C 1
ATOM 4083 O O . PHE B 1 193 ? -3.016 -10.508 0.865 1 92.12 193 PHE B O 1
ATOM 4090 N N . PHE B 1 194 ? -2.736 -9.289 2.635 1 95.25 194 PHE B N 1
ATOM 4091 C CA . PHE B 1 194 ? -1.312 -9.211 2.34 1 95.25 194 PHE B CA 1
ATOM 4092 C C . PHE B 1 194 ? -0.508 -10.031 3.342 1 95.25 194 PHE B C 1
ATOM 4094 O O . PHE B 1 194 ? 0.676 -9.766 3.562 1 95.25 194 PHE B O 1
ATOM 4101 N N . HIS B 1 195 ? -1.185 -10.883 4.012 1 95.5 195 HIS B N 1
ATOM 4102 C CA . HIS B 1 195 ? -0.569 -11.969 4.766 1 95.5 195 HIS B CA 1
ATOM 4103 C C . HIS B 1 195 ? -0.484 -13.242 3.926 1 95.5 195 HIS B C 1
ATOM 4105 O O . HIS B 1 195 ? -1.408 -14.062 3.934 1 95.5 195 HIS B O 1
ATOM 4111 N N . ILE B 1 196 ? 0.55 -13.391 3.234 1 95.06 196 ILE B N 1
ATOM 4112 C CA . ILE B 1 196 ? 0.706 -14.516 2.318 1 95.06 196 ILE B CA 1
ATOM 4113 C C . ILE B 1 196 ? 0.945 -15.797 3.111 1 95.06 196 ILE B C 1
ATOM 4115 O O . ILE B 1 196 ? 0.256 -16.797 2.908 1 95.06 196 ILE B O 1
ATOM 4119 N N . ASN B 1 197 ? 1.865 -15.773 4.02 1 92.94 197 ASN B N 1
ATOM 4120 C CA . ASN B 1 197 ? 2.148 -16.797 5.016 1 92.94 197 ASN B CA 1
ATOM 4121 C C . ASN B 1 197 ? 2.951 -16.234 6.188 1 92.94 197 ASN B C 1
ATOM 4123 O O . ASN B 1 197 ? 3.131 -15.023 6.301 1 92.94 197 ASN B O 1
ATOM 4127 N N . ASP B 1 198 ? 3.459 -17.031 7.02 1 91.81 198 ASP B N 1
ATOM 4128 C CA . ASP B 1 198 ? 4.09 -16.578 8.258 1 91.81 198 ASP B CA 1
ATOM 4129 C C . ASP B 1 198 ? 5.395 -15.844 7.969 1 91.81 198 ASP B C 1
ATOM 4131 O O . ASP B 1 198 ? 5.785 -14.945 8.727 1 91.81 198 ASP B O 1
ATOM 4135 N N . ASP B 1 199 ? 5.98 -16.188 6.926 1 92.12 199 ASP B N 1
ATOM 4136 C CA . ASP B 1 199 ? 7.285 -15.594 6.625 1 92.12 199 ASP B CA 1
ATOM 4137 C C . ASP B 1 199 ? 7.156 -14.469 5.605 1 92.12 199 ASP B C 1
ATOM 4139 O O . ASP B 1 199 ? 8.102 -13.703 5.395 1 92.12 199 ASP B O 1
ATOM 4143 N N . CYS B 1 200 ? 6.004 -14.375 5.02 1 96.31 200 CYS B N 1
ATOM 4144 C CA . CYS B 1 200 ? 5.809 -13.398 3.951 1 96.31 200 CYS B CA 1
ATOM 4145 C C . CYS B 1 200 ? 4.531 -12.602 4.168 1 96.31 200 CYS B C 1
ATOM 4147 O O . CYS B 1 200 ? 3.438 -13.07 3.844 1 96.31 200 CYS B O 1
ATOM 4149 N N . SER B 1 201 ? 4.703 -11.453 4.723 1 96.38 201 SER B N 1
ATOM 4150 C CA . SER B 1 201 ? 3.598 -10.555 5.039 1 96.38 201 SER B CA 1
ATOM 4151 C C . SER B 1 201 ? 4.043 -9.094 5 1 96.38 201 SER B C 1
ATOM 4153 O O . SER B 1 201 ? 5.18 -8.781 5.352 1 96.38 201 SER B O 1
ATOM 4155 N N . LEU B 1 202 ? 3.176 -8.227 4.633 1 95.69 202 LEU B N 1
ATOM 4156 C CA . LEU B 1 202 ? 3.496 -6.805 4.641 1 95.69 202 LEU B CA 1
ATOM 4157 C C . LEU B 1 202 ? 3.744 -6.309 6.059 1 95.69 202 LEU B C 1
ATOM 4159 O O . LEU B 1 202 ? 4.344 -5.25 6.258 1 95.69 202 LEU B O 1
ATOM 4163 N N . GLU B 1 203 ? 3.268 -7.023 7.031 1 91 203 GLU B N 1
ATOM 4164 C CA . GLU B 1 203 ? 3.551 -6.676 8.422 1 91 203 GLU B CA 1
ATOM 4165 C C . GLU B 1 203 ? 5.051 -6.73 8.711 1 91 203 GLU B C 1
ATOM 4167 O O . GLU B 1 203 ? 5.531 -6.078 9.633 1 91 203 GLU B O 1
ATOM 4172 N N . LYS B 1 204 ? 5.68 -7.5 7.93 1 93.31 204 LYS B N 1
ATOM 4173 C CA . LYS B 1 204 ? 7.117 -7.699 8.109 1 93.31 204 LYS B CA 1
ATOM 4174 C C . LYS B 1 204 ? 7.91 -6.984 7.02 1 93.31 204 LYS B C 1
ATOM 4176 O O . LYS B 1 204 ? 8.961 -7.465 6.598 1 93.31 204 LYS B O 1
ATOM 4181 N N . VAL B 1 205 ? 7.387 -5.961 6.547 1 93.38 205 VAL B N 1
ATOM 4182 C CA . VAL B 1 205 ? 7.93 -5.27 5.383 1 93.38 205 VAL B CA 1
ATOM 4183 C C . VAL B 1 205 ? 9.367 -4.848 5.656 1 93.38 205 VAL B C 1
ATOM 4185 O O . VAL B 1 205 ? 10.227 -4.922 4.773 1 93.38 205 VAL B O 1
ATOM 4188 N N . ARG B 1 206 ? 9.719 -4.457 6.863 1 90.12 206 ARG B N 1
ATOM 4189 C CA . ARG B 1 206 ? 11.055 -3.984 7.215 1 90.12 206 ARG B CA 1
ATOM 4190 C C . ARG B 1 206 ? 12.086 -5.105 7.094 1 90.12 206 ARG B C 1
ATOM 4192 O O . ARG B 1 206 ? 13.234 -4.859 6.73 1 90.12 206 ARG B O 1
ATOM 4199 N N . THR B 1 207 ? 11.57 -6.246 7.391 1 92.69 207 THR B N 1
ATOM 4200 C CA . THR B 1 207 ? 12.453 -7.406 7.301 1 92.69 207 THR B CA 1
ATOM 4201 C C . THR B 1 207 ? 12.5 -7.934 5.871 1 92.69 207 THR B C 1
ATOM 4203 O O . THR B 1 207 ? 13.586 -8.195 5.336 1 92.69 207 THR B O 1
ATOM 4206 N N . ILE B 1 208 ? 11.391 -8.039 5.293 1 94.19 208 ILE B N 1
ATOM 4207 C CA . ILE B 1 208 ? 11.281 -8.617 3.961 1 94.19 208 ILE B CA 1
ATOM 4208 C C . ILE B 1 208 ? 12.023 -7.742 2.953 1 94.19 208 ILE B C 1
ATOM 4210 O O . ILE B 1 208 ? 12.773 -8.25 2.115 1 94.19 208 ILE B O 1
ATOM 4214 N N . PHE B 1 209 ? 11.875 -6.441 3.09 1 93.12 209 PHE B N 1
ATOM 4215 C CA . PHE B 1 209 ? 12.445 -5.527 2.107 1 93.12 209 PHE B CA 1
ATOM 4216 C C . PHE B 1 209 ? 13.656 -4.805 2.68 1 93.12 209 PHE B C 1
ATOM 4218 O O . PHE B 1 209 ? 13.93 -3.658 2.322 1 93.12 209 PHE B O 1
ATOM 4225 N N . SER B 1 210 ? 14.219 -5.469 3.562 1 89.88 210 SER B N 1
ATOM 4226 C CA . SER B 1 210 ? 15.477 -4.918 4.055 1 89.88 210 SER B CA 1
ATOM 4227 C C . SER B 1 210 ? 16.578 -5.043 3.012 1 89.88 210 SER B C 1
ATOM 4229 O O . SER B 1 210 ? 16.797 -6.121 2.449 1 89.88 210 SER B O 1
ATOM 4231 N N . GLY B 1 211 ? 17.219 -3.977 2.674 1 86.88 211 GLY B N 1
ATOM 4232 C CA . GLY B 1 211 ? 18.359 -4.039 1.767 1 86.88 211 GLY B CA 1
ATOM 4233 C C . GLY B 1 211 ? 19.594 -4.664 2.395 1 86.88 211 GLY B C 1
ATOM 4234 O O . GLY B 1 211 ? 19.625 -4.91 3.604 1 86.88 211 GLY B O 1
ATOM 4235 N N . ILE B 1 212 ? 20.453 -5.016 1.546 1 88.69 212 ILE B N 1
ATOM 4236 C CA . ILE B 1 212 ? 21.75 -5.543 1.97 1 88.69 212 ILE B CA 1
ATOM 4237 C C . ILE B 1 212 ? 22.828 -4.508 1.709 1 88.69 212 ILE B C 1
ATOM 4239 O O . ILE B 1 212 ? 22.844 -3.857 0.661 1 88.69 212 ILE B O 1
ATOM 4243 N N . THR B 1 213 ? 23.641 -4.348 2.734 1 87.44 213 THR B N 1
ATOM 4244 C CA . THR B 1 213 ? 24.797 -3.477 2.541 1 87.44 213 THR B CA 1
ATOM 4245 C C . THR B 1 213 ? 25.828 -4.137 1.622 1 87.44 213 THR B C 1
ATOM 4247 O O . THR B 1 213 ? 26.391 -5.172 1.964 1 87.44 213 THR B O 1
ATOM 4250 N N . CYS B 1 214 ? 26.078 -3.447 0.54 1 89.31 214 CYS B N 1
ATOM 4251 C CA . CYS B 1 214 ? 26.969 -4.047 -0.455 1 89.31 214 CYS B CA 1
ATOM 4252 C C . CYS B 1 214 ? 28.422 -3.82 -0.094 1 89.31 214 CYS B C 1
ATOM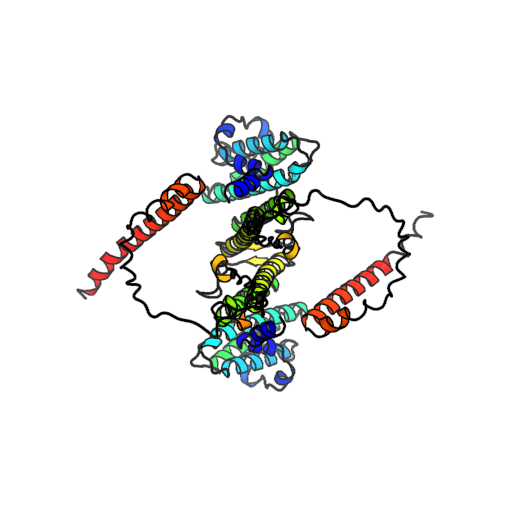 4254 O O . CYS B 1 214 ? 28.781 -2.775 0.455 1 89.31 214 CYS B O 1
ATOM 4256 N N . PRO B 1 215 ? 29.281 -4.824 -0.307 1 86.62 215 PRO B N 1
ATOM 4257 C CA . PRO B 1 215 ? 30.719 -4.637 -0.072 1 86.62 215 PRO B CA 1
ATOM 4258 C C . PRO B 1 215 ? 31.312 -3.514 -0.916 1 86.62 215 PRO B C 1
ATOM 4260 O O . PRO B 1 215 ? 30.812 -3.236 -2.014 1 86.62 215 PRO B O 1
ATOM 4263 N N . VAL B 1 216 ? 32.156 -2.709 -0.232 1 76.44 216 VAL B N 1
ATOM 4264 C CA . VAL B 1 216 ? 32.875 -1.638 -0.922 1 76.44 216 VAL B CA 1
ATOM 4265 C C . VAL B 1 216 ? 34.031 -2.221 -1.726 1 76.44 216 VAL B C 1
ATOM 4267 O O . VAL B 1 216 ? 34.625 -3.236 -1.339 1 76.44 216 VAL B O 1
ATOM 4270 N N . GLU B 1 217 ? 34.094 -2.062 -2.91 1 60.59 217 GLU B N 1
ATOM 4271 C CA . GLU B 1 217 ? 35.219 -2.561 -3.662 1 60.59 217 GLU B CA 1
ATOM 4272 C C . GLU B 1 217 ? 36.531 -2.307 -2.908 1 60.59 217 GLU B C 1
ATOM 4274 O O . GLU B 1 217 ? 36.781 -1.202 -2.416 1 60.59 217 GLU B O 1
ATOM 4279 N N . ASP B 1 218 ? 37.031 -3.176 -2.312 1 50.5 218 ASP B N 1
ATOM 4280 C CA . ASP B 1 218 ? 38.406 -3.004 -1.899 1 50.5 218 ASP B CA 1
ATOM 4281 C C . ASP B 1 218 ? 39.219 -2.246 -2.957 1 50.5 218 ASP B C 1
ATOM 4283 O O . ASP B 1 218 ? 39.062 -2.494 -4.156 1 50.5 218 ASP B O 1
ATOM 4287 N N . GLU B 1 219 ? 39.562 -0.941 -2.785 1 43.38 219 GLU B N 1
ATOM 4288 C CA . GLU B 1 219 ? 40.688 -0.557 -3.643 1 43.38 219 GLU B CA 1
ATOM 4289 C C . GLU B 1 219 ? 41.625 -1.728 -3.861 1 43.38 219 GLU B C 1
ATOM 4291 O O . GLU B 1 219 ? 42.375 -2.107 -2.955 1 43.38 219 GLU B O 1
ATOM 4296 N N . LYS B 1 220 ? 41.25 -2.77 -4.227 1 40.66 220 LYS B N 1
ATOM 4297 C CA . LYS B 1 220 ? 42.375 -3.686 -4.473 1 40.66 220 LYS B CA 1
ATOM 4298 C C . LYS B 1 220 ? 43.688 -2.926 -4.66 1 40.66 220 LYS B C 1
ATOM 4300 O O . LYS B 1 220 ? 43.688 -1.709 -4.863 1 40.66 220 LYS B O 1
ATOM 4305 N N . ASN B 1 221 ? 44.625 -3.664 -5.191 1 37.09 221 ASN B N 1
ATOM 4306 C CA . ASN B 1 221 ? 46.062 -3.645 -5.395 1 37.09 221 ASN B CA 1
ATOM 4307 C C . ASN B 1 221 ? 46.5 -2.459 -6.254 1 37.09 221 ASN B C 1
ATOM 4309 O O . ASN B 1 221 ? 46.344 -2.484 -7.477 1 37.09 221 ASN B O 1
ATOM 4313 N N . VAL B 1 222 ? 46.156 -1.302 -5.969 1 34.66 222 VAL B N 1
ATOM 4314 C CA . VAL B 1 222 ? 47.312 -0.61 -6.527 1 34.66 222 VAL B CA 1
ATOM 4315 C C . VAL B 1 222 ? 48.562 -1.47 -6.348 1 34.66 222 VAL B C 1
ATOM 4317 O O . VAL B 1 222 ? 49 -1.689 -5.223 1 34.66 222 VAL B O 1
ATOM 4320 N N . ILE B 1 223 ? 48.594 -2.547 -7.059 1 33.28 223 ILE B N 1
ATOM 4321 C CA . ILE B 1 223 ? 49.938 -3.156 -7.188 1 33.28 223 ILE B CA 1
ATOM 4322 C C . ILE B 1 223 ? 51 -2.098 -6.965 1 33.28 223 ILE B C 1
ATOM 4324 O O . ILE B 1 223 ? 51.125 -1.138 -7.734 1 33.28 223 ILE B O 1
ATOM 4328 N N . THR B 1 224 ? 51.219 -1.771 -5.758 1 33.06 224 THR B N 1
ATOM 4329 C CA . THR B 1 224 ? 52.531 -1.167 -5.551 1 33.06 224 THR B CA 1
ATOM 4330 C C . THR B 1 224 ? 53.531 -1.68 -6.578 1 33.06 224 THR B C 1
ATOM 4332 O O . THR B 1 224 ? 53.75 -2.889 -6.695 1 33.06 224 THR B O 1
ATOM 4335 N N . SER B 1 225 ? 53.469 -1.075 -7.734 1 31.7 225 SER B N 1
ATOM 4336 C CA . SER B 1 225 ? 54.688 -1.294 -8.539 1 31.7 225 SER B CA 1
ATOM 4337 C C . SER B 1 225 ? 55.844 -1.714 -7.664 1 31.7 225 SER B C 1
ATOM 4339 O O . SER B 1 225 ? 56.219 -1.008 -6.723 1 31.7 225 SER B O 1
ATOM 4341 N N . GLN B 1 226 ? 55.812 -3.014 -7.371 1 30.55 226 GLN B N 1
ATOM 4342 C CA . GLN B 1 226 ? 57.062 -3.527 -6.859 1 30.55 226 GLN B CA 1
ATOM 4343 C C . GLN B 1 226 ? 58.25 -2.678 -7.34 1 30.55 226 GLN B C 1
ATOM 4345 O O . GLN B 1 226 ? 58.406 -2.461 -8.539 1 30.55 226 GLN B O 1
ATOM 4350 N N . ASP B 1 227 ? 58.531 -1.655 -6.613 1 28.7 227 ASP B N 1
ATOM 4351 C CA . ASP B 1 227 ? 59.844 -1.045 -6.789 1 28.7 227 ASP B CA 1
ATOM 4352 C C . ASP B 1 227 ? 60.875 -2.088 -7.191 1 28.7 227 ASP B C 1
ATOM 4354 O O . ASP B 1 227 ? 61.219 -2.959 -6.391 1 28.7 227 ASP B O 1
ATOM 4358 N N . CYS B 1 228 ? 60.656 -2.664 -8.453 1 31.31 228 CYS B N 1
ATOM 4359 C CA . CYS B 1 228 ? 61.719 -3.473 -9.047 1 31.31 228 CYS B CA 1
ATOM 4360 C C . CYS B 1 228 ? 63.062 -2.982 -8.609 1 31.31 228 CYS B C 1
ATOM 4362 O O . CYS B 1 228 ? 64.125 -3.381 -9.18 1 31.31 228 CYS B O 1
ATOM 4364 N N . THR B 1 229 ? 63 -1.854 -7.949 1 28.53 229 THR B N 1
ATOM 4365 C CA . THR B 1 229 ? 64.438 -1.507 -7.703 1 28.53 229 THR B CA 1
ATOM 4366 C C . THR B 1 229 ? 65.062 -2.559 -6.828 1 28.53 229 THR B C 1
ATOM 4368 O O . THR B 1 229 ? 66.312 -2.74 -6.891 1 28.53 229 THR B O 1
ATOM 4371 N N . SER B 1 230 ? 64.188 -3.033 -5.805 1 27.05 230 SER B N 1
ATOM 4372 C CA . SER B 1 230 ? 65.125 -3.568 -4.809 1 27.05 230 SER B CA 1
ATOM 4373 C C . SER B 1 230 ? 65.562 -4.984 -5.172 1 27.05 230 SER B C 1
ATOM 4375 O O . SER B 1 230 ? 66.312 -5.625 -4.41 1 27.05 230 SER B O 1
ATOM 4377 N N . GLU B 1 231 ? 64.812 -5.754 -6.027 1 27.48 231 GLU B N 1
ATOM 4378 C CA . GLU B 1 231 ? 65.438 -7.086 -6.039 1 27.48 231 GLU B CA 1
ATOM 4379 C C . GLU B 1 231 ? 66.875 -7.035 -6.445 1 27.48 231 GLU B C 1
ATOM 4381 O O . GLU B 1 231 ? 67.5 -8.07 -6.691 1 27.48 231 GLU B O 1
ATOM 4386 N N . ILE B 1 232 ? 67.375 -5.953 -6.789 1 25.59 232 ILE B N 1
ATOM 4387 C CA . ILE B 1 232 ? 68.812 -6.102 -6.895 1 25.59 232 ILE B CA 1
ATOM 4388 C C . ILE B 1 232 ? 69.375 -6.547 -5.547 1 25.59 232 ILE B C 1
ATOM 4390 O O . ILE B 1 232 ? 70.312 -7.375 -5.496 1 25.59 232 ILE B O 1
ATOM 4394 N N . GLU B 1 233 ? 69.062 -5.867 -4.445 1 21.48 233 GLU B N 1
ATOM 4395 C CA . GLU B 1 233 ? 70.188 -5.984 -3.531 1 21.48 233 GLU B CA 1
ATOM 4396 C C . GLU B 1 233 ? 70.125 -7.301 -2.756 1 21.48 233 GLU B C 1
ATOM 4398 O O . GLU B 1 233 ? 71.188 -7.961 -2.572 1 21.48 233 GLU B O 1
ATOM 4403 N N . ALA B 1 234 ? 69.125 -7.637 -1.844 1 24.16 234 ALA B N 1
ATOM 4404 C CA . ALA B 1 234 ? 69.562 -8.492 -0.724 1 24.16 234 ALA B CA 1
ATOM 4405 C C . ALA B 1 234 ? 69.688 -9.945 -1.164 1 24.16 234 ALA B C 1
ATOM 4407 O O . ALA B 1 234 ? 68.688 -10.641 -1.334 1 24.16 234 ALA B O 1
ATOM 4408 N N . ALA B 1 235 ? 70.062 -10.617 -2.227 1 23.14 235 ALA B N 1
ATOM 4409 C CA . ALA B 1 235 ? 71 -11.766 -2.277 1 23.14 235 ALA B CA 1
ATOM 4410 C C . ALA B 1 235 ? 71.938 -11.734 -1.118 1 23.14 235 ALA B C 1
ATOM 4412 O O . ALA B 1 235 ? 72.75 -12.672 -0.935 1 23.14 235 ALA B O 1
ATOM 4413 N N . LEU B 1 236 ? 72.5 -10.633 -0.586 1 20.31 236 LEU B N 1
ATOM 4414 C CA . LEU B 1 236 ? 73.688 -11.102 0.195 1 20.31 236 LEU B CA 1
ATOM 4415 C C . LEU B 1 236 ? 73.188 -11.742 1.499 1 20.31 236 LEU B C 1
ATOM 4417 O O . LEU B 1 236 ? 73.75 -12.773 1.909 1 20.31 236 LEU B O 1
ATOM 4421 N N . SER B 1 237 ? 72.75 -10.789 2.494 1 18.64 237 SER B N 1
ATOM 4422 C CA . SER B 1 237 ? 73.375 -10.992 3.805 1 18.64 237 SER B CA 1
ATOM 4423 C C . SER B 1 237 ? 72.75 -12.188 4.52 1 18.64 237 SER B C 1
ATOM 4425 O O . SER B 1 237 ? 71.688 -12.656 4.148 1 18.64 237 SER B O 1
ATOM 4427 N N . THR B 1 238 ? 72.688 -11.984 6.07 1 19.47 238 THR B N 1
ATOM 4428 C CA . THR B 1 238 ? 73.125 -12.125 7.441 1 19.47 238 THR B CA 1
ATOM 4429 C C . THR B 1 238 ? 72.062 -12.766 8.32 1 19.47 238 THR B C 1
ATOM 4431 O O . THR B 1 238 ? 70.875 -12.727 7.984 1 19.47 238 THR B O 1
ATOM 4434 N N . ALA B 1 239 ? 71.938 -12.25 9.656 1 19.59 239 ALA B N 1
ATOM 4435 C CA . ALA B 1 239 ? 72.125 -12.82 10.984 1 19.59 239 ALA B CA 1
ATOM 4436 C C . ALA B 1 239 ? 70.875 -13.375 11.555 1 19.59 239 ALA B C 1
ATOM 4438 O O . ALA B 1 239 ? 69.75 -12.93 11.18 1 19.59 239 ALA B O 1
ATOM 4439 N N . ALA B 1 240 ? 70.938 -14.258 12.5 1 19.47 240 ALA B N 1
ATOM 4440 C CA . ALA B 1 240 ? 70.312 -15.438 13.125 1 19.47 240 ALA B CA 1
ATOM 4441 C C . ALA B 1 240 ? 69.062 -15.078 13.93 1 19.47 240 ALA B C 1
ATOM 4443 O O . ALA B 1 240 ? 68.125 -15.828 13.938 1 19.47 240 ALA B O 1
ATOM 4444 N N . GLN B 1 241 ? 69 -13.812 14.883 1 18.31 241 GLN B N 1
ATOM 4445 C CA . GLN B 1 241 ? 68.875 -14.078 16.312 1 18.31 241 GLN B CA 1
ATOM 4446 C C . GLN B 1 241 ? 67.375 -14.188 16.719 1 18.31 241 GLN B C 1
ATOM 4448 O O . GLN B 1 241 ? 66.5 -13.75 15.977 1 18.31 241 GLN B O 1
ATOM 4453 N N . SER B 1 242 ? 67 -13.781 18.141 1 18.59 242 SER B N 1
ATOM 4454 C CA . SER B 1 242 ? 66.5 -14.32 19.406 1 18.59 242 SER B CA 1
ATOM 4455 C C . SER B 1 242 ? 65.062 -13.844 19.688 1 18.59 242 SER B C 1
ATOM 4457 O O . SER B 1 242 ? 64.5 -14.133 20.734 1 18.59 242 SER B O 1
ATOM 4459 N N . TYR B 1 243 ? 64.25 -13.047 18.812 1 17.91 243 TYR B N 1
ATOM 4460 C CA . TYR B 1 243 ? 63.469 -12.109 19.594 1 17.91 243 TYR B CA 1
ATOM 4461 C C . TYR B 1 243 ? 62.281 -12.828 20.25 1 17.91 243 TYR B C 1
ATOM 4463 O O . TYR B 1 243 ? 61.531 -13.531 19.562 1 17.91 243 TYR B O 1
ATOM 4471 N N . HIS B 1 244 ? 62.312 -12.977 21.641 1 20.55 244 HIS B N 1
ATOM 4472 C CA . HIS B 1 244 ? 61.469 -13.523 22.703 1 20.55 244 HIS B CA 1
ATOM 4473 C C . HIS B 1 244 ? 60.188 -12.719 22.859 1 20.55 244 HIS B C 1
ATOM 4475 O O . HIS B 1 244 ? 60.219 -11.578 23.312 1 20.55 244 HIS B O 1
ATOM 4481 N N . CYS B 1 245 ? 59.312 -12.68 21.906 1 19.19 245 CYS B N 1
ATOM 4482 C CA . CYS B 1 245 ? 58.156 -11.797 21.938 1 19.19 245 CYS B CA 1
ATOM 4483 C C . CYS B 1 245 ? 57.219 -12.172 23.078 1 19.19 245 CYS B C 1
ATOM 4485 O O . CYS B 1 245 ? 56.719 -13.297 23.141 1 19.19 245 CYS B O 1
ATOM 4487 N N . GLU B 1 246 ? 57.375 -11.383 24.188 1 19.95 246 GLU B N 1
ATOM 4488 C CA . GLU B 1 246 ? 56.688 -11.445 25.469 1 19.95 246 GLU B CA 1
ATOM 4489 C C . GLU B 1 246 ? 55.188 -11.211 25.328 1 19.95 246 GLU B C 1
ATOM 4491 O O . GLU B 1 246 ? 54.75 -10.5 24.422 1 19.95 246 GLU B O 1
ATOM 4496 N N . PRO B 1 247 ? 54.344 -11.906 26.172 1 21.3 247 PRO B N 1
ATOM 4497 C CA . PRO B 1 247 ? 52.938 -12.297 26.281 1 21.3 247 PRO B CA 1
ATOM 4498 C C . PRO B 1 247 ? 52.031 -11.117 26.609 1 21.3 247 PRO B C 1
ATOM 4500 O O . PRO B 1 247 ? 52.281 -10.391 27.578 1 21.3 247 PRO B O 1
ATOM 4503 N N . CYS B 1 248 ? 51.5 -10.367 25.578 1 19.64 248 CYS B N 1
ATOM 4504 C CA . CYS B 1 248 ? 50.719 -9.133 25.766 1 19.64 248 CYS B CA 1
ATOM 4505 C C . CYS B 1 248 ? 49.594 -9.344 26.75 1 19.64 248 CYS B C 1
ATOM 4507 O O . CYS B 1 248 ? 48.875 -10.352 26.688 1 19.64 248 CYS B O 1
ATOM 4509 N N . PRO B 1 249 ? 49.562 -8.461 27.75 1 19.97 249 PRO B N 1
ATOM 4510 C CA . PRO B 1 249 ? 48.75 -8.414 28.984 1 19.97 249 PRO B CA 1
ATOM 4511 C C . PRO B 1 249 ? 47.25 -8.297 28.703 1 19.97 249 PRO B C 1
ATOM 4513 O O . PRO B 1 249 ? 46.844 -7.91 27.609 1 19.97 249 PRO B O 1
ATOM 4516 N N . GLU B 1 250 ? 46.375 -8.625 29.719 1 21 250 GLU B N 1
ATOM 4517 C CA . GLU B 1 250 ? 45 -8.953 30.078 1 21 250 GLU B CA 1
ATOM 4518 C C . GLU B 1 250 ? 44.094 -7.734 29.938 1 21 250 GLU B C 1
ATOM 4520 O O . GLU B 1 250 ? 44.188 -6.785 30.719 1 21 250 GLU B O 1
ATOM 4525 N N . LYS B 1 251 ? 43.844 -7.199 28.688 1 20.47 251 LYS B N 1
ATOM 4526 C CA . LYS B 1 251 ? 43.062 -5.965 28.594 1 20.47 251 LYS B CA 1
ATOM 4527 C C . LYS B 1 251 ? 41.688 -6.137 29.219 1 20.47 251 LYS B C 1
ATOM 4529 O O . LYS B 1 251 ? 41.062 -7.172 29.031 1 20.47 251 LYS B O 1
ATOM 4534 N N . SER B 1 252 ? 41.219 -5.145 30.109 1 18.75 252 SER B N 1
ATOM 4535 C CA . SER B 1 252 ? 40.188 -4.938 31.125 1 18.75 252 SER B CA 1
ATOM 4536 C C . SER B 1 252 ? 38.812 -4.762 30.484 1 18.75 252 SER B C 1
ATOM 4538 O O . SER B 1 252 ? 38.688 -4.238 29.375 1 18.75 252 SER B O 1
ATOM 4540 N N . ALA B 1 253 ? 37.656 -5.352 31.062 1 22.66 253 ALA B N 1
ATOM 4541 C CA . ALA B 1 253 ? 36.219 -5.672 30.984 1 22.66 253 ALA B CA 1
ATOM 4542 C C . ALA B 1 253 ? 35.375 -4.402 30.875 1 22.66 253 ALA B C 1
ATOM 4544 O O . ALA B 1 253 ? 34.156 -4.469 30.875 1 22.66 253 ALA B O 1
ATOM 4545 N N . THR B 1 254 ? 35.875 -3.139 30.906 1 21.7 254 THR B N 1
ATOM 4546 C CA . THR B 1 254 ? 35.062 -2.008 31.359 1 21.7 254 THR B CA 1
ATOM 4547 C C . THR B 1 254 ? 34.094 -1.556 30.266 1 21.7 254 THR B C 1
ATOM 4549 O O . THR B 1 254 ? 33.219 -0.75 30.516 1 21.7 254 THR B O 1
ATOM 4552 N N . GLU B 1 255 ? 34.312 -1.779 28.969 1 22.48 255 GLU B N 1
ATOM 4553 C CA . GLU B 1 255 ? 33.688 -0.81 28.062 1 22.48 255 GLU B CA 1
ATOM 4554 C C . GLU B 1 255 ? 32.219 -1.099 27.859 1 22.48 255 GLU B C 1
ATOM 4556 O O . GLU B 1 255 ? 31.562 -0.494 27 1 22.48 255 GLU B O 1
ATOM 4561 N N . SER B 1 256 ? 31.641 -2.076 28.469 1 21.95 256 SER B N 1
ATOM 4562 C CA . SER B 1 256 ? 30.297 -2.447 28.047 1 21.95 256 SER B CA 1
ATOM 4563 C C . SER B 1 256 ? 29.281 -1.366 28.406 1 21.95 256 SER B C 1
ATOM 4565 O O . SER B 1 256 ? 28.141 -1.403 27.953 1 21.95 256 SER B O 1
ATOM 4567 N N . LEU B 1 257 ? 29.469 -0.558 29.453 1 23.44 257 LEU B N 1
ATOM 4568 C CA . LEU B 1 257 ? 28.375 0.134 30.125 1 23.44 257 LEU B CA 1
ATOM 4569 C C . LEU B 1 257 ? 27.953 1.369 29.344 1 23.44 257 LEU B C 1
ATOM 4571 O O . LEU B 1 257 ? 26.922 1.975 29.656 1 23.44 257 LEU B O 1
ATOM 4575 N N . THR B 1 258 ? 28.766 1.941 28.484 1 23.67 258 THR B N 1
ATOM 4576 C CA . THR B 1 258 ? 28.5 3.334 28.141 1 23.67 258 THR B CA 1
ATOM 4577 C C . THR B 1 258 ? 27.375 3.432 27.109 1 23.67 258 THR B C 1
ATOM 4579 O O . THR B 1 258 ? 26.844 4.52 26.859 1 23.67 258 THR B O 1
ATOM 4582 N N . CYS B 1 259 ? 27.109 2.441 26.359 1 23.91 259 CYS B N 1
ATOM 4583 C CA . CYS B 1 259 ? 26.266 2.75 25.203 1 23.91 259 CYS B CA 1
ATOM 4584 C C . CYS B 1 259 ? 24.812 2.932 25.609 1 23.91 259 CYS B C 1
ATOM 4586 O O . CYS B 1 259 ? 23.969 3.227 24.766 1 23.91 259 CYS B O 1
ATOM 4588 N N . ASN B 1 260 ? 24.391 2.408 26.781 1 25.98 260 ASN B N 1
ATOM 4589 C CA . ASN B 1 260 ? 22.984 2.471 27.125 1 25.98 260 ASN B CA 1
ATOM 4590 C C . ASN B 1 260 ? 22.531 3.902 27.406 1 25.98 260 ASN B C 1
ATOM 4592 O O . ASN B 1 260 ? 21.328 4.172 27.516 1 25.98 260 ASN B O 1
ATOM 4596 N N . SER B 1 261 ? 23.438 4.766 27.828 1 28.7 261 SER B N 1
ATOM 4597 C CA . SER B 1 261 ? 23 6.027 28.406 1 28.7 261 SER B CA 1
ATOM 4598 C C . SER B 1 261 ? 22.438 6.965 27.344 1 28.7 261 SER B C 1
ATOM 4600 O O . SER B 1 261 ? 21.766 7.945 27.656 1 28.7 261 SER B O 1
ATOM 4602 N N . SER B 1 262 ? 23 6.945 26.172 1 29.44 262 SER B N 1
ATOM 4603 C CA . SER B 1 262 ? 22.688 8.133 25.375 1 29.44 262 SER B CA 1
ATOM 4604 C C . SER B 1 262 ? 21.266 8.086 24.844 1 29.44 262 SER B C 1
ATOM 4606 O O . SER B 1 262 ? 20.719 9.109 24.422 1 29.44 262 SER B O 1
ATOM 4608 N N . TYR B 1 263 ? 20.734 6.895 24.594 1 26.27 263 TYR B N 1
ATOM 4609 C CA . TYR B 1 263 ? 19.484 6.934 23.859 1 26.27 263 TYR B CA 1
ATOM 4610 C C . TYR B 1 263 ? 18.312 7.285 24.781 1 26.27 263 TYR B C 1
ATOM 4612 O O . TYR B 1 263 ? 17.172 7.375 24.328 1 26.27 263 TYR B O 1
ATOM 4620 N N . GLN B 1 264 ? 18.438 7.262 26.125 1 32.91 264 GLN B N 1
ATOM 4621 C CA . GLN B 1 264 ? 17.312 7.449 27.016 1 32.91 264 GLN B CA 1
ATOM 4622 C C . GLN B 1 264 ? 16.812 8.891 26.984 1 32.91 264 GLN B C 1
ATOM 4624 O O . GLN B 1 264 ? 15.727 9.188 27.484 1 32.91 264 GLN B O 1
ATOM 4629 N N . PHE B 1 265 ? 17.641 9.836 26.578 1 32.22 265 PHE B N 1
ATOM 4630 C CA . PHE B 1 265 ? 17.219 11.211 26.766 1 32.22 265 PHE B CA 1
ATOM 4631 C C . PHE B 1 265 ? 16.406 11.695 25.562 1 32.22 265 PHE B C 1
ATOM 4633 O O . PHE B 1 265 ? 16.078 12.875 25.453 1 32.22 265 PHE B O 1
ATOM 4640 N N . THR B 1 266 ? 16.344 10.93 24.453 1 32.16 266 THR B N 1
ATOM 4641 C CA . THR B 1 266 ? 15.484 11.523 23.422 1 32.16 266 THR B CA 1
ATOM 4642 C C . THR B 1 266 ? 14.031 11.094 23.609 1 32.16 266 THR B C 1
ATOM 4644 O O . THR B 1 266 ? 13.766 10.047 24.188 1 32.16 266 THR B O 1
ATOM 4647 N N . PRO B 1 267 ? 13.016 11.992 23.391 1 36.34 267 PRO B N 1
ATOM 4648 C CA . PRO B 1 267 ? 11.586 11.711 23.547 1 36.34 267 PRO B CA 1
ATOM 4649 C C . PRO B 1 267 ? 11.148 10.43 22.844 1 36.34 267 PRO B C 1
ATOM 4651 O O . PRO B 1 267 ? 10.312 9.695 23.375 1 36.34 267 PRO B O 1
ATOM 4654 N N . PHE B 1 268 ? 11.773 10.062 21.75 1 37.12 268 PHE B N 1
ATOM 4655 C CA . PHE B 1 268 ? 11.375 8.859 21.016 1 37.12 268 PHE B CA 1
ATOM 4656 C C . PHE B 1 268 ? 11.82 7.605 21.766 1 37.12 268 PHE B C 1
ATOM 4658 O O . PHE B 1 268 ? 11.094 6.609 21.797 1 37.12 268 PHE B O 1
ATOM 4665 N N . GLY B 1 269 ? 12.891 7.621 22.453 1 38.66 269 GLY B N 1
ATOM 4666 C CA . GLY B 1 269 ? 13.336 6.512 23.281 1 38.66 269 GLY B CA 1
ATOM 4667 C C . GLY B 1 269 ? 12.398 6.207 24.438 1 38.66 269 GLY B C 1
ATOM 4668 O O . GLY B 1 269 ? 12.125 5.043 24.719 1 38.66 269 GLY B O 1
ATOM 4669 N N . GLN B 1 270 ? 11.844 7.25 24.953 1 39.19 270 GLN B N 1
ATOM 4670 C CA . GLN B 1 270 ? 10.875 7.094 26.047 1 39.19 270 GLN B CA 1
ATOM 4671 C C . GLN B 1 270 ? 9.586 6.445 25.531 1 39.19 270 GLN B C 1
ATOM 4673 O O . GLN B 1 270 ? 9.023 5.574 26.203 1 39.19 270 GLN B O 1
ATOM 4678 N N . TRP B 1 271 ? 9.117 6.855 24.328 1 39.44 271 TRP B N 1
ATOM 4679 C CA . TRP B 1 271 ? 7.895 6.312 23.734 1 39.44 271 TRP B CA 1
ATOM 4680 C C . TRP B 1 271 ? 8.07 4.844 23.375 1 39.44 271 TRP B C 1
ATOM 4682 O O . TRP B 1 271 ? 7.215 4.012 23.688 1 39.44 271 TRP B O 1
ATOM 4692 N N . LEU B 1 272 ? 9.18 4.379 22.844 1 40.34 272 LEU B N 1
ATOM 4693 C CA . LEU B 1 272 ? 9.453 2.977 22.547 1 40.34 272 LEU B CA 1
ATOM 4694 C C . LEU B 1 272 ? 9.508 2.152 23.828 1 40.34 272 LEU B C 1
ATOM 4696 O O . LEU B 1 272 ? 8.969 1.046 23.891 1 40.34 272 LEU B O 1
ATOM 4700 N N . HIS B 1 273 ? 9.977 2.664 24.891 1 39 273 HIS B N 1
ATOM 4701 C CA . HIS B 1 273 ? 10.055 1.987 26.172 1 39 273 HIS B CA 1
ATOM 4702 C C . HIS B 1 273 ? 8.664 1.756 26.766 1 39 273 HIS B C 1
ATOM 4704 O O . HIS B 1 273 ? 8.367 0.668 27.266 1 39 273 HIS B O 1
ATOM 4710 N N . LYS B 1 274 ? 7.875 2.734 26.531 1 41.59 274 LYS B N 1
ATOM 4711 C CA . LYS B 1 274 ? 6.52 2.6 27.062 1 41.59 274 LYS B CA 1
ATOM 4712 C C . LYS B 1 274 ? 5.727 1.553 26.297 1 41.59 274 LYS B C 1
ATOM 4714 O O . LYS B 1 274 ? 4.984 0.763 26.875 1 41.59 274 LYS B O 1
ATOM 4719 N N . ARG B 1 275 ? 5.863 1.441 25.031 1 36.66 275 ARG B N 1
ATOM 4720 C CA . ARG B 1 275 ? 5.129 0.491 24.203 1 36.66 275 ARG B CA 1
ATOM 4721 C C . ARG B 1 275 ? 5.652 -0.927 24.391 1 36.66 275 ARG B C 1
ATOM 4723 O O . ARG B 1 275 ? 4.875 -1.881 24.453 1 36.66 275 ARG B O 1
ATOM 4730 N N . LEU B 1 276 ? 6.898 -1.016 24.562 1 40.47 276 LEU B N 1
ATOM 4731 C CA . LEU B 1 276 ? 7.465 -2.33 24.844 1 40.47 276 LEU B CA 1
ATOM 4732 C C . LEU B 1 276 ? 7.102 -2.795 26.25 1 40.47 276 LEU B C 1
ATOM 4734 O O . LEU B 1 276 ? 6.809 -3.975 26.453 1 40.47 276 LEU B O 1
ATOM 4738 N N . ARG B 1 277 ? 7.074 -1.837 27.156 1 38.5 277 ARG B N 1
ATOM 4739 C CA . ARG B 1 277 ? 6.688 -2.184 28.531 1 38.5 277 ARG B CA 1
ATOM 4740 C C . ARG B 1 277 ? 5.234 -2.645 28.578 1 38.5 277 ARG B C 1
ATOM 4742 O O . ARG B 1 277 ? 4.906 -3.607 29.281 1 38.5 277 ARG B O 1
ATOM 4749 N N . SER B 1 278 ? 4.422 -1.982 27.797 1 37.72 278 SER B N 1
ATOM 4750 C CA . SER B 1 278 ? 3.012 -2.365 27.812 1 37.72 278 SER B CA 1
ATOM 4751 C C . SER B 1 278 ? 2.803 -3.736 27.172 1 37.72 278 SER B C 1
ATOM 4753 O O . SER B 1 278 ? 2.016 -4.543 27.672 1 37.72 278 SER B O 1
ATOM 4755 N N . ARG B 1 279 ? 3.553 -4.043 26.125 1 37.09 279 ARG B N 1
ATOM 4756 C CA . ARG B 1 279 ? 3.482 -5.379 25.547 1 37.09 279 ARG B CA 1
ATOM 4757 C C . ARG B 1 279 ? 4.066 -6.422 26.5 1 37.09 279 ARG B C 1
ATOM 4759 O O . ARG B 1 279 ? 3.557 -7.539 26.594 1 37.09 279 ARG B O 1
ATOM 4766 N N . TYR B 1 280 ? 5.16 -6.027 27.156 1 35.88 280 TYR B N 1
ATOM 4767 C CA . TYR B 1 280 ? 5.73 -6.938 28.141 1 35.88 280 TYR B CA 1
ATOM 4768 C C . TYR B 1 280 ? 4.754 -7.188 29.281 1 35.88 280 TYR B C 1
ATOM 4770 O O . TYR B 1 280 ? 4.586 -8.32 29.734 1 35.88 280 TYR B O 1
ATOM 4778 N N . ILE B 1 281 ? 4.082 -6.141 29.625 1 39.19 281 ILE B N 1
ATOM 4779 C CA . ILE B 1 281 ? 3.104 -6.309 30.703 1 39.19 281 ILE B CA 1
ATOM 4780 C C . ILE B 1 281 ? 1.95 -7.184 30.219 1 39.19 281 ILE B C 1
ATOM 4782 O O . ILE B 1 281 ? 1.491 -8.07 30.938 1 39.19 281 ILE B O 1
ATOM 4786 N N . LEU B 1 282 ? 1.525 -7.047 28.984 1 34.31 282 LEU B N 1
ATOM 4787 C CA . LEU B 1 282 ? 0.438 -7.855 28.453 1 34.31 282 LEU B CA 1
ATOM 4788 C C . LEU B 1 282 ? 0.891 -9.297 28.234 1 34.31 282 LEU B C 1
ATOM 4790 O O . LEU B 1 282 ? 0.155 -10.234 28.531 1 34.31 282 LEU B O 1
ATOM 4794 N N . ARG B 1 283 ? 2.08 -9.484 27.781 1 35.38 283 ARG B N 1
ATOM 4795 C CA . ARG B 1 283 ? 2.564 -10.852 27.656 1 35.38 283 ARG B CA 1
ATOM 4796 C C . ARG B 1 283 ? 2.725 -11.508 29.031 1 35.38 283 ARG B C 1
ATOM 4798 O O . ARG B 1 283 ? 2.432 -12.688 29.188 1 35.38 283 ARG B O 1
ATOM 4805 N N . LYS B 1 284 ? 3.246 -10.742 29.922 1 35.38 284 LYS B N 1
ATOM 4806 C CA . LYS B 1 284 ? 3.4 -11.328 31.25 1 35.38 284 LYS B CA 1
ATOM 4807 C C . LYS B 1 284 ? 2.047 -11.695 31.844 1 35.38 284 LYS B C 1
ATOM 4809 O O . LYS B 1 284 ? 1.937 -12.672 32.594 1 35.38 284 LYS B O 1
ATOM 4814 N N . ASN B 1 285 ? 1.072 -10.852 31.516 1 32.53 285 ASN B N 1
ATOM 4815 C CA . ASN B 1 285 ? -0.22 -11.219 32.094 1 32.53 285 ASN B CA 1
ATOM 4816 C C . ASN B 1 285 ? -0.818 -12.43 31.359 1 32.53 285 ASN B C 1
ATOM 4818 O O . ASN B 1 285 ? -1.566 -13.203 31.969 1 32.53 285 ASN B O 1
ATOM 4822 N N . ILE B 1 286 ? -0.608 -12.562 30.031 1 34.81 286 ILE B N 1
ATOM 4823 C CA . ILE B 1 286 ? -1.193 -13.727 29.375 1 34.81 286 ILE B CA 1
ATOM 4824 C C . ILE B 1 286 ? -0.447 -14.992 29.797 1 34.81 286 ILE B C 1
ATOM 4826 O O . ILE B 1 286 ? -1.06 -16.031 30 1 34.81 286 ILE B O 1
ATOM 4830 N N . ASP B 1 287 ? 0.869 -14.891 29.891 1 33.91 287 ASP B N 1
ATOM 4831 C CA . ASP B 1 287 ? 1.565 -16.109 30.281 1 33.91 287 ASP B CA 1
ATOM 4832 C C . ASP B 1 287 ? 1.196 -16.516 31.719 1 33.91 287 ASP B C 1
ATOM 4834 O O . ASP B 1 287 ? 1.391 -17.672 32.094 1 33.91 287 ASP B O 1
ATOM 4838 N N . ASN B 1 288 ? 0.879 -15.547 32.531 1 32.75 288 ASN B N 1
ATOM 4839 C CA . ASN B 1 288 ? 0.614 -16.031 33.875 1 32.75 288 ASN B CA 1
ATOM 4840 C C . ASN B 1 288 ? -0.698 -16.797 33.938 1 32.75 288 ASN B C 1
ATOM 4842 O O . ASN B 1 288 ? -0.926 -17.562 34.906 1 32.75 288 ASN B O 1
ATOM 4846 N N . GLU B 1 289 ? -1.738 -16.375 33.281 1 33.09 289 GLU B N 1
ATOM 4847 C CA . GLU B 1 289 ? -2.959 -17.094 33.625 1 33.09 289 GLU B CA 1
ATOM 4848 C C . GLU B 1 289 ? -2.932 -18.531 33.094 1 33.09 289 GLU B C 1
ATOM 4850 O O . GLU B 1 289 ? -3.467 -19.438 33.719 1 33.09 289 GLU B O 1
ATOM 4855 N N . SER B 1 290 ? -2.367 -18.734 31.906 1 32.59 290 SER B N 1
ATOM 4856 C CA . SER B 1 290 ? -2.701 -20.062 31.375 1 32.59 290 SER B CA 1
ATOM 4857 C C . SER B 1 290 ? -1.833 -21.141 32 1 32.59 290 SER B C 1
ATOM 4859 O O . SER B 1 290 ? -1.964 -22.328 31.672 1 32.59 290 SER B O 1
ATOM 4861 N N . THR B 1 291 ? -0.766 -20.812 32.688 1 27.94 291 THR B N 1
ATOM 4862 C CA . THR B 1 291 ? -0.024 -21.969 33.156 1 27.94 291 THR B CA 1
ATOM 4863 C C . THR B 1 291 ? -0.816 -22.734 34.219 1 27.94 291 THR B C 1
ATOM 4865 O O . THR B 1 291 ? -0.686 -23.953 34.344 1 27.94 291 THR B O 1
ATOM 4868 N N . HIS B 1 292 ? -1.486 -21.984 35.094 1 27.92 292 HIS B N 1
ATOM 4869 C CA . HIS B 1 292 ? -1.979 -22.766 36.219 1 27.92 292 HIS B CA 1
ATOM 4870 C C . HIS B 1 292 ? -3.137 -23.672 35.781 1 27.92 292 HIS B C 1
ATOM 4872 O O . HIS B 1 292 ? -3.234 -24.812 36.25 1 27.92 292 HIS B O 1
ATOM 4878 N N . GLU B 1 293 ? -4.141 -23.141 35.062 1 29.94 293 GLU B N 1
ATOM 4879 C CA . GLU B 1 293 ? -5.387 -23.906 35.062 1 29.94 293 GLU B CA 1
ATOM 4880 C C . GLU B 1 293 ? -5.238 -25.172 34.219 1 29.94 293 GLU B C 1
ATOM 4882 O O . GLU B 1 293 ? -5.949 -26.156 34.469 1 29.94 293 GLU B O 1
ATOM 4887 N N . LEU B 1 294 ? -4.32 -25.219 33.281 1 25.33 294 LEU B N 1
ATOM 4888 C CA . LEU B 1 294 ? -4.352 -26.453 32.5 1 25.33 294 LEU B CA 1
ATOM 4889 C C . LEU B 1 294 ? -3.793 -27.625 33.312 1 25.33 294 LEU B C 1
ATOM 4891 O O . LEU B 1 294 ? -4 -28.781 32.969 1 25.33 294 LEU B O 1
ATOM 4895 N N . LEU B 1 295 ? -3.01 -27.438 34.312 1 26.59 295 LEU B N 1
ATOM 4896 C CA . LEU B 1 295 ? -2.486 -28.625 35 1 26.59 295 LEU B CA 1
ATOM 4897 C C . LEU B 1 295 ? -3.596 -29.375 35.719 1 26.59 295 LEU B C 1
ATOM 4899 O O . LEU B 1 295 ? -3.574 -30.594 35.812 1 26.59 295 LEU B O 1
ATOM 4903 N N . GLU B 1 296 ? -4.543 -28.672 36.375 1 28.66 296 GLU B N 1
ATOM 4904 C CA . GLU B 1 296 ? -5.379 -29.391 37.344 1 28.66 296 GLU B CA 1
ATOM 4905 C C . GLU B 1 296 ? -6.371 -30.312 36.625 1 28.66 296 GLU B C 1
ATOM 4907 O O . GLU B 1 296 ? -6.695 -31.375 37.156 1 28.66 296 GLU B O 1
ATOM 4912 N N . SER B 1 297 ? -7.023 -29.859 35.562 1 27.33 297 SER B N 1
ATOM 4913 C CA . SER B 1 297 ? -8.188 -30.672 35.25 1 27.33 297 SER B CA 1
ATOM 4914 C C . SER B 1 297 ? -7.777 -32.031 34.688 1 27.33 297 SER B C 1
ATOM 4916 O O . SER B 1 297 ? -8.633 -32.844 34.344 1 27.33 297 SER B O 1
ATOM 4918 N N . ASN B 1 298 ? -6.559 -32.344 34.281 1 23.94 298 ASN B N 1
ATOM 4919 C CA . ASN B 1 298 ? -6.32 -33.688 33.812 1 23.94 298 ASN B CA 1
ATOM 4920 C C . ASN B 1 298 ? -6.355 -34.688 34.938 1 23.94 298 ASN B C 1
ATOM 4922 O O . ASN B 1 298 ? -6 -35.875 34.75 1 23.94 298 ASN B O 1
ATOM 4926 N N . SER B 1 299 ? -6.262 -34.406 36.188 1 24.28 299 SER B N 1
ATOM 4927 C CA . SER B 1 299 ? -6.16 -35.531 37.094 1 24.28 299 SER B CA 1
ATOM 4928 C C . SER B 1 299 ? -7.441 -36.344 37.094 1 24.28 299 SER B C 1
ATOM 4930 O O . SER B 1 299 ? -7.398 -37.562 37.281 1 24.28 299 SER B O 1
ATOM 4932 N N . ARG B 1 300 ? -8.656 -35.938 37.656 1 28.94 300 ARG B N 1
ATOM 4933 C CA . ARG B 1 300 ? -9.633 -36.844 38.25 1 28.94 300 ARG B CA 1
ATOM 4934 C C . ARG B 1 300 ? -10.438 -37.594 37.188 1 28.94 300 ARG B C 1
ATOM 4936 O O . ARG B 1 300 ? -10.883 -38.719 37.406 1 28.94 300 ARG B O 1
ATOM 4943 N N . TYR B 1 301 ? -11.078 -37.094 36.094 1 25.47 301 TYR B N 1
ATOM 4944 C CA . TYR B 1 301 ? -11.844 -38.125 35.438 1 25.47 301 TYR B CA 1
ATOM 4945 C C . TYR B 1 301 ? -10.984 -38.906 34.438 1 25.47 301 TYR B C 1
ATOM 4947 O O . TYR B 1 301 ? -10.133 -38.312 33.781 1 25.47 301 TYR B O 1
#

Sequence (602 aa):
MAKNESKISDIPEFIFYNNLEETTQSRDIDIKEYMNTCNTCILPSPVESYIRRIIYNYNKLNSSLDESTYSINCRYLKYWVYREKKNYEIGNPTKLSDWRNCIPCIWKNLQTKNINSHGKCDLDYDDFSNAIISMKRELDMFCSIKNHLGNSKEVHTNKEECITFNKKKDHYLNMILIYLSSIPNITYLKPQFFHINDDCSLEKVRTIFSGITCPVEDEKNVITSQDCTSEIEAALSTAAQSYHCEPCPEKSATESLTCNSSYQFTPFGQWLHKRLRSRYILRKNIDNESTHELLESNSRYMAKNESKISDIPEFIFYNNLEETTQSRDIDIKEYMNTCNTCILPSPVESYIRRIIYNYNKLNSSLDESTYSINCRYLKYWVYREKKNYEIGNPTKLSDWRNCIPCIWKNLQTKNINSHGKCDLDYDDFSNAIISMKRELDMFCSIKNHLGNSKEVHTNKEECITFNKKKDHYLNMILIYLSSIPNITYLKPQFFHINDDCSLEKVRTIFSGITCPVEDEKNVITSQDCTSEIEAALSTAAQSYHCEPCPEKSATESLTCNSSYQFTPFGQWLHKRLRSRYILRKNIDNESTHELLESNSRY

Foldseek 3Di:
DVVLVVVLCPQPLNVLLVCLPDQPVLPPDDCCVLCVVLVQQDDDDPCVSVLSSLLVSLVVLLPDPDLVCSLVNLLSSLLVNLLVLVVCCVVPVPCNVNCVRGVVSSLVSSQVVRVDPSDGSDHDPDNADNLLSQLLVLLSSLLSVCVVPVPDPCLAAPQVSQVVNLVSLVVSVVSNVVSVVPGPDDGDDDPCSQVSDDSGGVVCVCPSSPGHDGDDPPPPDPPPPPPVPDPDDPDDDDDDDDDPDDDDDDDDDPDPPPPVPPLCPDPVNVVVVVVVVVVVVVVVVVVVPPPPPVPPPPDDD/DVVLVVVLCPQPLNVLLVCLPDQPVLPPDDCCVLCVVLVQQDDDDPCVSVSSSLLVSLVVLLPDPDLVCSLVSLLSSLLVNLLVLVVCCVVPVPCNVNCVRGVQSSLVSSQVVRVDPSDGSDHDPDNADNLLSQLLVLLSSLLSVCVSQVPDPCLAAPQVSQVVNLVSLVVSVVSNVVSVVPGPDDGDDDPCSQVSDDSGGVVCVCPSSPGHDGDDPPPPDPVPPPPVVPVPDPVDDDDDDDDPPDDDDDDDPPDPPPPPPPPCPDPVNVVVVVVVVVVVVVVVVVVPPPPPPVPPPPPDD

Solvent-accessible surface area (backbone atoms only — not comparable to full-atom values): 36057 Å² total; per-residue (Å²): 109,71,69,54,52,45,59,59,58,63,33,65,66,50,45,53,50,63,54,63,72,59,54,74,83,20,70,76,52,73,57,64,83,50,40,77,83,31,82,72,39,72,78,92,47,85,56,51,63,54,50,27,37,51,52,44,47,51,52,52,58,66,65,51,78,52,63,87,48,42,66,57,46,41,51,46,49,45,46,50,50,55,48,49,48,53,52,46,40,71,75,33,72,88,51,51,62,52,49,66,35,30,50,60,42,38,52,52,44,50,47,66,71,53,72,47,94,79,55,77,79,79,79,80,85,68,88,71,50,69,33,58,46,48,29,43,47,38,53,53,50,48,48,51,47,40,71,71,42,65,76,34,66,56,34,57,68,35,44,68,43,17,50,50,50,39,51,50,48,51,48,40,55,42,47,35,45,36,27,65,52,58,38,86,48,80,38,77,41,53,57,57,70,51,48,76,47,95,90,38,32,38,80,42,37,70,67,73,63,47,72,68,80,53,54,71,76,67,80,64,73,73,65,67,74,71,69,81,69,79,81,65,87,83,70,88,92,81,91,80,84,80,86,80,82,78,84,81,79,87,84,82,89,70,79,74,68,68,73,65,64,70,53,61,77,41,74,67,39,49,54,55,48,51,53,51,48,51,49,48,50,48,50,54,55,55,62,62,54,63,66,64,74,69,66,66,90,73,77,84,132,108,70,66,56,52,47,59,58,58,63,33,65,65,48,46,53,51,64,54,62,70,60,54,76,82,19,70,76,54,73,57,63,84,49,41,76,85,30,82,74,38,72,77,92,48,85,55,51,63,55,50,26,39,50,52,44,48,50,51,52,57,67,66,49,80,51,64,88,49,43,68,58,47,41,52,46,50,46,47,50,49,55,48,49,48,51,52,47,41,72,76,32,72,90,52,51,63,53,48,69,36,31,51,62,43,37,50,51,44,50,48,67,72,53,69,47,94,79,56,79,80,79,80,80,86,68,89,70,51,68,32,58,46,49,28,42,47,38,53,53,51,48,46,51,47,41,71,72,42,65,77,36,67,56,36,58,67,35,45,67,43,17,50,50,51,39,51,47,46,52,47,41,56,43,47,34,44,37,27,65,51,58,37,84,48,82,39,78,42,52,57,57,69,48,48,77,49,96,88,38,31,37,79,42,38,70,67,75,63,49,73,69,81,53,52,72,76,67,81,61,71,71,64,64,69,68,65,72,68,54,78,66,60,82,78,68,88,86,85,88,84,79,87,76,81,76,84,82,80,86,83,81,87,70,77,75,69,65,74,69,63,68,55,63,76,42,74,65,44,50,52,55,48,50,54,50,47,51,51,49,49,51,49,53,53,55,59,56,56,62,61,59,63,66,62,60,71,69,66,80,123

Radius of gyration: 33.52 Å; Cα contacts (8 Å, |Δi|>4): 487; chains: 2; bounding box: 102×73×77 Å